Protein AF-A0A2I0J6H2-F1 (afdb_monomer_lite)

Radius of gyration: 24.06 Å; chains: 1; bounding box: 54×57×70 Å

Sequence (396 aa):
MAGAPSCPASSWFDCRRRPVRTWRRAAFRRCRVEAGVAKGDSCVALEEGAFADGEDYIKAGGSELYFVQMQQNKTMEKQSRISDKLLPIPVGSDVLDLVVIGCGPAGLALAAESAKLGLKVGLIGPDLPFTNNYGVWEDEFKDLGLAKCIEHVWQDTIVYLDDSEPIMIGRAYGRVSRHLLHEELLQRLATVASGAASGRLLQYEVGGPRVSVQTAYGVEVEEWSYIPVGGSLPNTEQKNLAFGAAASMVHPATGYSVVRSLSEAPKYASAIANIMRQDQTKPMLINGKISKNISMQAWNTLWPPERKRQRAFFLFGLALILQFDIEGIRTFFHTFFRLPRWMWWGFLGSTLSSADLVLFAFYMFVIAPKDLRMCLIRHLLSDPTGSTMIRTYLTI

Organism: Punica granatum (NCBI:txid22663)

Foldseek 3Di:
DDDDDDDDDDDPDDDDDDDDDDDDDDDDDDDQDDFDDDDDDDFDDDDPPLAPDPLRCLQCQNVHVVLVRVLQPDDDPQADWLPVQAAADDNDPDDFLEEQEDPDLLSLLLLLLLVVLVTAYEYEDDRGARRDKDKDFLVLCVVLVNNVQFPDKDQWDWDDLDDDDIDTLRTIMTIGHSRSSNVVSSVSNPRYHYGYDPPPPDDDDDDDDDDDDDDDDDDDPDGRDRARADRDAPDLLDLDDDAWVRRRQQQRQARDTNSSSNVLSNQLSVQSSVLSVVVVPDPDPDDPDDPPNSSNSSSCSSDPLFNQLLSLLSSLVNVLCVPDDSVLVSLQVVLLSPDDSCLNVCSVVVNDTSVSSVVSVVSSLVRGDPVNVVSSVCSLPPPPSNVSSVVSVPPD

InterPro domains:
  IPR010108 Lycopene cyclase, beta/epsilon [PTHR39757] (222-394)
  IPR036188 FAD/NAD(P)-binding domain superfamily [G3DSA:3.50.50.60] (92-303)
  IPR036188 FAD/NAD(P)-binding domain superfamily [SSF51905] (95-370)

Secondary structure (DSSP, 8-state):
--PPPPPPP------PPPPPPP------PPP----------------TT-SSSHHHHHHHTGGGHHHHHHHHT---TTPPPHHHHSPBPPSSS---SEEEE--SHHHHHHHHHHHHTT--EEEES--------EEEEHHHHHHTT-GGGEEEEESS-EE-SSSS--EE--S-EEEE-HHHHHHHHHHT-TT-EEE---SSS--------------SS------------SPPPP-TTSSS---GGGGT-S-TTT---HHHHHHHHHHHHHHHHHHHHHHHH-----TT-----HHHHHHHHHS-HHHHHHHHHHHHHHHHHTT--HHHHHHHHHHHHTS-HHHHHHHHTT---HHHHHHHHHHHHHHS-HHHHHHHHHHHHHSHHHHHHHHHHH--

Structure (mmCIF, N/CA/C/O backbone):
data_AF-A0A2I0J6H2-F1
#
_entry.id   AF-A0A2I0J6H2-F1
#
loop_
_atom_site.group_PDB
_atom_site.id
_atom_site.type_symbol
_atom_site.label_atom_id
_atom_site.label_alt_id
_atom_site.label_comp_id
_atom_site.label_asym_id
_atom_site.label_entity_id
_atom_site.label_seq_id
_atom_site.pdbx_PDB_ins_code
_atom_site.Cartn_x
_atom_site.Cartn_y
_atom_site.Cartn_z
_atom_site.occupancy
_atom_site.B_iso_or_equiv
_atom_site.auth_seq_id
_atom_site.auth_comp_id
_atom_site.auth_asym_id
_atom_site.auth_atom_id
_atom_site.pdbx_PDB_model_num
ATOM 1 N N . MET A 1 1 ? 26.352 42.010 -16.430 1.00 38.62 1 MET A N 1
ATOM 2 C CA . MET A 1 1 ? 27.055 41.815 -15.145 1.00 38.62 1 MET A CA 1
ATOM 3 C C . MET A 1 1 ? 26.098 42.136 -14.007 1.00 38.62 1 MET A C 1
ATOM 5 O O . MET A 1 1 ? 25.793 43.301 -13.813 1.00 38.62 1 MET A O 1
ATOM 9 N N . ALA A 1 2 ? 25.619 41.115 -13.303 1.00 29.02 2 ALA A N 1
ATOM 10 C CA . ALA A 1 2 ? 25.038 41.180 -11.959 1.00 29.02 2 ALA A CA 1
ATOM 11 C C . ALA A 1 2 ? 25.068 39.732 -11.440 1.00 29.02 2 ALA A C 1
ATOM 13 O O . ALA A 1 2 ? 24.616 38.836 -12.151 1.00 29.02 2 ALA A O 1
ATOM 14 N N . GLY A 1 3 ? 25.727 39.478 -10.309 1.00 27.05 3 GLY A N 1
ATOM 15 C CA . GLY A 1 3 ? 26.036 38.117 -9.856 1.00 27.05 3 GLY A CA 1
ATOM 16 C C . GLY A 1 3 ? 24.913 37.484 -9.035 1.00 27.05 3 GLY A C 1
ATOM 17 O O . GLY A 1 3 ? 24.269 38.168 -8.243 1.00 27.05 3 GLY A O 1
ATOM 18 N N . ALA A 1 4 ? 24.718 36.174 -9.190 1.00 27.89 4 ALA A N 1
ATOM 19 C CA . ALA A 1 4 ? 23.894 35.383 -8.280 1.00 27.89 4 ALA A CA 1
ATOM 20 C C . ALA A 1 4 ? 24.632 35.151 -6.942 1.00 27.89 4 ALA A C 1
ATOM 22 O O . ALA A 1 4 ? 25.853 34.967 -6.957 1.00 27.89 4 ALA A O 1
ATOM 23 N N . PRO A 1 5 ? 23.933 35.135 -5.791 1.00 30.06 5 PRO A N 1
ATOM 24 C CA . PRO A 1 5 ? 24.546 34.813 -4.507 1.00 30.06 5 PRO A CA 1
ATOM 25 C C . PRO A 1 5 ? 24.864 33.313 -4.414 1.00 30.06 5 PRO A C 1
ATOM 27 O O . PRO A 1 5 ? 24.014 32.460 -4.666 1.00 30.06 5 PRO A O 1
ATOM 30 N N . SER A 1 6 ? 26.098 32.991 -4.037 1.00 26.38 6 SER A N 1
ATOM 31 C CA . SER A 1 6 ? 26.582 31.625 -3.848 1.00 26.38 6 SER A CA 1
ATOM 32 C C . SER A 1 6 ? 26.181 31.054 -2.482 1.00 26.38 6 SER A C 1
ATOM 34 O O . SER A 1 6 ? 26.428 31.666 -1.443 1.00 26.38 6 SER A O 1
ATOM 36 N N . CYS A 1 7 ? 25.631 29.837 -2.460 1.00 26.19 7 CYS A N 1
ATOM 37 C CA . CYS A 1 7 ? 25.474 29.077 -1.219 1.00 26.19 7 CYS A CA 1
ATOM 38 C C . CYS A 1 7 ? 26.845 28.565 -0.728 1.00 26.19 7 CYS A C 1
ATOM 40 O O . CYS A 1 7 ? 27.548 27.908 -1.501 1.00 26.19 7 CYS A O 1
ATOM 42 N N . PRO A 1 8 ? 27.239 28.803 0.537 1.00 27.38 8 PRO A N 1
ATOM 43 C CA . PRO A 1 8 ? 28.454 28.225 1.095 1.00 27.38 8 PRO A CA 1
ATOM 44 C C . PRO A 1 8 ? 28.232 26.759 1.490 1.00 27.38 8 PRO A C 1
ATOM 46 O O . PRO A 1 8 ? 27.302 26.427 2.223 1.00 27.38 8 PRO A O 1
ATOM 49 N N . ALA A 1 9 ? 29.128 25.879 1.049 1.00 28.09 9 ALA A N 1
ATOM 50 C CA . ALA A 1 9 ? 29.199 24.506 1.533 1.00 28.09 9 ALA A CA 1
ATOM 51 C C . ALA A 1 9 ? 30.101 24.431 2.776 1.00 28.09 9 ALA A C 1
ATOM 53 O O . ALA A 1 9 ? 31.302 24.677 2.673 1.00 28.09 9 ALA A O 1
ATOM 54 N N . SER A 1 10 ? 29.564 24.035 3.937 1.00 25.92 10 SER A N 1
ATOM 55 C CA . SER A 1 10 ? 30.400 23.675 5.094 1.00 25.92 10 SER A CA 1
ATOM 56 C C . SER A 1 10 ? 29.738 22.719 6.098 1.00 25.92 10 SER A C 1
ATOM 58 O O . SER A 1 10 ? 28.722 23.034 6.710 1.00 25.92 10 SER A O 1
ATOM 60 N N . SER A 1 11 ? 30.414 21.584 6.311 1.00 23.75 11 SER A N 1
ATOM 61 C CA . SER A 1 11 ? 30.541 20.834 7.577 1.00 23.75 11 SER A CA 1
ATOM 62 C C . SER A 1 11 ? 29.283 20.446 8.381 1.00 23.75 11 SER A C 1
ATOM 64 O O . SER A 1 11 ? 29.012 21.012 9.439 1.00 23.75 11 SER A O 1
ATOM 66 N N . TRP A 1 12 ? 28.644 19.331 8.011 1.00 24.53 12 TRP A N 1
ATOM 67 C CA . TRP A 1 12 ? 27.773 18.554 8.914 1.00 24.53 12 TRP A CA 1
ATOM 68 C C . TRP A 1 12 ? 28.576 17.564 9.790 1.00 24.53 12 TRP A C 1
ATOM 70 O O . TRP A 1 12 ? 28.373 16.356 9.717 1.00 24.53 12 TRP A O 1
ATOM 80 N N . PHE A 1 13 ? 29.513 18.062 10.610 1.00 25.56 13 PHE A N 1
ATOM 81 C CA . PHE A 1 13 ? 30.286 17.245 11.568 1.00 25.56 13 PHE A CA 1
ATOM 82 C C . PHE A 1 13 ? 30.767 18.042 12.805 1.00 25.56 13 PHE A C 1
ATOM 84 O O . PHE A 1 13 ? 31.960 18.265 12.975 1.00 25.56 13 PHE A O 1
ATOM 91 N N . ASP A 1 14 ? 29.860 18.421 13.714 1.00 24.69 14 ASP A N 1
ATOM 92 C CA . ASP A 1 14 ? 30.136 18.426 15.169 1.00 24.69 14 ASP A CA 1
ATOM 93 C C . ASP A 1 14 ? 28.810 18.444 15.957 1.00 24.69 14 ASP A C 1
ATOM 95 O O . ASP A 1 14 ? 28.128 19.464 16.030 1.00 24.69 14 ASP A O 1
ATOM 99 N N . CYS A 1 15 ? 28.429 17.319 16.571 1.00 25.66 15 CYS A N 1
ATOM 100 C CA . CYS A 1 15 ? 27.379 17.303 17.593 1.00 25.66 15 CYS A CA 1
ATOM 101 C C . CYS A 1 15 ? 27.904 16.604 18.849 1.00 25.66 15 CYS A C 1
ATOM 103 O O . CYS A 1 15 ? 27.866 15.379 18.998 1.00 25.66 15 CYS A O 1
ATOM 105 N N . ARG A 1 16 ? 28.464 17.413 19.752 1.00 24.38 16 ARG A N 1
ATOM 106 C CA . ARG A 1 16 ? 29.126 16.945 20.972 1.00 24.38 16 ARG A CA 1
ATOM 107 C C . ARG A 1 16 ? 28.145 16.269 21.923 1.00 24.38 16 ARG A C 1
ATOM 109 O O . ARG A 1 16 ? 27.090 16.810 22.255 1.00 24.38 16 ARG A O 1
ATOM 116 N N . ARG A 1 17 ? 28.568 15.118 22.450 1.00 26.41 17 ARG A N 1
ATOM 117 C CA . ARG A 1 17 ? 27.890 14.374 23.522 1.00 26.41 17 ARG A CA 1
ATOM 118 C C . ARG A 1 17 ? 27.547 15.302 24.698 1.00 26.41 17 ARG A C 1
ATOM 120 O O . ARG A 1 17 ? 28.445 15.917 25.271 1.00 26.41 17 ARG A O 1
ATOM 127 N N . ARG A 1 18 ? 26.279 15.326 25.125 1.00 26.45 18 ARG A N 1
ATOM 128 C CA . ARG A 1 18 ? 25.872 15.827 26.454 1.00 26.45 18 ARG A CA 1
ATOM 129 C C . ARG A 1 18 ? 25.551 14.650 27.394 1.00 26.45 18 ARG A C 1
ATOM 131 O O . ARG A 1 18 ? 25.150 13.597 26.900 1.00 26.45 18 ARG A O 1
ATOM 138 N N . PRO A 1 19 ? 25.759 14.772 28.722 1.00 24.84 19 PRO A N 1
ATOM 139 C CA . PRO A 1 19 ? 25.781 13.607 29.608 1.00 24.84 19 PRO A CA 1
ATOM 140 C C . PRO A 1 19 ? 24.393 13.058 29.951 1.00 24.84 19 PRO A C 1
ATOM 142 O O . PRO A 1 19 ? 23.421 13.802 30.090 1.00 24.84 19 PRO A O 1
ATOM 145 N N . VAL A 1 20 ? 24.335 11.744 30.177 1.00 24.52 20 VAL A N 1
ATOM 146 C CA . VAL A 1 20 ? 23.142 11.017 30.630 1.00 24.52 20 VAL A CA 1
ATOM 147 C C . VAL A 1 20 ? 22.702 11.517 32.011 1.00 24.52 20 VAL A C 1
ATOM 149 O O . VAL A 1 20 ? 23.432 11.365 32.991 1.00 24.52 20 VAL A O 1
ATOM 152 N N . ARG A 1 21 ? 21.482 12.059 32.118 1.00 25.11 21 ARG A N 1
ATOM 153 C CA . ARG A 1 21 ? 20.808 12.253 33.413 1.00 25.11 21 ARG A CA 1
ATOM 154 C C . ARG A 1 21 ? 20.087 10.970 33.830 1.00 25.11 21 ARG A C 1
ATOM 156 O O . ARG A 1 21 ? 19.460 10.295 33.019 1.00 25.11 21 ARG A O 1
ATOM 163 N N . THR A 1 22 ? 20.197 10.638 35.111 1.00 23.39 22 THR A N 1
ATOM 164 C CA . THR A 1 22 ? 19.697 9.395 35.701 1.00 23.39 22 THR A CA 1
ATOM 165 C C . THR A 1 22 ? 18.172 9.387 35.828 1.00 23.39 22 THR A C 1
ATOM 167 O O . THR A 1 22 ? 17.576 10.219 36.512 1.00 23.39 22 THR A O 1
ATOM 170 N N . TRP A 1 23 ? 17.525 8.403 35.202 1.00 26.05 23 TRP A N 1
ATOM 171 C CA . TRP A 1 23 ? 16.079 8.204 35.303 1.00 26.05 23 TRP A CA 1
ATOM 172 C C . TRP A 1 23 ? 15.701 7.602 36.662 1.00 26.05 23 TRP A C 1
ATOM 174 O O . TRP A 1 23 ? 15.903 6.413 36.913 1.00 26.05 23 TRP A O 1
ATOM 184 N N . ARG A 1 24 ? 15.108 8.413 37.548 1.00 23.59 24 ARG A N 1
ATOM 185 C CA . ARG A 1 24 ? 14.359 7.894 38.704 1.00 23.59 24 ARG A CA 1
ATOM 186 C C . ARG A 1 24 ? 13.013 7.326 38.235 1.00 23.59 24 ARG A C 1
ATOM 188 O O . ARG A 1 24 ? 12.414 7.834 37.293 1.00 23.59 24 ARG A O 1
ATOM 195 N N . ARG A 1 25 ? 12.555 6.262 38.905 1.00 27.45 25 ARG A N 1
ATOM 196 C CA . ARG A 1 25 ? 11.344 5.487 38.568 1.00 27.45 25 ARG A CA 1
ATOM 197 C C . ARG A 1 25 ? 10.116 6.390 38.369 1.00 27.45 25 ARG A C 1
ATOM 199 O O . ARG A 1 25 ? 9.627 6.972 39.333 1.00 27.45 25 ARG A O 1
ATOM 206 N N . ALA A 1 26 ? 9.579 6.432 37.151 1.00 26.33 26 ALA A N 1
ATOM 207 C CA . ALA A 1 26 ? 8.263 7.001 36.872 1.00 26.33 26 ALA A CA 1
ATOM 208 C C . ALA A 1 26 ? 7.191 5.905 37.004 1.00 26.33 26 ALA A C 1
ATOM 210 O O . ALA A 1 26 ? 7.266 4.874 36.336 1.00 26.33 26 ALA A O 1
ATOM 211 N N . ALA A 1 27 ? 6.212 6.115 37.885 1.00 25.14 27 ALA A N 1
ATOM 212 C CA . ALA A 1 27 ? 5.076 5.209 38.045 1.00 25.14 27 ALA A CA 1
ATOM 213 C C . ALA A 1 27 ? 4.133 5.267 36.828 1.00 25.14 27 ALA A C 1
ATOM 215 O O . ALA A 1 27 ? 4.040 6.298 36.158 1.00 25.14 27 ALA A O 1
ATOM 216 N N . PHE A 1 28 ? 3.405 4.173 36.576 1.00 23.45 28 PHE A N 1
ATOM 217 C CA . PHE A 1 28 ? 2.372 4.093 35.538 1.00 23.45 28 PHE A CA 1
ATOM 218 C C . PHE A 1 28 ? 1.369 5.251 35.676 1.00 23.45 28 PHE A C 1
ATOM 220 O O . PHE A 1 28 ? 0.596 5.298 36.633 1.00 23.45 28 PHE A O 1
ATOM 227 N N . ARG A 1 29 ? 1.349 6.169 34.702 1.00 23.70 29 ARG A N 1
ATOM 228 C CA . ARG A 1 29 ? 0.275 7.158 34.563 1.00 23.70 29 ARG A CA 1
ATOM 229 C C . ARG A 1 29 ? -0.765 6.643 33.575 1.00 23.70 29 ARG A C 1
ATOM 231 O O . ARG A 1 29 ? -0.456 6.348 32.426 1.00 23.70 29 ARG A O 1
ATOM 238 N N . ARG A 1 30 ? -1.998 6.545 34.064 1.00 23.25 30 ARG A N 1
ATOM 239 C CA . ARG A 1 30 ? -3.212 6.211 33.313 1.00 23.25 30 ARG A CA 1
ATOM 240 C C . ARG A 1 30 ? -3.467 7.333 32.297 1.00 23.25 30 ARG A C 1
ATOM 242 O O . ARG A 1 30 ? -3.573 8.488 32.708 1.00 23.25 30 ARG A O 1
ATOM 249 N N . CYS A 1 31 ? -3.553 7.026 31.003 1.00 25.39 31 CYS A N 1
ATOM 250 C CA . CYS A 1 31 ? -4.005 8.011 30.019 1.00 25.39 31 CYS A CA 1
ATOM 251 C C . CYS A 1 31 ? -5.479 8.330 30.285 1.00 25.39 31 CYS A C 1
ATOM 253 O O . CYS A 1 31 ? -6.310 7.426 30.342 1.00 25.39 31 CYS A O 1
ATOM 255 N N . ARG A 1 32 ? -5.789 9.614 30.475 1.00 24.52 32 ARG A N 1
ATOM 256 C CA . ARG A 1 32 ? -7.154 10.126 30.596 1.00 24.52 32 ARG A CA 1
ATOM 257 C C . ARG A 1 32 ? -7.466 10.867 29.303 1.00 24.52 32 ARG A C 1
ATOM 259 O O . ARG A 1 32 ? -6.762 11.817 28.976 1.00 24.52 32 ARG A O 1
ATOM 266 N N . VAL A 1 33 ? -8.469 10.403 28.567 1.00 29.47 33 VAL A N 1
ATOM 267 C CA . VAL A 1 33 ? -8.959 11.088 27.367 1.00 29.47 33 VAL A CA 1
ATOM 268 C C . VAL A 1 33 ? -10.042 12.062 27.817 1.00 29.47 33 VAL A C 1
ATOM 270 O O . VAL A 1 33 ? -11.037 11.644 28.403 1.00 29.47 33 VAL A O 1
ATOM 273 N N . GLU A 1 34 ? -9.835 13.354 27.582 1.00 24.28 34 GLU A N 1
ATOM 274 C CA . GLU A 1 34 ? -10.846 14.392 27.798 1.00 24.28 34 GLU A CA 1
ATOM 275 C C . GLU A 1 34 ? -11.356 14.836 26.421 1.00 24.28 34 GLU A C 1
ATOM 277 O O . GLU A 1 34 ? -10.605 15.396 25.623 1.00 24.28 34 GLU A O 1
ATOM 282 N N . ALA A 1 35 ? -12.617 14.518 26.115 1.00 28.97 35 ALA A N 1
ATOM 283 C CA . ALA A 1 35 ? -13.248 14.865 24.846 1.00 28.97 35 ALA A CA 1
ATOM 284 C C . ALA A 1 35 ? -13.823 16.288 24.909 1.00 28.97 35 ALA A C 1
ATOM 286 O O . ALA A 1 35 ? -14.605 16.609 25.804 1.00 28.97 35 ALA A O 1
ATOM 287 N N . GLY A 1 36 ? -13.450 17.133 23.947 1.00 29.45 36 GLY A N 1
ATOM 288 C CA . GLY A 1 36 ? -14.011 18.471 23.773 1.00 29.45 36 GLY A CA 1
ATOM 289 C C . GLY A 1 36 ? -14.847 18.526 22.501 1.00 29.45 36 GLY A C 1
ATOM 290 O O . GLY A 1 36 ? -14.329 18.251 21.423 1.00 29.45 36 GLY A O 1
ATOM 291 N N . VAL A 1 37 ? -16.123 18.899 22.614 1.00 26.20 37 VAL A N 1
ATOM 292 C CA . VAL A 1 37 ? -17.011 19.061 21.453 1.00 26.20 37 VAL A CA 1
ATOM 293 C C . VAL A 1 37 ? -16.642 20.350 20.718 1.00 26.20 37 VAL A C 1
ATOM 295 O O . VAL A 1 37 ? -16.919 21.443 21.207 1.00 26.20 37 VAL A O 1
ATOM 298 N N . ALA A 1 38 ? -16.008 20.224 19.553 1.00 31.91 38 ALA A N 1
ATOM 299 C CA . ALA A 1 38 ? -15.647 21.350 18.697 1.00 31.91 38 ALA A CA 1
ATOM 300 C C . ALA A 1 38 ? -16.668 21.534 17.560 1.00 31.91 38 ALA A C 1
ATOM 302 O O . ALA A 1 38 ? -17.022 20.578 16.874 1.00 31.91 38 ALA A O 1
ATOM 303 N N . LYS A 1 39 ? -17.113 22.778 17.349 1.00 29.22 39 LYS A N 1
ATOM 304 C CA . LYS A 1 39 ? -17.746 23.245 16.107 1.00 29.22 39 LYS A CA 1
ATOM 305 C C . LYS A 1 39 ? -16.737 24.145 15.389 1.00 29.22 39 LYS A C 1
ATOM 307 O O . LYS A 1 39 ? -16.305 25.117 16.001 1.00 29.22 39 LYS A O 1
ATOM 312 N N . GLY A 1 40 ? -16.402 23.842 14.137 1.00 31.95 40 GLY A N 1
ATOM 313 C CA . GLY A 1 40 ? -15.530 24.665 13.287 1.00 31.95 40 GLY A CA 1
ATOM 314 C C . GLY A 1 40 ? -14.987 23.862 12.104 1.00 31.95 40 GLY A C 1
ATOM 315 O O . GLY A 1 40 ? -14.495 22.751 12.303 1.00 31.95 40 GLY A O 1
ATOM 316 N N . ASP A 1 41 ? -15.102 24.409 10.894 1.00 36.38 41 ASP A N 1
ATOM 317 C CA . ASP A 1 41 ? -14.594 23.814 9.652 1.00 36.38 41 ASP A CA 1
ATOM 318 C C . ASP A 1 41 ? -13.252 24.498 9.317 1.00 36.38 41 ASP A C 1
ATOM 320 O O . ASP A 1 41 ? -13.210 25.486 8.583 1.00 36.38 41 ASP A O 1
ATOM 324 N N . SER A 1 42 ? -12.140 24.000 9.877 1.00 32.59 42 SER A N 1
ATOM 325 C CA . SER A 1 42 ? -10.815 24.634 9.735 1.00 32.59 42 SER A CA 1
ATOM 326 C C . SER A 1 42 ? -9.740 23.675 9.218 1.00 32.59 42 SER A C 1
ATOM 328 O O . SER A 1 42 ? -9.674 22.514 9.624 1.00 32.59 42 SER A O 1
ATOM 330 N N . CYS A 1 43 ? -8.911 24.172 8.299 1.00 31.94 43 CYS A N 1
ATOM 331 C CA . CYS A 1 43 ? -7.953 23.395 7.511 1.00 31.94 43 CYS A CA 1
ATOM 332 C C . CYS A 1 43 ? -6.510 23.756 7.900 1.00 31.94 43 CYS A C 1
ATOM 334 O O . CYS A 1 43 ? -6.238 24.896 8.271 1.00 31.94 43 CYS A O 1
ATOM 336 N N . VAL A 1 44 ? -5.579 22.800 7.838 1.00 39.19 44 VAL A N 1
ATOM 337 C CA . VAL A 1 44 ? -4.330 22.879 8.618 1.00 39.19 44 VAL A CA 1
ATOM 338 C C . VAL A 1 44 ? -3.120 23.346 7.798 1.00 39.19 44 VAL A C 1
ATOM 340 O O . VAL A 1 44 ? -2.595 22.594 6.979 1.00 39.19 44 VAL A O 1
ATOM 343 N N . ALA A 1 45 ? -2.607 24.543 8.100 1.00 37.19 45 ALA A N 1
ATOM 344 C CA . ALA A 1 45 ? -1.268 24.991 7.700 1.00 37.19 45 ALA A CA 1
ATOM 345 C C . ALA A 1 45 ? -0.264 24.890 8.866 1.00 37.19 45 ALA A C 1
ATOM 347 O O . ALA A 1 45 ? -0.660 24.950 10.030 1.00 37.19 45 ALA A O 1
ATOM 348 N N . LEU A 1 46 ? 1.023 24.680 8.558 1.00 43.81 46 LEU A N 1
ATOM 349 C CA . LEU A 1 46 ? 2.049 24.262 9.526 1.00 43.81 46 LEU A CA 1
ATOM 350 C C . LEU A 1 46 ? 3.299 25.153 9.419 1.00 43.81 46 LEU A C 1
ATOM 352 O O . LEU A 1 46 ? 3.793 25.380 8.317 1.00 43.81 46 LEU A O 1
ATOM 356 N N . GLU A 1 47 ? 3.820 25.604 10.563 1.00 38.53 47 GLU A N 1
ATOM 357 C CA . GLU A 1 47 ? 5.101 26.320 10.707 1.00 38.53 47 GLU A CA 1
ATOM 358 C C . GLU A 1 47 ? 6.097 25.530 11.588 1.00 38.53 47 GLU A C 1
ATOM 360 O O . GLU A 1 47 ? 5.803 24.429 12.068 1.00 38.53 47 GLU A O 1
ATOM 365 N N . GLU A 1 48 ? 7.315 26.060 11.753 1.00 34.22 48 GLU A N 1
ATOM 366 C CA . GLU A 1 48 ? 8.456 25.369 12.364 1.00 34.22 48 GLU A CA 1
ATOM 367 C C . GLU A 1 48 ? 8.165 24.796 13.765 1.00 34.22 48 GLU A C 1
ATOM 369 O O . GLU A 1 48 ? 7.702 25.480 14.677 1.00 34.22 48 GLU A O 1
ATOM 374 N N . GLY A 1 49 ? 8.487 23.510 13.946 1.00 47.03 49 GLY A N 1
ATOM 375 C CA . GLY A 1 49 ? 8.231 22.757 15.180 1.00 47.03 49 GLY A CA 1
ATOM 376 C C . GLY A 1 49 ? 6.960 21.899 15.166 1.00 47.03 49 GLY A C 1
ATOM 377 O O . GLY A 1 49 ? 6.736 21.153 16.116 1.00 47.03 49 GLY A O 1
ATOM 378 N N . ALA A 1 50 ? 6.159 21.939 14.094 1.00 56.34 50 ALA A N 1
ATOM 379 C CA . ALA A 1 50 ? 4.956 21.112 13.949 1.00 56.34 50 ALA A CA 1
ATOM 380 C C . ALA A 1 50 ? 5.208 19.600 13.733 1.00 56.34 50 ALA A C 1
ATOM 382 O O . ALA A 1 50 ? 4.260 18.819 13.786 1.00 56.34 50 ALA A O 1
ATOM 383 N N . PHE A 1 51 ? 6.458 19.187 13.501 1.00 61.31 51 PHE A N 1
ATOM 384 C CA . PHE A 1 51 ? 6.840 17.811 13.158 1.00 61.31 51 PHE A CA 1
ATOM 385 C C . PHE A 1 51 ? 7.817 17.232 14.175 1.00 61.31 51 PHE A C 1
ATOM 387 O O . PHE A 1 51 ? 8.707 17.933 14.661 1.00 61.31 51 PHE A O 1
ATOM 394 N N . ALA A 1 52 ? 7.680 15.940 14.471 1.00 61.53 52 ALA A N 1
ATOM 395 C CA . ALA A 1 52 ? 8.563 15.244 15.405 1.00 61.53 52 ALA A CA 1
ATOM 396 C C . ALA A 1 52 ? 10.002 15.111 14.871 1.00 61.53 52 ALA A C 1
ATOM 398 O O . ALA A 1 52 ? 10.959 15.181 15.644 1.00 61.53 52 ALA A O 1
ATOM 399 N N . ASP A 1 53 ? 10.146 14.921 13.558 1.00 68.81 53 ASP A N 1
ATOM 400 C CA . ASP A 1 53 ? 11.416 14.818 12.842 1.00 68.81 53 ASP A CA 1
ATOM 401 C C . ASP A 1 53 ? 11.243 15.117 11.335 1.00 68.81 53 ASP A C 1
ATOM 403 O O . ASP A 1 53 ? 10.160 15.469 10.861 1.00 68.81 53 ASP A O 1
ATOM 407 N N . GLY A 1 54 ? 12.330 14.996 10.566 1.00 68.00 54 GLY A N 1
ATOM 408 C CA . GLY A 1 54 ? 12.322 15.242 9.121 1.00 68.00 54 GLY A CA 1
ATOM 409 C C . GLY A 1 54 ? 11.545 14.209 8.292 1.00 68.00 54 GLY A C 1
ATOM 410 O O . GLY A 1 54 ? 11.104 14.540 7.194 1.00 68.00 54 GLY A O 1
ATOM 411 N N . GLU A 1 55 ? 11.335 12.981 8.782 1.00 68.25 55 GLU A N 1
ATOM 412 C CA . GLU A 1 55 ? 10.447 12.037 8.095 1.00 68.25 55 GLU A CA 1
ATOM 413 C C . GLU A 1 55 ? 8.981 12.370 8.335 1.00 68.25 55 GLU A C 1
ATOM 415 O O . GLU A 1 55 ? 8.167 12.194 7.432 1.00 68.25 55 GLU A O 1
ATOM 420 N N . ASP A 1 56 ? 8.642 12.820 9.541 1.00 65.50 56 ASP A N 1
ATOM 421 C CA . ASP A 1 56 ? 7.305 13.290 9.899 1.00 65.50 56 ASP A CA 1
ATOM 422 C C . ASP A 1 56 ? 6.915 14.522 9.058 1.00 65.50 56 ASP A C 1
ATOM 424 O O . ASP A 1 56 ? 5.837 14.552 8.464 1.00 65.50 56 ASP A O 1
ATOM 428 N N . TYR A 1 57 ? 7.856 15.457 8.860 1.00 72.19 57 TYR A N 1
ATOM 429 C CA . TYR A 1 57 ? 7.716 16.571 7.911 1.00 72.19 57 TYR A CA 1
ATOM 430 C C . TYR A 1 57 ? 7.402 16.100 6.483 1.00 72.19 57 TYR A C 1
ATOM 432 O O . TYR A 1 57 ? 6.431 16.559 5.881 1.00 72.19 57 TYR A O 1
ATOM 440 N N . ILE A 1 58 ? 8.178 15.149 5.946 1.00 72.31 58 ILE A N 1
ATOM 441 C CA . ILE A 1 58 ? 7.937 14.587 4.605 1.00 72.31 58 ILE A CA 1
ATOM 442 C C . ILE A 1 58 ? 6.576 13.876 4.552 1.00 72.31 58 ILE A C 1
ATOM 444 O O . ILE A 1 58 ? 5.798 14.104 3.632 1.00 72.31 58 ILE A O 1
ATOM 448 N N . LYS A 1 59 ? 6.234 13.057 5.553 1.00 70.94 59 LYS A N 1
ATOM 449 C CA . LYS A 1 59 ? 4.947 12.337 5.617 1.00 70.94 59 LYS A CA 1
ATOM 450 C C . LYS A 1 59 ? 3.740 13.282 5.615 1.00 70.94 59 LYS A C 1
ATOM 452 O O . LYS A 1 59 ? 2.689 12.897 5.107 1.00 70.94 59 LYS A O 1
ATOM 457 N N . ALA A 1 60 ? 3.890 14.494 6.144 1.00 67.50 60 ALA A N 1
ATOM 458 C CA . ALA A 1 60 ? 2.844 15.510 6.182 1.00 67.50 60 ALA A CA 1
ATOM 459 C C . ALA A 1 60 ? 2.759 16.407 4.930 1.00 67.50 60 ALA A C 1
ATOM 461 O O . ALA A 1 60 ? 1.792 17.155 4.804 1.00 67.50 60 ALA A O 1
ATOM 462 N N . GLY A 1 61 ? 3.733 16.349 4.015 1.00 69.88 61 GLY A N 1
ATOM 463 C CA . GLY A 1 61 ? 3.755 17.157 2.788 1.00 69.88 61 GLY A CA 1
ATOM 464 C C . GLY A 1 61 ? 5.138 17.651 2.373 1.00 69.88 61 GLY A C 1
ATOM 465 O O . GLY A 1 61 ? 5.372 17.892 1.191 1.00 69.88 61 GLY A O 1
ATOM 466 N N . GLY A 1 62 ? 6.075 17.796 3.312 1.00 80.75 62 GLY A N 1
ATOM 467 C CA . GLY A 1 62 ? 7.369 18.417 3.039 1.00 80.75 62 GLY A CA 1
ATOM 468 C C . GLY A 1 62 ? 7.213 19.825 2.447 1.00 80.75 62 GLY A C 1
ATOM 469 O O . GLY A 1 62 ? 6.394 20.618 2.912 1.00 80.75 62 GLY A O 1
ATOM 470 N N . SER A 1 63 ? 7.958 20.111 1.374 1.00 78.31 63 SER A N 1
ATOM 471 C CA . SER A 1 63 ? 7.814 21.336 0.570 1.00 78.31 63 SER A CA 1
ATOM 472 C C . SER A 1 63 ? 6.437 21.480 -0.089 1.00 78.31 63 SER A C 1
ATOM 474 O O . SER A 1 63 ? 5.985 22.595 -0.336 1.00 78.31 63 SER A O 1
ATOM 476 N N . GLU A 1 64 ? 5.736 20.368 -0.315 1.00 78.69 64 GLU A N 1
ATOM 477 C CA . GLU A 1 64 ? 4.468 20.297 -1.051 1.00 78.69 64 GLU A CA 1
ATOM 478 C C . GLU A 1 64 ? 3.239 20.448 -0.142 1.00 78.69 64 GLU A C 1
ATOM 480 O O . GLU A 1 64 ? 2.111 20.133 -0.534 1.00 78.69 64 GLU A O 1
ATOM 485 N N . LEU A 1 65 ? 3.430 20.935 1.090 1.00 77.31 65 LEU A N 1
ATOM 486 C CA . LEU A 1 65 ? 2.369 21.074 2.089 1.00 77.31 65 LEU A CA 1
ATOM 487 C C . LEU A 1 65 ? 1.173 21.906 1.586 1.00 77.31 65 LE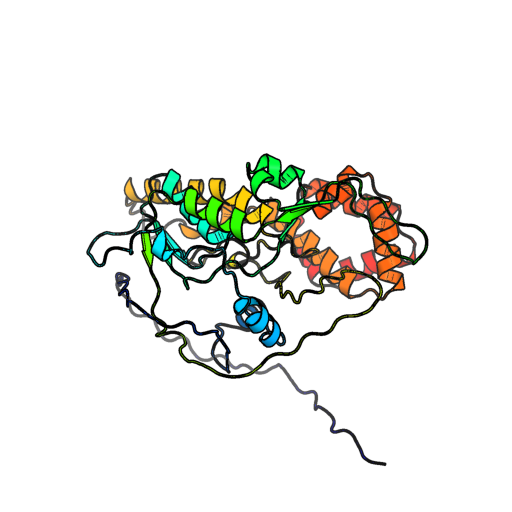U A C 1
ATOM 489 O O . LEU A 1 65 ? 0.027 21.618 1.934 1.00 77.31 65 LEU A O 1
ATOM 493 N N . TYR A 1 66 ? 1.418 22.891 0.718 1.00 78.12 66 TYR A N 1
ATOM 494 C CA . TYR A 1 66 ? 0.368 23.647 0.032 1.00 78.12 66 TYR A CA 1
ATOM 495 C C . TYR A 1 66 ? -0.594 22.734 -0.752 1.00 78.12 66 TYR A C 1
ATOM 497 O O . TYR A 1 66 ? -1.814 22.842 -0.614 1.00 78.12 66 TYR A O 1
ATOM 505 N N . PHE A 1 67 ? -0.070 21.766 -1.508 1.00 74.81 67 PHE A N 1
ATOM 506 C CA . PHE A 1 67 ? -0.897 20.810 -2.243 1.00 74.81 67 PHE A CA 1
ATOM 507 C C . PHE A 1 67 ? -1.632 19.846 -1.308 1.00 74.81 67 PHE A C 1
ATOM 509 O O . PHE A 1 67 ? -2.761 19.458 -1.615 1.00 74.81 67 PHE A O 1
ATOM 516 N N . VAL A 1 68 ? -1.044 19.480 -0.163 1.00 73.69 68 VAL A N 1
ATOM 517 C CA . VAL A 1 68 ? -1.724 18.684 0.877 1.00 73.69 68 VAL A CA 1
ATOM 518 C C . VAL A 1 68 ? -2.928 19.444 1.445 1.00 73.69 68 VAL A C 1
ATOM 520 O O . VAL A 1 68 ? -4.010 18.871 1.558 1.00 73.69 68 VAL A O 1
ATOM 523 N N . GLN A 1 69 ? -2.789 20.743 1.720 1.00 74.62 69 GLN A N 1
ATOM 524 C CA . GLN A 1 69 ? -3.904 21.601 2.143 1.00 74.62 69 GLN A CA 1
ATOM 525 C C . GLN A 1 69 ? -4.984 21.692 1.057 1.00 74.62 69 GLN A C 1
ATOM 527 O O . GLN A 1 69 ? -6.158 21.457 1.330 1.00 74.62 69 GLN A O 1
ATOM 532 N N . MET A 1 70 ? -4.608 21.927 -0.206 1.00 75.12 70 MET A N 1
ATOM 533 C CA . MET A 1 70 ? -5.567 21.912 -1.321 1.00 75.12 70 MET A CA 1
ATOM 534 C C . MET A 1 70 ? -6.330 20.582 -1.431 1.00 75.12 70 MET A C 1
ATOM 536 O O . MET A 1 70 ? -7.503 20.573 -1.801 1.00 75.12 70 MET A O 1
ATOM 540 N N . GLN A 1 71 ? -5.689 19.454 -1.106 1.00 74.19 71 GLN A N 1
ATOM 541 C CA . GLN A 1 71 ? -6.334 18.140 -1.067 1.00 74.19 71 GLN A CA 1
ATOM 542 C C . GLN A 1 71 ? -7.297 17.989 0.113 1.00 74.19 71 GLN A C 1
ATOM 544 O O . GLN A 1 71 ? -8.367 17.413 -0.070 1.00 74.19 71 GLN A O 1
ATOM 549 N N . GLN A 1 72 ? -6.963 18.506 1.296 1.00 70.50 72 GLN A N 1
ATOM 550 C CA . GLN A 1 72 ? -7.841 18.466 2.474 1.00 70.50 72 GLN A CA 1
ATOM 551 C C . GLN A 1 72 ? -9.120 19.297 2.280 1.00 70.50 72 GLN A C 1
ATOM 553 O O . GLN A 1 72 ? -10.182 18.902 2.751 1.00 70.50 72 GLN A O 1
ATOM 558 N N . ASN A 1 73 ? -9.046 20.392 1.520 1.00 72.56 73 ASN A N 1
ATOM 559 C CA . ASN A 1 73 ? -10.127 21.381 1.417 1.00 72.56 73 ASN A CA 1
ATOM 560 C C . ASN A 1 73 ? -11.160 21.069 0.310 1.00 72.56 73 ASN A C 1
ATOM 562 O O . ASN A 1 73 ? -12.003 21.910 -0.008 1.00 72.56 73 ASN A O 1
ATOM 566 N N . LYS A 1 74 ? -11.097 19.889 -0.325 1.00 77.06 74 LYS A N 1
ATOM 567 C CA . LYS A 1 74 ? -12.017 19.502 -1.411 1.00 77.06 74 LYS A CA 1
ATOM 568 C C . LYS A 1 74 ? -13.429 19.264 -0.857 1.00 77.06 74 LYS A C 1
ATOM 570 O O . LYS A 1 74 ? -13.625 18.406 0.000 1.00 77.06 74 LYS A O 1
ATOM 575 N N . THR A 1 75 ? -14.429 19.970 -1.385 1.00 74.62 75 THR A N 1
ATOM 576 C CA . THR A 1 75 ? -15.833 19.821 -0.965 1.00 74.62 75 THR A CA 1
ATOM 577 C C . THR A 1 75 ? -16.401 18.450 -1.351 1.00 74.62 75 THR A C 1
ATOM 579 O O . THR A 1 75 ? -16.229 17.982 -2.476 1.00 74.62 75 THR A O 1
ATOM 582 N N . MET A 1 76 ? -17.094 17.792 -0.415 1.00 80.94 76 MET A N 1
ATOM 583 C CA . MET A 1 76 ? -17.635 16.433 -0.580 1.00 80.94 76 MET A CA 1
ATOM 584 C C . MET A 1 76 ? -19.101 16.354 -0.134 1.00 80.94 76 MET A C 1
ATOM 586 O O . MET A 1 76 ? -19.442 15.636 0.800 1.00 80.94 76 MET A O 1
ATOM 590 N N . GLU A 1 77 ? -19.980 17.070 -0.837 1.00 75.50 77 GLU A N 1
ATOM 591 C CA . GLU A 1 77 ? -21.405 17.270 -0.497 1.00 75.50 77 GLU A CA 1
ATOM 592 C C . GLU A 1 77 ? -22.222 15.986 -0.243 1.00 75.50 77 GLU A C 1
ATOM 594 O O . GLU A 1 77 ? -23.271 16.039 0.390 1.00 75.50 77 GLU A O 1
ATOM 599 N N . LYS A 1 78 ? -21.766 14.828 -0.742 1.00 84.06 78 LYS A N 1
ATOM 600 C CA . LYS A 1 78 ? -22.459 13.535 -0.599 1.00 84.06 78 LYS A CA 1
ATOM 601 C C . LYS A 1 78 ? -22.016 12.703 0.609 1.00 84.06 78 LYS A C 1
ATOM 603 O O . LYS A 1 78 ? -22.667 11.708 0.907 1.00 84.06 78 LYS A O 1
ATOM 608 N N . GLN A 1 79 ? -20.895 13.021 1.257 1.00 86.62 79 GLN A N 1
ATOM 609 C CA . GLN A 1 79 ? -20.385 12.216 2.375 1.00 86.62 79 GLN A CA 1
ATOM 610 C C . GLN A 1 79 ? -21.058 12.639 3.683 1.00 86.62 79 GLN A C 1
ATOM 612 O O . GLN A 1 79 ? -21.072 13.823 4.012 1.00 86.62 79 GLN A O 1
ATOM 617 N N . SER A 1 80 ? -21.623 11.674 4.417 1.00 86.94 80 SER A N 1
ATOM 618 C CA . SER A 1 80 ? -22.118 11.927 5.776 1.00 86.94 80 SER A CA 1
ATOM 619 C C . SER A 1 80 ? -20.963 12.208 6.741 1.00 86.94 80 SER A C 1
ATOM 621 O O . SER A 1 80 ? -19.826 11.825 6.463 1.00 86.94 80 SER A O 1
ATOM 623 N N . ARG A 1 81 ? -21.229 12.869 7.874 1.00 85.31 81 ARG A N 1
ATOM 624 C CA . ARG A 1 81 ? -20.213 13.025 8.922 1.00 85.31 81 ARG A CA 1
ATOM 625 C C . ARG A 1 81 ? -20.105 11.740 9.736 1.00 85.31 81 ARG A C 1
ATOM 627 O O . ARG A 1 81 ? -21.091 11.037 9.960 1.00 85.31 81 ARG A O 1
ATOM 634 N N . ILE A 1 82 ? -18.911 11.441 10.229 1.00 83.88 82 ILE A N 1
ATOM 635 C CA . ILE A 1 82 ? -18.648 10.288 11.096 1.00 83.88 82 ILE A CA 1
ATOM 636 C C . ILE A 1 82 ? -19.463 10.421 12.392 1.00 83.88 82 ILE A C 1
ATOM 638 O O . ILE A 1 82 ? -20.047 9.441 12.859 1.00 83.88 82 ILE A O 1
ATOM 642 N N . SER A 1 83 ? -19.577 11.643 12.922 1.00 83.19 83 SER A N 1
ATOM 643 C CA . SER A 1 83 ? -20.411 11.970 14.086 1.00 83.19 83 SER A CA 1
ATOM 644 C C . SER A 1 83 ? -21.924 11.827 13.856 1.00 83.19 83 SER A C 1
ATOM 646 O O . SER A 1 83 ? -22.651 11.649 14.832 1.00 83.19 83 SER A O 1
ATOM 648 N N . ASP A 1 84 ? -22.408 11.811 12.605 1.00 85.00 84 ASP A N 1
ATOM 649 C CA . ASP A 1 84 ? -23.819 11.513 12.294 1.00 85.00 84 ASP A CA 1
ATOM 650 C C . ASP A 1 84 ? -24.131 10.005 12.394 1.00 85.00 84 ASP A C 1
ATOM 652 O O . ASP A 1 84 ? -25.296 9.607 12.466 1.00 85.00 84 ASP A O 1
ATOM 656 N N . LYS A 1 85 ? -23.099 9.149 12.337 1.00 84.44 85 LYS A N 1
ATOM 657 C CA . LYS A 1 85 ? -23.227 7.683 12.236 1.00 84.44 85 LYS A CA 1
ATOM 658 C C . LYS A 1 85 ? -22.746 6.937 13.478 1.00 84.44 85 LYS A C 1
ATOM 660 O O . LYS A 1 85 ? -23.284 5.875 13.782 1.00 84.44 85 LYS A O 1
ATOM 665 N N . LEU A 1 86 ? -21.729 7.454 14.168 1.00 84.25 86 LEU A N 1
ATOM 666 C CA . LEU A 1 86 ? -21.068 6.787 15.291 1.00 84.25 86 LEU A CA 1
ATOM 667 C C . LEU A 1 86 ? -21.293 7.542 16.600 1.00 84.25 86 LEU A C 1
ATOM 669 O O . LEU A 1 86 ? -21.076 8.749 16.680 1.00 84.25 86 LEU A O 1
ATOM 673 N N . LEU A 1 87 ? -21.651 6.804 17.653 1.00 83.12 87 LEU A N 1
ATOM 674 C CA . LEU A 1 87 ? -21.852 7.362 18.991 1.00 83.12 87 LEU A CA 1
ATOM 675 C C . LEU A 1 87 ? -20.573 8.043 19.516 1.00 83.12 87 LEU A C 1
ATOM 677 O O . LEU A 1 87 ? -19.483 7.516 19.287 1.00 83.12 87 LEU A O 1
ATOM 681 N N . PRO A 1 88 ? -20.674 9.151 20.274 1.00 80.25 88 PRO A N 1
ATOM 682 C CA . PRO A 1 88 ? -19.526 9.743 20.955 1.00 80.25 88 PRO A CA 1
ATOM 683 C C . PRO A 1 88 ? -18.812 8.749 21.885 1.00 80.25 88 PRO A C 1
ATOM 685 O O . PRO A 1 88 ? -19.470 7.991 22.600 1.00 80.25 88 PRO A O 1
ATOM 688 N N . ILE A 1 89 ? -17.475 8.785 21.938 1.00 75.38 89 ILE A N 1
ATOM 689 C CA . ILE A 1 89 ? -16.692 8.043 22.941 1.00 75.38 89 ILE A CA 1
ATOM 690 C C . ILE A 1 89 ? -17.161 8.471 24.345 1.00 75.38 89 ILE A C 1
ATOM 692 O O . ILE A 1 89 ? -17.070 9.659 24.674 1.00 75.38 89 ILE A O 1
ATOM 696 N N . PRO A 1 90 ? -17.667 7.543 25.183 1.00 66.81 90 PRO A N 1
ATOM 697 C CA . PRO A 1 90 ? -18.260 7.900 26.465 1.00 66.81 90 PRO A CA 1
ATOM 698 C C . PRO A 1 90 ? -17.215 8.479 27.424 1.00 66.81 90 PRO A C 1
ATOM 700 O O . PRO A 1 90 ? -16.175 7.876 27.695 1.00 66.81 90 PRO A O 1
ATOM 703 N N . VAL A 1 91 ? -17.518 9.650 27.984 1.00 60.69 91 VAL A N 1
ATOM 704 C CA . VAL A 1 91 ? -16.671 10.325 28.977 1.00 60.69 91 VAL A CA 1
ATOM 705 C C . VAL A 1 91 ? -16.922 9.693 30.349 1.00 60.69 91 VAL A C 1
ATOM 707 O O . VAL A 1 91 ? -17.769 10.143 31.117 1.00 60.69 91 VAL A O 1
ATOM 710 N N . GLY A 1 92 ? -16.203 8.610 30.645 1.00 59.19 92 GLY A N 1
ATOM 711 C CA . GLY A 1 92 ? -16.399 7.815 31.857 1.00 59.19 92 GLY A CA 1
ATOM 712 C C . GLY A 1 92 ? -15.209 6.921 32.208 1.00 59.19 92 GLY A C 1
ATOM 713 O O . GLY A 1 92 ? -14.099 7.098 31.713 1.00 59.19 92 GLY A O 1
ATOM 714 N N . SER A 1 93 ? -15.437 5.954 33.098 1.00 54.06 93 SER A N 1
ATOM 715 C CA . SER A 1 93 ? -14.433 4.961 33.511 1.00 54.06 93 SER A CA 1
ATOM 716 C C . SER A 1 93 ? -14.329 3.746 32.581 1.00 54.06 93 SER A C 1
ATOM 718 O O . SER A 1 93 ? -13.577 2.820 32.891 1.00 54.06 93 SER A O 1
ATOM 720 N N . ASP A 1 94 ? -15.081 3.725 31.479 1.00 63.31 94 ASP A N 1
ATOM 721 C CA . ASP A 1 94 ? -15.023 2.659 30.483 1.00 63.31 94 ASP A CA 1
ATOM 722 C C . ASP A 1 94 ? -13.658 2.636 29.795 1.00 63.31 94 ASP A C 1
ATOM 724 O O . ASP A 1 94 ? -13.263 3.557 29.082 1.00 63.31 94 ASP A O 1
ATOM 728 N N . VAL A 1 95 ? -12.923 1.553 30.029 1.00 70.62 95 VAL A N 1
ATOM 729 C CA . VAL A 1 95 ? -11.648 1.300 29.364 1.00 70.62 95 VAL A CA 1
ATOM 730 C C . VAL A 1 95 ? -11.940 0.775 27.959 1.00 70.62 95 VAL A C 1
ATOM 732 O O . VAL A 1 95 ? -12.644 -0.223 27.804 1.00 70.62 95 VAL A O 1
ATOM 735 N N . LEU A 1 96 ? -11.404 1.464 26.951 1.00 78.31 96 LEU A N 1
ATOM 736 C CA . LEU A 1 96 ? -11.344 0.983 25.572 1.00 78.31 96 LEU A CA 1
ATOM 737 C C . LEU A 1 96 ? -10.205 -0.033 25.430 1.00 78.31 96 LEU A C 1
ATOM 739 O O . LEU A 1 96 ? -9.126 0.170 25.989 1.00 78.31 96 LEU A O 1
ATOM 743 N N . ASP A 1 97 ? -10.426 -1.080 24.638 1.00 79.56 97 ASP A N 1
ATOM 744 C CA . ASP A 1 97 ? -9.403 -2.083 24.322 1.00 79.56 97 ASP A CA 1
ATOM 745 C C . ASP A 1 97 ? -8.455 -1.592 23.216 1.00 79.56 97 ASP A C 1
ATOM 747 O O . ASP A 1 97 ? -7.281 -1.959 23.180 1.00 79.56 97 ASP A O 1
ATOM 751 N N . LEU A 1 98 ? -8.956 -0.747 22.306 1.00 81.00 98 LEU A N 1
ATOM 752 C CA . LEU A 1 98 ? -8.189 -0.168 21.205 1.00 81.00 98 LEU A CA 1
ATOM 753 C C . LEU A 1 98 ? -8.627 1.275 20.931 1.00 81.00 98 LEU A C 1
ATOM 755 O O . LEU A 1 98 ? -9.816 1.584 20.911 1.00 81.00 98 LEU A O 1
ATOM 759 N N . VAL A 1 99 ? -7.659 2.146 20.646 1.00 80.94 99 VAL A N 1
ATOM 760 C CA . VAL A 1 99 ? -7.903 3.477 20.078 1.00 80.94 99 VAL A CA 1
ATOM 761 C C . VAL A 1 99 ? -7.224 3.546 18.716 1.00 80.94 99 VAL A C 1
ATOM 763 O O . VAL A 1 99 ? -6.011 3.359 18.621 1.00 80.94 99 VAL A O 1
ATOM 766 N N . VAL A 1 100 ? -8.001 3.809 17.667 1.00 80.50 100 VAL A N 1
ATOM 767 C CA . VAL A 1 100 ? -7.502 4.046 16.309 1.00 80.50 100 VAL A CA 1
ATOM 768 C C . VAL A 1 100 ? -7.469 5.551 16.072 1.00 80.50 100 VAL A C 1
ATOM 770 O O . VAL A 1 100 ? -8.497 6.217 16.177 1.00 80.50 100 VAL A O 1
ATOM 773 N N . ILE A 1 101 ? -6.285 6.083 15.768 1.00 78.62 101 ILE A N 1
ATOM 774 C CA . ILE A 1 101 ? -6.086 7.503 15.463 1.00 78.62 101 ILE A CA 1
ATOM 775 C C . ILE A 1 101 ? -5.949 7.658 13.946 1.00 78.62 101 ILE A C 1
ATOM 777 O O . ILE A 1 101 ? -5.051 7.073 13.341 1.00 78.62 101 ILE A O 1
ATOM 781 N N . GLY A 1 102 ? -6.841 8.447 13.348 1.00 78.06 102 GLY A N 1
ATOM 782 C CA . GLY A 1 102 ? -6.940 8.683 11.909 1.00 78.06 102 GLY A CA 1
ATOM 783 C C . GLY A 1 102 ? -8.190 8.046 11.299 1.00 78.06 102 GLY A C 1
ATOM 784 O O . GLY A 1 102 ? -8.324 6.826 11.258 1.00 78.06 102 GLY A O 1
ATOM 785 N N . CYS A 1 103 ? -9.083 8.880 10.765 1.00 82.69 103 CYS A N 1
ATOM 786 C CA . CYS A 1 103 ? -10.379 8.463 10.221 1.00 82.69 103 CYS A CA 1
ATOM 787 C C . CYS A 1 103 ? -10.363 8.076 8.729 1.00 82.69 103 CYS A C 1
ATOM 789 O O . CYS A 1 103 ? -11.420 7.846 8.160 1.00 82.69 103 CYS A O 1
ATOM 791 N N . GLY A 1 104 ? -9.195 8.001 8.078 1.00 86.44 104 GLY A N 1
ATOM 792 C CA . GLY A 1 104 ? -9.080 7.599 6.665 1.00 86.44 104 GLY A CA 1
ATOM 793 C C . GLY A 1 104 ? -9.411 6.114 6.411 1.00 86.44 104 GLY A C 1
ATOM 794 O O . GLY A 1 104 ? -9.560 5.350 7.368 1.00 86.44 104 GLY A O 1
ATOM 795 N N . PRO A 1 105 ? -9.439 5.646 5.142 1.00 90.62 105 PRO A N 1
ATOM 796 C CA . PRO A 1 105 ? -9.890 4.291 4.790 1.00 90.62 105 PRO A CA 1
ATOM 797 C C . PRO A 1 105 ? -9.213 3.159 5.578 1.00 90.62 105 PRO A C 1
ATOM 799 O O . PRO A 1 105 ? -9.874 2.228 6.031 1.00 90.62 105 PRO A O 1
ATOM 802 N N . ALA A 1 106 ? -7.897 3.259 5.792 1.00 90.44 106 ALA A N 1
ATOM 803 C CA . ALA A 1 106 ? -7.133 2.283 6.569 1.00 90.44 106 ALA A CA 1
ATOM 804 C C . ALA A 1 106 ? -7.521 2.269 8.061 1.00 90.44 106 ALA A C 1
ATOM 806 O O . ALA A 1 106 ? -7.555 1.205 8.677 1.00 90.44 106 ALA A O 1
ATOM 807 N N . GLY A 1 107 ? -7.823 3.437 8.636 1.00 88.12 107 GLY A N 1
ATOM 808 C CA . GLY A 1 107 ? -8.235 3.580 10.031 1.00 88.12 107 GLY A CA 1
ATOM 809 C C . GLY A 1 107 ? -9.646 3.051 10.269 1.00 88.12 107 GLY A C 1
ATOM 810 O O . GLY A 1 107 ? -9.834 2.230 11.166 1.00 88.12 107 GLY A O 1
ATOM 811 N N . LEU A 1 108 ? -10.612 3.421 9.416 1.00 90.81 108 LEU A N 1
ATOM 812 C CA . LEU A 1 108 ? -11.974 2.872 9.485 1.00 90.81 108 LEU A CA 1
ATOM 813 C C . LEU A 1 108 ? -11.969 1.346 9.336 1.00 90.81 108 LEU A C 1
ATOM 815 O O . LEU A 1 108 ? -12.620 0.655 10.114 1.00 90.81 108 LEU A O 1
ATOM 819 N N . ALA A 1 109 ? -11.194 0.807 8.389 1.00 92.75 109 ALA A N 1
ATOM 820 C CA . ALA A 1 109 ? -11.083 -0.637 8.201 1.00 92.75 109 ALA A CA 1
ATOM 821 C C . ALA A 1 109 ? -10.481 -1.342 9.426 1.00 92.75 109 ALA A C 1
ATOM 823 O O . ALA A 1 109 ? -11.056 -2.316 9.907 1.00 92.75 109 ALA A O 1
ATOM 824 N N . LEU A 1 110 ? -9.372 -0.841 9.985 1.00 90.44 110 LEU A N 1
ATOM 825 C CA . LEU A 1 110 ? -8.790 -1.430 11.195 1.00 90.44 110 LEU A CA 1
ATOM 826 C C . LEU A 1 110 ? -9.751 -1.356 12.389 1.00 90.44 110 LEU A C 1
ATOM 828 O O . LEU A 1 110 ? -9.856 -2.325 13.142 1.00 90.44 110 LEU A O 1
ATOM 832 N N . ALA A 1 111 ? -10.463 -0.238 12.555 1.00 88.44 111 ALA A N 1
ATOM 833 C CA . ALA A 1 111 ? -11.457 -0.081 13.609 1.00 88.44 111 ALA A CA 1
ATOM 834 C C . ALA A 1 111 ? -12.621 -1.074 13.443 1.00 88.44 111 ALA A C 1
ATOM 836 O O . ALA A 1 111 ? -12.969 -1.756 14.404 1.00 88.44 111 ALA A O 1
ATOM 837 N N . ALA A 1 112 ? -13.157 -1.226 12.228 1.00 90.81 112 ALA A N 1
ATOM 838 C CA . ALA A 1 112 ? -14.246 -2.151 11.921 1.00 90.81 112 ALA A CA 1
ATOM 839 C C . ALA A 1 112 ? -13.850 -3.616 12.145 1.00 90.81 112 ALA A C 1
ATOM 841 O O . ALA A 1 112 ? -14.560 -4.350 12.831 1.00 90.81 112 ALA A O 1
ATOM 842 N N . GLU A 1 113 ? -12.697 -4.050 11.628 1.00 93.88 113 GLU A N 1
ATOM 843 C CA . GLU A 1 113 ? -12.233 -5.429 11.817 1.00 93.88 113 GLU A CA 1
ATOM 844 C C . GLU A 1 113 ? -11.891 -5.731 13.286 1.00 93.88 113 GLU A C 1
ATOM 846 O O . GLU A 1 113 ? -12.152 -6.830 13.772 1.00 93.88 113 GLU A O 1
ATOM 851 N N . SER A 1 114 ? -11.386 -4.745 14.034 1.00 90.06 114 SER A N 1
ATOM 852 C CA . SER A 1 114 ? -11.145 -4.876 15.479 1.00 90.06 114 SER A CA 1
ATOM 853 C C . SER A 1 114 ? -12.450 -4.980 16.276 1.00 90.06 114 SER A C 1
ATOM 855 O O . SER A 1 114 ? -12.558 -5.795 17.192 1.00 90.06 114 SER A O 1
ATOM 857 N N . ALA A 1 115 ? -13.465 -4.204 15.894 1.00 89.94 115 ALA A N 1
ATOM 858 C CA . ALA A 1 115 ? -14.779 -4.200 16.528 1.00 89.94 115 ALA A CA 1
ATOM 859 C C . ALA A 1 115 ? -15.557 -5.507 16.280 1.00 89.94 115 ALA A C 1
ATOM 861 O O . ALA A 1 115 ? -16.152 -6.055 17.209 1.00 89.94 115 ALA A O 1
ATOM 862 N N . LYS A 1 116 ? -15.465 -6.082 15.069 1.00 92.44 116 LYS A N 1
ATOM 863 C CA . LYS A 1 116 ? -16.000 -7.422 14.740 1.00 92.44 116 LYS A CA 1
ATOM 864 C C . LYS A 1 116 ? -15.435 -8.538 15.626 1.00 92.44 116 LYS A C 1
ATOM 866 O O . LYS A 1 116 ? -16.102 -9.545 15.843 1.00 92.44 116 LYS A O 1
ATOM 871 N N . LEU A 1 117 ? -14.219 -8.368 16.149 1.00 92.44 117 LEU A N 1
ATOM 872 C CA . LEU A 1 117 ? -13.561 -9.319 17.053 1.00 92.44 117 LEU A CA 1
ATOM 873 C C . LEU A 1 117 ? -13.945 -9.124 18.533 1.00 92.44 117 LEU A C 1
ATOM 875 O O . LEU A 1 117 ? -13.389 -9.806 19.402 1.00 92.44 117 LEU A O 1
ATOM 879 N N . GLY A 1 118 ? -14.889 -8.222 18.820 1.00 89.56 118 GLY A N 1
ATOM 880 C CA . GLY A 1 118 ? -15.425 -7.958 20.155 1.00 89.56 118 GLY A CA 1
ATOM 881 C C . GLY A 1 118 ? -14.614 -6.968 20.993 1.00 89.56 118 GLY A C 1
ATOM 882 O O . GLY A 1 118 ? -14.847 -6.885 22.195 1.00 89.56 118 GLY A O 1
ATOM 883 N N . LEU A 1 119 ? -13.664 -6.238 20.396 1.00 85.88 119 LEU A N 1
ATOM 884 C CA . LEU A 1 119 ? -12.914 -5.190 21.096 1.00 85.88 119 LEU A CA 1
ATOM 885 C C . LEU A 1 119 ? -13.760 -3.916 21.242 1.00 85.88 119 LEU A C 1
ATOM 887 O O . LEU A 1 119 ? -14.422 -3.491 20.294 1.00 85.88 119 LEU A O 1
ATOM 891 N N . LYS A 1 120 ? -13.676 -3.249 22.398 1.00 84.38 120 LYS A N 1
ATOM 892 C CA . LYS A 1 120 ? -14.169 -1.879 22.592 1.00 84.38 120 LYS A CA 1
ATOM 893 C C . LYS A 1 120 ? -13.234 -0.902 21.876 1.00 84.38 120 LYS A C 1
ATOM 895 O O . LYS A 1 120 ? -12.185 -0.541 22.413 1.00 84.38 120 LYS A O 1
ATOM 900 N N . VAL A 1 121 ? -13.600 -0.487 20.663 1.00 83.69 121 VAL A N 1
ATOM 901 C CA . VAL A 1 121 ? -12.785 0.416 19.835 1.00 83.69 121 VAL A CA 1
ATOM 902 C C . VAL A 1 121 ? -13.280 1.860 19.935 1.00 83.69 121 VAL A C 1
ATOM 904 O O . VAL A 1 121 ? -14.462 2.134 19.727 1.00 83.69 121 VAL A O 1
ATOM 907 N N . GLY A 1 122 ? -12.357 2.787 20.195 1.00 81.25 122 GLY A N 1
ATOM 908 C CA . GLY A 1 122 ? -12.550 4.218 19.958 1.00 81.25 122 GLY A CA 1
ATOM 909 C C . GLY A 1 122 ? -11.869 4.661 18.664 1.00 81.25 122 GLY A C 1
ATOM 910 O O . GLY A 1 122 ? -10.704 4.334 18.438 1.00 81.25 122 GLY A O 1
ATOM 911 N N . LEU A 1 123 ? -12.573 5.424 17.833 1.00 79.81 123 LEU A N 1
ATOM 912 C CA . LEU A 1 123 ? -12.033 6.078 16.643 1.00 79.81 123 LEU A CA 1
ATOM 913 C C . LEU A 1 123 ? -11.835 7.573 16.926 1.00 79.81 123 LEU A C 1
ATOM 915 O O . LEU A 1 123 ? -12.781 8.264 17.299 1.00 79.81 123 LEU A O 1
ATOM 919 N N . ILE A 1 124 ? -10.614 8.076 16.747 1.00 77.56 124 ILE A N 1
ATOM 920 C CA . ILE A 1 124 ? -10.264 9.479 16.993 1.00 77.56 124 ILE A CA 1
ATOM 921 C C . ILE A 1 124 ? -9.657 10.092 15.735 1.00 77.56 124 ILE A C 1
ATOM 923 O O . ILE A 1 124 ? -8.697 9.572 15.168 1.00 77.56 124 ILE A O 1
ATOM 927 N N . GLY A 1 125 ? -10.171 11.247 15.335 1.00 70.94 125 GLY A N 1
ATOM 928 C CA . GLY A 1 125 ? -9.638 12.034 14.232 1.00 70.94 125 GLY A CA 1
ATOM 929 C C . GLY A 1 125 ? -10.538 13.225 13.916 1.00 70.94 125 GLY A C 1
ATOM 930 O O . GLY A 1 125 ? -11.575 13.396 14.564 1.00 70.94 125 GLY A O 1
ATOM 931 N N . PRO A 1 126 ? -10.144 14.065 12.949 1.00 69.62 126 PRO A N 1
ATOM 932 C CA . PRO A 1 126 ? -11.013 15.113 12.445 1.00 69.62 126 PRO A CA 1
ATOM 933 C C . PRO A 1 126 ? -12.164 14.482 11.645 1.00 69.62 126 PRO A C 1
ATOM 935 O O . PRO A 1 126 ? -11.966 13.495 10.931 1.00 69.62 126 PRO A O 1
ATOM 938 N N . ASP A 1 127 ? -13.364 15.047 11.772 1.00 75.75 127 ASP A N 1
ATOM 939 C CA . ASP A 1 127 ? -14.565 14.597 11.055 1.00 75.75 127 ASP A CA 1
ATOM 940 C C . ASP A 1 127 ? -14.589 15.206 9.643 1.00 75.75 127 ASP A C 1
ATOM 942 O O . ASP A 1 127 ? -15.363 16.110 9.329 1.00 75.75 127 ASP A O 1
ATOM 946 N N . LEU A 1 128 ? -13.619 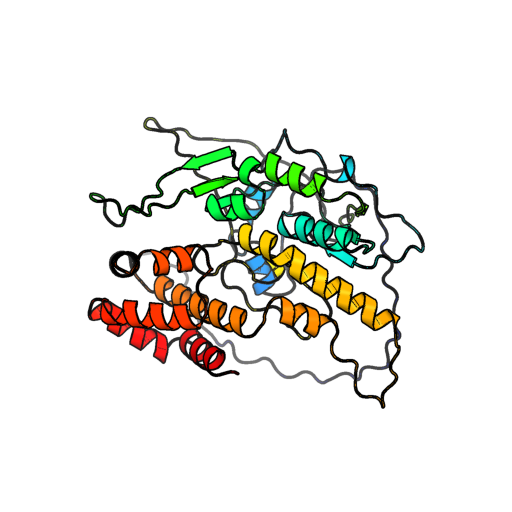14.775 8.832 1.00 76.19 128 LEU A N 1
ATOM 947 C CA . LEU A 1 128 ? -13.371 15.258 7.477 1.00 76.19 128 LEU A CA 1
ATOM 948 C C . LEU A 1 128 ? -13.692 14.165 6.451 1.00 76.19 128 LEU A C 1
ATOM 950 O O . LEU A 1 128 ? -13.380 12.993 6.685 1.00 76.19 128 LEU A O 1
ATOM 954 N N . PRO A 1 129 ? -14.256 14.534 5.290 1.00 80.00 129 PRO A N 1
ATOM 955 C CA . PRO A 1 129 ? -14.600 13.579 4.250 1.00 80.00 129 PRO A CA 1
ATOM 956 C C . PRO A 1 129 ? -13.351 12.999 3.573 1.00 80.00 129 PRO A C 1
ATOM 958 O O . PRO A 1 129 ? -12.268 13.586 3.576 1.00 80.00 129 PRO A O 1
ATOM 961 N N . PHE A 1 130 ? -13.509 11.865 2.895 1.00 85.50 130 PHE A N 1
ATOM 962 C CA . PHE A 1 130 ? -12.478 11.333 2.009 1.00 85.50 130 PHE A CA 1
ATOM 963 C C . PHE A 1 130 ? -12.333 12.230 0.784 1.00 85.50 130 PHE A C 1
ATOM 965 O O . PHE A 1 130 ? -13.217 12.264 -0.073 1.00 85.50 130 PHE A O 1
ATOM 972 N N . THR A 1 131 ? -11.203 12.926 0.684 1.00 81.75 131 THR A N 1
ATOM 973 C CA . THR A 1 131 ? -10.893 13.815 -0.442 1.00 81.75 131 THR A CA 1
ATOM 974 C C . THR A 1 131 ? -9.941 13.196 -1.465 1.00 81.75 131 THR A C 1
ATOM 976 O O . THR A 1 131 ? -10.015 13.536 -2.648 1.00 81.75 131 THR A O 1
ATOM 979 N N . ASN A 1 132 ? -9.097 12.247 -1.052 1.00 82.19 132 ASN A N 1
ATOM 980 C CA . ASN A 1 132 ? -8.155 11.546 -1.927 1.00 82.19 132 ASN A CA 1
ATOM 981 C C . ASN A 1 132 ? -8.882 10.627 -2.915 1.00 82.19 132 ASN A C 1
ATOM 983 O O . ASN A 1 132 ? -9.732 9.831 -2.514 1.00 82.19 132 ASN A O 1
ATOM 987 N N . ASN A 1 133 ? -8.523 10.709 -4.195 1.00 83.25 133 ASN A N 1
ATOM 988 C CA . ASN A 1 133 ? -8.951 9.739 -5.196 1.00 83.25 133 ASN A CA 1
ATOM 989 C C . ASN A 1 133 ? -8.066 8.489 -5.155 1.00 83.25 133 ASN A C 1
ATOM 991 O O . ASN A 1 133 ? -6.873 8.558 -4.864 1.00 83.25 133 ASN A O 1
ATOM 995 N N . TYR A 1 134 ? -8.665 7.341 -5.472 1.00 88.25 134 TYR A N 1
ATOM 996 C CA . TYR A 1 134 ? -7.972 6.060 -5.525 1.00 88.25 134 TYR A CA 1
ATOM 997 C C . TYR A 1 134 ? -8.269 5.364 -6.855 1.00 88.25 134 TYR A C 1
ATOM 999 O O . TYR A 1 134 ? -9.433 5.173 -7.213 1.00 88.25 134 TYR A O 1
ATOM 1007 N N . GLY A 1 135 ? -7.211 4.976 -7.565 1.00 90.56 135 GLY A N 1
ATOM 1008 C CA . GLY A 1 135 ? -7.271 3.969 -8.620 1.00 90.56 135 GLY A CA 1
ATOM 1009 C C . GLY A 1 135 ? -6.950 2.593 -8.034 1.00 90.56 135 GLY A C 1
ATOM 1010 O O . GLY A 1 135 ? -6.101 2.499 -7.144 1.00 90.56 135 GLY A O 1
ATOM 1011 N N . VAL A 1 136 ? -7.654 1.552 -8.479 1.00 93.44 136 VAL A N 1
ATOM 1012 C CA . VAL A 1 136 ? -7.526 0.174 -7.972 1.00 93.44 136 VAL A CA 1
ATOM 1013 C C . VAL A 1 136 ? -7.690 -0.847 -9.086 1.00 93.44 136 VAL A C 1
ATOM 1015 O O . VAL A 1 136 ? -8.466 -0.630 -10.012 1.00 93.44 136 VAL A O 1
ATOM 1018 N N . TRP A 1 137 ? -7.002 -1.981 -8.995 1.00 93.38 137 TRP A N 1
ATOM 1019 C CA . TRP A 1 137 ? -7.287 -3.111 -9.876 1.00 93.38 137 TRP A CA 1
ATOM 1020 C C . TRP A 1 137 ? -8.682 -3.668 -9.562 1.00 93.38 137 TRP A C 1
ATOM 1022 O O . TRP A 1 137 ? -9.043 -3.849 -8.395 1.00 93.38 137 TRP A O 1
ATOM 1032 N N . GLU A 1 138 ? -9.500 -3.871 -10.595 1.00 94.69 138 GLU A N 1
ATOM 1033 C CA . GLU A 1 138 ? -10.927 -4.174 -10.423 1.00 94.69 138 GLU A CA 1
ATOM 1034 C C . GLU A 1 138 ? -11.145 -5.530 -9.725 1.00 94.69 138 GLU A C 1
ATOM 1036 O O . GLU A 1 138 ? -12.026 -5.664 -8.873 1.00 94.69 138 GLU A O 1
ATOM 1041 N N . ASP A 1 139 ? -10.302 -6.515 -10.042 1.00 94.00 139 ASP A N 1
ATOM 1042 C CA . ASP A 1 139 ? -10.268 -7.838 -9.421 1.00 94.00 139 ASP A CA 1
ATOM 1043 C C . ASP A 1 139 ? -9.942 -7.766 -7.919 1.00 94.00 139 ASP A C 1
ATOM 1045 O O . ASP A 1 139 ? -10.665 -8.330 -7.101 1.00 94.00 139 ASP A O 1
ATOM 1049 N N . GLU A 1 140 ? -8.951 -6.962 -7.527 1.00 94.19 140 GLU A N 1
ATOM 1050 C CA . GLU A 1 140 ? -8.575 -6.789 -6.115 1.00 94.19 140 GLU A CA 1
ATOM 1051 C C . GLU A 1 140 ? -9.697 -6.149 -5.277 1.00 94.19 140 GLU A C 1
ATOM 1053 O O . GLU A 1 140 ? -9.874 -6.482 -4.104 1.00 94.19 140 GLU A O 1
ATOM 1058 N N . PHE A 1 141 ? -10.490 -5.241 -5.859 1.00 94.44 141 PHE A N 1
ATOM 1059 C CA . PHE A 1 141 ? -11.661 -4.673 -5.177 1.00 94.44 141 PHE A CA 1
ATOM 1060 C C . PHE A 1 141 ? -12.867 -5.620 -5.163 1.00 94.44 141 PHE A C 1
ATOM 1062 O O . PHE A 1 141 ? -13.644 -5.590 -4.204 1.00 94.44 141 PHE A O 1
ATOM 1069 N N . LYS A 1 142 ? -13.022 -6.484 -6.175 1.00 95.19 142 LYS A N 1
ATOM 1070 C CA . LYS A 1 142 ? -14.019 -7.568 -6.172 1.00 95.19 142 LYS A CA 1
ATOM 1071 C C . LYS A 1 142 ? -13.744 -8.562 -5.044 1.00 95.19 142 LYS A C 1
ATOM 1073 O O . LYS A 1 142 ? -14.658 -8.827 -4.263 1.00 95.19 142 LYS A O 1
ATOM 1078 N N . ASP A 1 143 ? -12.496 -8.998 -4.881 1.00 95.00 143 ASP A N 1
ATOM 1079 C CA . ASP A 1 143 ? -12.079 -9.935 -3.826 1.00 95.00 143 ASP A CA 1
ATOM 1080 C C . ASP A 1 143 ? -12.288 -9.378 -2.404 1.00 95.00 143 ASP A C 1
ATOM 1082 O O . ASP A 1 143 ? -12.598 -10.121 -1.473 1.00 95.00 143 ASP A O 1
ATOM 1086 N N . LEU A 1 144 ? -12.196 -8.054 -2.226 1.00 93.94 144 LEU A N 1
ATOM 1087 C CA . LEU A 1 144 ? -12.503 -7.369 -0.960 1.00 93.94 144 LEU A CA 1
ATOM 1088 C C . LEU A 1 144 ? -14.012 -7.161 -0.699 1.00 93.94 144 LEU A C 1
ATOM 1090 O O . LEU A 1 144 ? -14.391 -6.589 0.331 1.00 93.94 144 LEU A O 1
ATOM 1094 N N . GLY A 1 145 ? -14.886 -7.572 -1.625 1.00 95.12 145 GLY A N 1
ATOM 1095 C CA . GLY A 1 145 ? -16.325 -7.295 -1.574 1.00 95.12 145 GLY A CA 1
ATOM 1096 C C . GLY A 1 145 ? -16.672 -5.813 -1.780 1.00 95.12 145 GLY A C 1
ATOM 1097 O O . GLY A 1 145 ? -17.733 -5.360 -1.355 1.00 95.12 145 GLY A O 1
ATOM 1098 N N . LEU A 1 146 ? -15.774 -5.045 -2.404 1.00 96.06 146 LEU A N 1
ATOM 1099 C CA . LEU A 1 146 ? -15.861 -3.591 -2.593 1.00 96.06 146 LEU A CA 1
ATOM 1100 C C . LEU A 1 146 ? -16.136 -3.182 -4.048 1.00 96.06 146 LEU A C 1
ATOM 1102 O O . LEU A 1 146 ? -16.073 -1.999 -4.368 1.00 96.06 146 LEU A O 1
ATOM 1106 N N . ALA A 1 147 ? -16.500 -4.123 -4.926 1.00 95.62 147 ALA A N 1
ATOM 1107 C CA . ALA A 1 147 ? -16.835 -3.844 -6.328 1.00 95.62 147 ALA A CA 1
ATOM 1108 C C . ALA A 1 147 ? -17.867 -2.707 -6.489 1.00 95.62 147 ALA A C 1
ATOM 1110 O O . ALA A 1 147 ? -17.702 -1.836 -7.337 1.00 95.62 147 ALA A O 1
ATOM 1111 N N . LYS A 1 148 ? -18.884 -2.656 -5.612 1.00 96.06 148 LYS A N 1
ATOM 1112 C CA . LYS A 1 148 ? -19.906 -1.591 -5.590 1.00 96.06 148 LYS A CA 1
ATOM 1113 C C . LYS A 1 148 ? -19.365 -0.191 -5.262 1.00 96.06 148 LYS A C 1
ATOM 1115 O O . LYS A 1 148 ? -20.088 0.783 -5.421 1.00 96.06 148 LYS A O 1
ATOM 1120 N N . CYS A 1 149 ? -18.133 -0.083 -4.763 1.00 96.12 149 CYS A N 1
ATOM 1121 C CA . CYS A 1 149 ? -17.476 1.187 -4.464 1.00 96.12 149 CYS A CA 1
ATOM 1122 C C . CYS A 1 149 ? -16.692 1.740 -5.664 1.00 96.12 149 CYS A C 1
ATOM 1124 O O . CYS A 1 149 ? -16.159 2.842 -5.562 1.00 96.12 149 CYS A O 1
ATOM 1126 N N . ILE A 1 150 ? -16.600 1.015 -6.783 1.00 95.88 150 ILE A N 1
ATOM 1127 C CA . ILE A 1 150 ? -15.978 1.501 -8.019 1.00 95.88 150 ILE A CA 1
ATOM 1128 C C . ILE A 1 150 ? -17.028 2.289 -8.819 1.00 95.88 150 ILE A C 1
ATOM 1130 O O . ILE A 1 150 ? -18.088 1.757 -9.133 1.00 95.88 150 ILE A O 1
ATOM 1134 N N . GLU A 1 151 ? -16.752 3.554 -9.150 1.00 94.12 151 GLU A N 1
ATOM 1135 C CA . GLU A 1 151 ? -17.671 4.398 -9.946 1.00 94.12 151 GLU A CA 1
ATOM 1136 C C . GLU A 1 151 ? -17.400 4.352 -11.452 1.00 94.12 151 GLU A C 1
ATOM 1138 O O . GLU A 1 151 ? -18.280 4.680 -12.246 1.00 94.12 151 GLU A O 1
ATOM 1143 N N . HIS A 1 152 ? -16.196 3.953 -11.859 1.00 93.62 152 HIS A N 1
ATOM 1144 C CA . HIS A 1 152 ? -15.838 3.795 -13.264 1.00 93.62 152 HIS A CA 1
ATOM 1145 C C . HIS A 1 152 ? -14.776 2.707 -13.424 1.00 93.62 152 HIS A C 1
ATOM 1147 O O . HIS A 1 152 ? -13.850 2.656 -12.618 1.00 93.62 152 HIS A O 1
ATOM 1153 N N . VAL A 1 153 ? -14.893 1.873 -14.462 1.00 94.00 153 VAL A N 1
ATOM 1154 C CA . VAL A 1 153 ? -13.940 0.802 -14.797 1.00 94.00 153 VAL A CA 1
ATOM 1155 C C . VAL A 1 153 ? -13.472 0.974 -16.237 1.00 94.00 153 VAL A C 1
ATOM 1157 O O . VAL A 1 153 ? -14.275 0.881 -17.165 1.00 94.00 153 VAL A O 1
ATOM 1160 N N . TRP A 1 154 ? -12.166 1.142 -16.420 1.00 93.00 154 TRP A N 1
ATOM 1161 C CA . TRP A 1 154 ? -11.498 0.977 -17.708 1.00 93.00 154 TRP A CA 1
ATOM 1162 C C . TRP A 1 154 ? -11.125 -0.498 -17.864 1.00 93.00 154 TRP A C 1
ATOM 1164 O O . TRP A 1 154 ? -10.397 -1.033 -17.030 1.00 93.00 154 TRP A O 1
ATOM 1174 N N . GLN A 1 155 ? -11.644 -1.164 -18.900 1.00 90.19 155 GLN A N 1
ATOM 1175 C CA . GLN A 1 155 ? -11.400 -2.598 -19.131 1.00 90.19 155 GLN A CA 1
ATOM 1176 C C . GLN A 1 155 ? -9.932 -2.882 -19.472 1.00 90.19 155 GLN A C 1
ATOM 1178 O O . GLN A 1 155 ? -9.338 -3.815 -18.938 1.00 90.19 155 GLN A O 1
ATOM 1183 N N . ASP A 1 156 ? -9.336 -2.019 -20.295 1.00 84.06 156 ASP A N 1
ATOM 1184 C CA . ASP A 1 156 ? -7.929 -2.070 -20.665 1.00 84.06 156 ASP A CA 1
ATOM 1185 C C . ASP A 1 156 ? -7.207 -0.818 -20.172 1.00 84.06 156 ASP A C 1
ATOM 1187 O O . ASP A 1 156 ? -7.526 0.305 -20.563 1.00 84.06 156 ASP A O 1
ATOM 1191 N N . THR A 1 157 ? -6.195 -1.022 -19.332 1.00 83.62 157 THR A N 1
ATOM 1192 C CA . THR A 1 157 ? -5.188 0.009 -19.056 1.00 83.62 157 THR A CA 1
ATOM 1193 C C . THR A 1 157 ? -4.142 -0.015 -20.175 1.00 83.62 157 THR A C 1
ATOM 1195 O O . THR A 1 157 ? -3.767 -1.090 -20.652 1.00 83.62 157 THR A O 1
ATOM 1198 N N . ILE A 1 158 ? -3.650 1.151 -20.587 1.00 86.56 158 ILE A N 1
ATOM 1199 C CA . ILE A 1 158 ? -2.641 1.292 -21.646 1.00 86.56 158 ILE A CA 1
ATOM 1200 C C . ILE A 1 158 ? -1.485 2.168 -21.168 1.00 86.56 158 ILE A C 1
ATOM 1202 O O . ILE A 1 158 ? -1.690 3.082 -20.370 1.00 86.56 158 ILE A O 1
ATOM 1206 N N . VAL A 1 159 ? -0.272 1.886 -21.644 1.00 86.94 159 VAL A N 1
ATOM 1207 C CA . VAL A 1 159 ? 0.931 2.671 -21.336 1.00 86.94 159 VAL A CA 1
ATOM 1208 C C . VAL A 1 159 ? 1.585 3.124 -22.634 1.00 86.94 159 VAL A C 1
ATOM 1210 O O . VAL A 1 159 ? 1.996 2.294 -23.442 1.00 86.94 159 VAL A O 1
ATOM 1213 N N . TYR A 1 160 ? 1.717 4.437 -22.804 1.00 87.00 160 TYR A N 1
ATOM 1214 C CA . TYR A 1 160 ? 2.567 5.038 -23.827 1.00 87.00 160 TYR A CA 1
ATOM 1215 C C . TYR A 1 160 ? 3.937 5.329 -23.210 1.00 87.00 160 TYR A C 1
ATOM 1217 O O . TYR A 1 160 ? 4.024 5.977 -22.168 1.00 87.00 160 TYR A O 1
ATOM 1225 N N . LEU A 1 161 ? 4.996 4.816 -23.835 1.00 85.12 161 LEU A N 1
ATOM 1226 C CA . LEU A 1 161 ? 6.389 5.180 -23.529 1.00 85.12 161 LEU A CA 1
ATOM 1227 C C . LEU A 1 161 ? 6.940 6.144 -24.593 1.00 85.12 161 LEU A C 1
ATOM 1229 O O . LEU A 1 161 ? 7.686 7.070 -24.267 1.00 85.12 161 LEU A O 1
ATOM 1233 N N . ASP A 1 162 ? 6.479 5.951 -25.830 1.00 79.62 162 ASP A N 1
ATOM 1234 C CA . ASP A 1 162 ? 6.657 6.798 -27.008 1.00 79.62 162 ASP A CA 1
ATOM 1235 C C . ASP A 1 162 ? 5.283 7.062 -27.659 1.00 79.62 162 ASP A C 1
ATOM 1237 O O . ASP A 1 162 ? 4.302 6.371 -27.372 1.00 79.62 162 ASP A O 1
ATOM 1241 N N . ASP A 1 163 ? 5.214 8.033 -28.570 1.00 71.31 163 ASP A N 1
ATOM 1242 C CA . ASP A 1 163 ? 3.953 8.644 -29.026 1.00 71.31 163 ASP A CA 1
ATOM 1243 C C . ASP A 1 163 ? 3.129 7.817 -30.043 1.00 71.31 163 ASP A C 1
ATOM 1245 O O . ASP A 1 163 ? 2.136 8.318 -30.569 1.00 71.31 163 ASP A O 1
ATOM 1249 N N . SER A 1 164 ? 3.532 6.581 -30.380 1.00 73.31 164 SER A N 1
ATOM 1250 C CA . SER A 1 164 ? 2.991 5.854 -31.553 1.00 73.31 164 SER A CA 1
ATOM 1251 C C . SER A 1 164 ? 2.436 4.442 -31.320 1.00 73.31 164 SER A C 1
ATOM 1253 O O . SER A 1 164 ? 1.491 4.072 -32.015 1.00 73.31 164 SER A O 1
ATOM 1255 N N . GLU A 1 165 ? 2.935 3.662 -30.352 1.00 82.94 165 GLU A N 1
ATOM 1256 C CA . GLU A 1 165 ? 2.423 2.308 -30.069 1.00 82.94 165 GLU A CA 1
ATOM 1257 C C . GLU A 1 165 ? 2.164 2.094 -28.560 1.00 82.94 165 GLU A C 1
ATOM 1259 O O . GLU A 1 165 ? 3.110 2.106 -27.767 1.00 82.94 165 GLU A O 1
ATOM 1264 N N . PRO A 1 166 ? 0.901 1.886 -28.127 1.00 89.31 166 PRO A N 1
ATOM 1265 C CA . PRO A 1 166 ? 0.579 1.637 -26.725 1.00 89.31 166 PRO A CA 1
ATOM 1266 C C . PRO A 1 166 ? 0.883 0.199 -26.293 1.00 89.31 166 PRO A C 1
ATOM 1268 O O . PRO A 1 166 ? 0.549 -0.776 -26.968 1.00 89.31 166 PRO A O 1
ATOM 1271 N N . ILE A 1 167 ? 1.405 0.056 -25.077 1.00 88.00 167 ILE A N 1
ATOM 1272 C CA . ILE A 1 167 ? 1.514 -1.227 -24.385 1.00 88.00 167 ILE A CA 1
ATOM 1273 C C . ILE A 1 167 ? 0.179 -1.527 -23.693 1.00 88.00 167 ILE A C 1
ATOM 1275 O O . ILE A 1 167 ? -0.209 -0.847 -22.741 1.00 88.00 167 ILE A O 1
ATOM 1279 N N . MET A 1 168 ? -0.512 -2.573 -24.149 1.00 88.88 168 MET A N 1
ATOM 1280 C CA . MET A 1 168 ? -1.771 -3.039 -23.560 1.00 88.88 168 MET A CA 1
ATOM 1281 C C . MET A 1 168 ? -1.512 -3.832 -22.267 1.00 88.88 168 MET A C 1
ATOM 1283 O O . MET A 1 168 ? -0.941 -4.925 -22.299 1.00 88.88 168 MET A O 1
ATOM 1287 N N . ILE A 1 169 ? -1.973 -3.318 -21.123 1.00 88.81 169 ILE A N 1
ATOM 1288 C CA . ILE A 1 169 ? -1.848 -3.983 -19.812 1.00 88.81 169 ILE A CA 1
ATOM 1289 C C . ILE A 1 169 ? -2.814 -5.170 -19.696 1.00 88.81 169 ILE A C 1
ATOM 1291 O O . ILE A 1 169 ? -2.490 -6.160 -19.036 1.00 88.81 169 ILE A O 1
ATOM 1295 N N . GLY A 1 170 ? -3.990 -5.093 -20.331 1.00 88.44 170 GLY A N 1
ATOM 1296 C CA . GLY A 1 170 ? -4.989 -6.171 -20.342 1.00 88.44 170 GLY A CA 1
ATOM 1297 C C . GLY A 1 170 ? -5.626 -6.480 -18.982 1.00 88.44 170 GLY A C 1
ATOM 1298 O O . GLY A 1 170 ? -6.143 -7.581 -18.795 1.00 88.44 170 GLY A O 1
ATOM 1299 N N . ARG A 1 171 ? -5.521 -5.560 -18.012 1.00 90.31 171 ARG A N 1
ATOM 1300 C CA . ARG A 1 171 ? -6.108 -5.667 -16.668 1.00 90.31 171 ARG A CA 1
ATOM 1301 C C . ARG A 1 171 ? -6.994 -4.454 -16.411 1.00 90.31 171 ARG A C 1
ATOM 1303 O O . ARG A 1 171 ? -6.554 -3.316 -16.619 1.00 90.31 171 ARG A O 1
ATOM 1310 N N . ALA A 1 172 ? -8.207 -4.720 -15.937 1.00 92.62 172 ALA A N 1
ATOM 1311 C CA . ALA A 1 172 ? -9.194 -3.693 -15.658 1.00 92.62 172 ALA A CA 1
ATOM 1312 C C . ALA A 1 172 ? -8.799 -2.859 -14.433 1.00 92.62 172 ALA A C 1
ATOM 1314 O O . ALA A 1 172 ? -8.440 -3.395 -13.379 1.00 92.62 172 ALA A O 1
ATOM 1315 N N . TYR A 1 173 ? -8.886 -1.540 -14.572 1.00 92.81 173 TYR A N 1
ATOM 1316 C CA . TYR A 1 173 ? -8.564 -0.578 -13.522 1.00 92.81 173 TYR A CA 1
ATOM 1317 C C . TYR A 1 173 ? -9.788 0.285 -13.232 1.00 92.81 173 TYR A C 1
ATOM 1319 O O . TYR A 1 173 ? -10.506 0.701 -14.141 1.00 92.81 173 TYR A O 1
ATOM 1327 N N . GLY A 1 174 ? -10.058 0.523 -11.955 1.00 93.19 174 GLY A N 1
ATOM 1328 C CA . GLY A 1 174 ? -11.251 1.202 -11.475 1.00 93.19 174 GLY A CA 1
ATOM 1329 C C . GLY A 1 174 ? -10.928 2.484 -10.720 1.00 93.19 174 GLY A C 1
ATOM 1330 O O . GLY A 1 174 ? -10.015 2.508 -9.894 1.00 93.19 174 GLY A O 1
ATOM 1331 N N . ARG A 1 175 ? -11.714 3.543 -10.945 1.00 92.75 175 ARG A N 1
ATOM 1332 C CA . ARG A 1 175 ? -11.741 4.712 -10.056 1.00 92.75 175 ARG A CA 1
ATOM 1333 C C . ARG A 1 175 ? -12.706 4.440 -8.910 1.00 92.75 175 ARG A C 1
ATOM 1335 O O . ARG A 1 175 ? -13.889 4.175 -9.135 1.00 92.75 175 ARG A O 1
ATOM 1342 N N . VAL A 1 176 ? -12.210 4.508 -7.681 1.00 94.06 176 VAL A N 1
ATOM 1343 C CA . VAL A 1 176 ? -13.024 4.308 -6.479 1.00 94.06 176 VAL A CA 1
ATOM 1344 C C . VAL A 1 176 ? -13.833 5.563 -6.185 1.00 94.06 176 VAL A C 1
ATOM 1346 O O . VAL A 1 176 ? -13.292 6.666 -6.113 1.00 94.06 176 VAL A O 1
ATOM 1349 N N . SER A 1 177 ? -15.128 5.389 -5.941 1.00 93.31 177 SER A N 1
ATOM 1350 C CA . SER A 1 177 ? -15.983 6.463 -5.466 1.00 93.31 177 SER A CA 1
ATOM 1351 C C . SER A 1 177 ? -15.703 6.738 -3.999 1.00 93.31 177 SER A C 1
ATOM 1353 O O . SER A 1 177 ? -16.008 5.919 -3.128 1.00 93.31 177 SER A O 1
ATOM 1355 N N . ARG A 1 178 ? -15.156 7.923 -3.714 1.00 89.94 178 ARG A N 1
ATOM 1356 C CA . ARG A 1 178 ? -14.865 8.390 -2.348 1.00 89.94 178 ARG A CA 1
ATOM 1357 C C . ARG A 1 178 ? -16.089 8.277 -1.436 1.00 89.94 178 ARG A C 1
ATOM 1359 O O . ARG A 1 178 ? -15.973 7.777 -0.325 1.00 89.94 178 ARG A O 1
ATOM 1366 N N . HIS A 1 179 ? -17.265 8.651 -1.947 1.00 91.25 179 HIS A N 1
ATOM 1367 C CA . HIS A 1 179 ? -18.536 8.554 -1.228 1.00 91.25 179 HIS A CA 1
ATOM 1368 C C . HIS A 1 179 ? -18.949 7.106 -0.928 1.00 91.25 179 HIS A C 1
ATOM 1370 O O . HIS A 1 179 ? -19.223 6.785 0.225 1.00 91.25 179 HIS A O 1
ATOM 1376 N N . LEU A 1 180 ? -18.959 6.221 -1.932 1.00 93.69 180 LEU A N 1
ATOM 1377 C CA . LEU A 1 180 ? -19.398 4.835 -1.729 1.00 93.69 180 LEU A CA 1
ATOM 1378 C C . LEU A 1 180 ? -18.414 4.047 -0.856 1.00 93.69 180 LEU A C 1
ATOM 1380 O O . LEU A 1 180 ? -18.850 3.212 -0.070 1.00 93.69 180 LEU A O 1
ATOM 1384 N N . LEU A 1 181 ? -17.107 4.318 -0.955 1.00 93.12 181 LEU A N 1
ATOM 1385 C CA . LEU A 1 181 ? -16.106 3.746 -0.050 1.00 93.1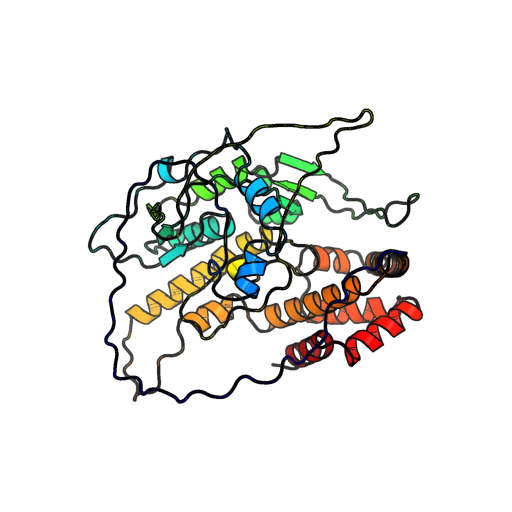2 181 LEU A CA 1
ATOM 1386 C C . LEU A 1 181 ? -16.288 4.259 1.386 1.00 93.12 181 LEU A C 1
ATOM 1388 O O . LEU A 1 181 ? -16.201 3.469 2.322 1.00 93.12 181 LEU A O 1
ATOM 1392 N N . HIS A 1 182 ? -16.543 5.558 1.566 1.00 91.44 182 HIS A N 1
ATOM 1393 C CA . HIS A 1 182 ? -16.778 6.156 2.880 1.00 91.44 182 HIS A CA 1
ATOM 1394 C C . HIS A 1 182 ? -18.006 5.544 3.568 1.00 91.44 182 HIS A C 1
ATOM 1396 O O . HIS A 1 182 ? -17.887 5.005 4.667 1.00 91.44 182 HIS A O 1
ATOM 1402 N N . GLU A 1 183 ? -19.164 5.537 2.898 1.00 91.06 183 GLU A N 1
ATOM 1403 C CA . GLU A 1 183 ? -20.392 4.951 3.452 1.00 91.06 183 GLU A CA 1
ATOM 1404 C C . GLU A 1 183 ? -20.252 3.441 3.704 1.00 91.06 183 GLU A C 1
ATOM 1406 O O . GLU A 1 183 ? -20.709 2.958 4.736 1.00 91.06 183 GLU A O 1
ATOM 1411 N N . GLU A 1 184 ? -19.586 2.687 2.822 1.00 92.19 184 GLU A N 1
ATOM 1412 C CA . GLU A 1 184 ? -19.350 1.249 3.018 1.00 92.19 184 GLU A CA 1
ATOM 1413 C C . GLU A 1 184 ? -18.445 0.957 4.224 1.00 92.19 184 GLU A C 1
ATOM 1415 O O . GLU A 1 184 ? -18.696 0.014 4.975 1.00 92.19 184 GLU A O 1
ATOM 1420 N N . LEU A 1 185 ? -17.398 1.759 4.443 1.00 90.50 185 LEU A N 1
ATOM 1421 C CA . LEU A 1 185 ? -16.532 1.599 5.611 1.00 90.50 185 LEU A CA 1
ATOM 1422 C C . LEU A 1 185 ? -17.225 2.048 6.906 1.00 90.50 185 LEU A C 1
ATOM 1424 O O . LEU A 1 185 ? -17.046 1.386 7.927 1.00 90.50 185 LEU A O 1
ATOM 1428 N N . LEU A 1 186 ? -18.066 3.089 6.870 1.00 88.31 186 LEU A N 1
ATOM 1429 C CA . LEU A 1 186 ? -18.893 3.477 8.020 1.00 88.31 186 LEU A CA 1
ATOM 1430 C C . LEU A 1 186 ? -19.968 2.433 8.354 1.00 88.31 186 LEU A C 1
ATOM 1432 O O . LEU A 1 186 ? -20.161 2.120 9.526 1.00 88.31 186 LEU A O 1
ATOM 1436 N N . GLN A 1 187 ? -20.613 1.815 7.359 1.00 86.81 187 GLN A N 1
ATOM 1437 C CA . GLN A 1 187 ? -21.589 0.734 7.578 1.00 86.81 187 GLN A CA 1
ATOM 1438 C C . GLN A 1 187 ? -20.984 -0.490 8.286 1.00 86.81 187 GLN A C 1
ATOM 1440 O O . GLN A 1 187 ? -21.697 -1.229 8.965 1.00 86.81 187 GLN A O 1
ATOM 1445 N N . ARG A 1 188 ? -19.665 -0.699 8.180 1.00 84.94 188 ARG A N 1
ATOM 1446 C CA . ARG A 1 188 ? -18.942 -1.783 8.867 1.00 84.94 188 ARG A CA 1
ATOM 1447 C C . ARG A 1 188 ? -18.627 -1.474 10.344 1.00 84.94 188 ARG A C 1
ATOM 1449 O O . ARG A 1 188 ? -18.186 -2.375 11.055 1.00 84.94 188 ARG A O 1
ATOM 1456 N N . LEU A 1 189 ? -18.870 -0.251 10.828 1.00 77.50 189 LEU A N 1
ATOM 1457 C CA . LEU A 1 189 ? -18.565 0.219 12.190 1.00 77.50 189 LEU A CA 1
ATOM 1458 C C . LEU A 1 189 ? -19.789 0.155 13.129 1.00 77.50 189 LEU A C 1
ATOM 1460 O O . LEU A 1 189 ? -20.195 1.151 13.716 1.00 77.50 189 LEU A O 1
ATOM 1464 N N . ALA A 1 190 ? -20.371 -1.033 13.313 1.00 61.16 190 ALA A N 1
ATOM 1465 C CA . ALA A 1 190 ? -21.599 -1.200 14.106 1.00 61.16 190 ALA A CA 1
ATOM 1466 C C . ALA A 1 190 ? -21.440 -0.990 15.633 1.00 61.16 190 ALA A C 1
ATOM 1468 O O . ALA A 1 190 ? -22.431 -0.770 16.325 1.00 61.16 190 ALA A O 1
ATOM 1469 N N . THR A 1 191 ? -20.222 -1.093 16.176 1.00 59.31 191 THR A N 1
ATOM 1470 C CA . THR A 1 191 ? -19.946 -1.072 17.632 1.00 59.31 191 THR A CA 1
ATOM 1471 C C . THR A 1 191 ? -18.793 -0.141 18.030 1.00 59.31 191 THR A C 1
ATOM 1473 O O . THR A 1 191 ? -18.237 -0.265 19.121 1.00 59.31 191 THR A O 1
ATOM 1476 N N . VAL A 1 192 ? -18.420 0.799 17.155 1.00 60.44 192 VAL A N 1
ATOM 1477 C CA . VAL A 1 192 ? -17.310 1.740 17.381 1.00 60.44 192 VAL A CA 1
ATOM 1478 C C . VAL A 1 192 ? -17.845 3.091 17.834 1.00 60.44 192 VAL A C 1
ATOM 1480 O O . VAL A 1 192 ? -18.762 3.636 17.225 1.00 60.44 192 VAL A O 1
ATOM 1483 N N . ALA A 1 193 ? -17.238 3.651 18.879 1.00 64.00 193 ALA A N 1
ATOM 1484 C CA . ALA A 1 193 ? -17.513 5.018 19.300 1.00 64.00 193 ALA A CA 1
ATOM 1485 C C . ALA A 1 193 ? -16.495 5.984 18.669 1.00 64.00 193 ALA A C 1
ATOM 1487 O O . ALA A 1 193 ? -15.302 5.675 18.611 1.00 64.00 193 ALA A O 1
ATOM 1488 N N . SER A 1 194 ? -16.943 7.149 18.204 1.00 65.06 194 SER A N 1
ATOM 1489 C CA . SER A 1 194 ? -16.099 8.178 17.586 1.00 65.06 194 SER A CA 1
ATOM 1490 C C . SER A 1 194 ? -15.890 9.380 18.509 1.00 65.06 194 SER A C 1
ATOM 1492 O O . SER A 1 194 ? -16.711 9.669 19.377 1.00 65.06 194 SER A O 1
ATOM 1494 N N . GLY A 1 195 ? -14.774 10.089 18.369 1.00 52.53 195 GLY A N 1
ATOM 1495 C CA . GLY A 1 195 ? -14.512 11.287 19.160 1.00 52.53 195 GLY A CA 1
ATOM 1496 C C . GLY A 1 195 ? -13.685 12.308 18.399 1.00 52.53 195 GLY A C 1
ATOM 1497 O O . GLY A 1 195 ? -12.554 12.026 18.003 1.00 52.53 195 GLY A O 1
ATOM 1498 N N . ALA A 1 196 ? -14.223 13.520 18.268 1.00 49.56 196 ALA A N 1
ATOM 1499 C CA . ALA A 1 196 ? -13.442 14.673 17.851 1.00 49.56 196 ALA A CA 1
ATOM 1500 C C . ALA A 1 196 ? -12.407 15.000 18.940 1.00 49.56 196 ALA A C 1
ATOM 1502 O O . ALA A 1 196 ? -12.754 15.335 20.077 1.00 49.56 196 ALA A O 1
ATOM 1503 N N . ALA A 1 197 ? -11.123 14.911 18.598 1.00 46.72 197 ALA A N 1
ATOM 1504 C CA . ALA A 1 197 ? -10.067 15.470 19.431 1.00 46.72 197 ALA A CA 1
ATOM 1505 C C . ALA A 1 197 ? -10.032 16.986 19.208 1.00 46.72 197 ALA A C 1
ATOM 1507 O O . ALA A 1 197 ? -9.606 17.449 18.152 1.00 46.72 197 ALA A O 1
ATOM 1508 N N . SER A 1 198 ? -10.491 17.761 20.194 1.00 32.81 198 SER A N 1
ATOM 1509 C CA . SER A 1 198 ? -10.408 19.223 20.139 1.00 32.81 198 SER A CA 1
ATOM 1510 C C . SER A 1 198 ? -8.952 19.675 19.997 1.00 32.81 198 SER A C 1
ATOM 1512 O O . SER A 1 198 ? -8.079 19.220 20.744 1.00 32.81 198 SER A O 1
ATOM 1514 N N . GLY A 1 199 ? -8.707 20.577 19.042 1.00 34.97 199 GLY A N 1
ATOM 1515 C CA . GLY A 1 199 ? -7.400 21.088 18.631 1.00 34.97 199 GLY A CA 1
ATOM 1516 C C . GLY A 1 199 ? -6.673 21.936 19.678 1.00 34.97 199 GLY A C 1
ATOM 1517 O O . GLY A 1 199 ? -6.319 23.081 19.430 1.00 34.97 199 GLY A O 1
ATOM 1518 N N . ARG A 1 200 ? -6.330 21.350 20.833 1.00 35.72 200 ARG A N 1
ATOM 1519 C CA . ARG A 1 200 ? -5.180 21.808 21.643 1.00 35.72 200 ARG A CA 1
ATOM 1520 C C . ARG A 1 200 ? -3.832 21.465 20.984 1.00 35.72 200 ARG A C 1
ATOM 1522 O O . ARG A 1 200 ? -2.781 21.749 21.550 1.00 35.72 200 ARG A O 1
ATOM 1529 N N . LEU A 1 201 ? -3.895 20.861 19.798 1.00 34.62 201 LEU A N 1
ATOM 1530 C CA . LEU A 1 201 ? -2.817 20.553 18.874 1.00 34.62 201 LEU A CA 1
ATOM 1531 C C . LEU A 1 201 ? -3.239 21.042 17.467 1.00 34.62 201 LEU A C 1
ATOM 1533 O O . LEU A 1 201 ? -3.545 20.220 16.611 1.00 34.62 201 LEU A O 1
ATOM 1537 N N . LEU A 1 202 ? -3.250 22.376 17.281 1.00 28.80 202 LEU A N 1
ATOM 1538 C CA . LEU A 1 202 ? -3.580 23.175 16.070 1.00 28.80 202 LEU A CA 1
ATOM 1539 C C . LEU A 1 202 ? -5.016 23.750 15.998 1.00 28.80 202 LEU A C 1
ATOM 1541 O O . LEU A 1 202 ? -5.998 23.060 16.260 1.00 28.80 202 LEU A O 1
ATOM 1545 N N . GLN A 1 203 ? -5.109 25.043 15.645 1.00 24.25 203 GLN A N 1
ATOM 1546 C CA . GLN A 1 203 ? -6.326 25.873 15.644 1.00 24.25 203 GLN A CA 1
ATOM 1547 C C . GLN A 1 203 ? -6.125 27.115 14.737 1.00 24.25 203 GLN A C 1
ATOM 1549 O O . GLN A 1 203 ? -5.188 27.852 15.028 1.00 24.25 203 GLN A O 1
ATOM 1554 N N . TYR A 1 204 ? -6.962 27.353 13.700 1.00 33.28 204 TYR A N 1
ATOM 1555 C CA . TYR A 1 204 ? -7.584 28.653 13.288 1.00 33.28 204 TYR A CA 1
ATOM 1556 C C . TYR A 1 204 ? -8.197 28.690 11.857 1.00 33.28 204 TYR A C 1
ATOM 1558 O O . TYR A 1 204 ? -7.902 27.854 11.010 1.00 33.28 204 TYR A O 1
ATOM 1566 N N . GLU A 1 205 ? -9.038 29.708 11.608 1.00 25.95 205 GLU A N 1
ATOM 1567 C CA . GLU A 1 205 ? -9.845 30.019 10.400 1.00 25.95 205 GLU A CA 1
ATOM 1568 C C . GLU A 1 205 ? -9.607 31.498 9.959 1.00 25.95 205 GLU A C 1
ATOM 1570 O O . GLU A 1 205 ? -9.221 32.294 10.814 1.00 25.95 205 GLU A O 1
ATOM 1575 N N . VAL A 1 206 ? -9.838 32.027 8.736 1.00 29.14 206 VAL A N 1
ATOM 1576 C CA . VAL A 1 206 ? -10.175 31.537 7.366 1.00 29.14 206 VAL A CA 1
ATOM 1577 C C . VAL A 1 206 ? -9.992 32.718 6.363 1.00 29.14 206 VAL A C 1
ATOM 1579 O O . VAL A 1 206 ? -10.220 33.862 6.754 1.00 29.14 206 VAL A O 1
ATOM 1582 N N . GLY A 1 207 ? -9.700 32.487 5.063 1.00 23.80 207 GLY A N 1
ATOM 1583 C CA . GLY A 1 207 ? -10.079 33.445 3.987 1.00 23.80 207 GLY A CA 1
ATOM 1584 C C . GLY A 1 207 ? -9.255 33.480 2.673 1.00 23.80 207 GLY A C 1
ATOM 1585 O O . GLY A 1 207 ? -8.063 33.761 2.707 1.00 23.80 207 GLY A O 1
ATOM 1586 N N . GLY A 1 208 ? -9.898 33.304 1.498 1.00 23.53 208 GLY A N 1
ATOM 1587 C CA . GLY A 1 208 ? -9.307 33.567 0.157 1.00 23.53 208 GLY A CA 1
ATOM 1588 C C . GLY A 1 208 ? -10.032 32.889 -1.047 1.00 23.53 208 GLY A C 1
ATOM 1589 O O . GLY A 1 208 ? -10.612 31.828 -0.834 1.00 23.53 208 GLY A O 1
ATOM 1590 N N . PRO A 1 209 ? -10.069 33.462 -2.284 1.00 28.69 209 PRO A N 1
ATOM 1591 C CA . PRO A 1 209 ? -11.026 33.067 -3.350 1.00 28.69 209 PRO A CA 1
ATOM 1592 C C . PRO A 1 209 ? -10.513 32.183 -4.535 1.00 28.69 209 PRO A C 1
ATOM 1594 O O . PRO A 1 209 ? -9.387 31.699 -4.549 1.00 28.69 209 PRO A O 1
ATOM 1597 N N . ARG A 1 210 ? -11.409 31.960 -5.524 1.00 33.06 210 ARG A N 1
ATOM 1598 C CA . ARG A 1 210 ? -11.463 30.911 -6.587 1.00 33.06 210 ARG A CA 1
ATOM 1599 C C . ARG A 1 210 ? -10.828 31.306 -7.942 1.00 33.06 210 ARG A C 1
ATOM 1601 O O . ARG A 1 210 ? -11.067 32.433 -8.361 1.00 33.06 210 ARG A O 1
ATOM 1608 N N . VAL A 1 211 ? -10.259 30.348 -8.706 1.00 23.48 211 VAL A N 1
ATOM 1609 C CA . VAL A 1 211 ? -10.194 30.319 -10.204 1.00 23.48 211 VAL A CA 1
ATOM 1610 C C . VAL A 1 211 ? -10.136 28.858 -10.726 1.00 23.48 211 VAL A C 1
ATOM 1612 O O . VAL A 1 211 ? -9.647 27.981 -10.020 1.00 23.48 211 VAL A O 1
ATOM 1615 N N . SER A 1 212 ? -10.613 28.598 -11.953 1.00 24.45 212 SER A N 1
ATOM 1616 C CA . SER A 1 212 ? -10.472 27.341 -12.727 1.00 24.45 212 SER A CA 1
ATOM 1617 C C . SER A 1 212 ? -10.160 27.625 -14.212 1.00 24.45 212 SER A C 1
ATOM 1619 O O . SER A 1 212 ? -10.487 28.711 -14.689 1.00 24.45 212 SER A O 1
ATOM 1621 N N . VAL A 1 213 ? -9.599 26.664 -14.962 1.00 21.81 213 VAL A N 1
ATOM 1622 C CA . VAL A 1 213 ? -9.265 26.785 -16.406 1.00 21.81 213 VAL A CA 1
ATOM 1623 C C . VAL A 1 213 ? -9.841 25.599 -17.200 1.00 21.81 213 VAL A C 1
ATOM 1625 O O . VAL A 1 213 ? -9.964 24.505 -16.659 1.00 21.81 213 VAL A O 1
ATOM 1628 N N . GLN A 1 214 ? -10.200 25.817 -18.471 1.00 21.75 214 GLN A N 1
ATOM 1629 C CA . GLN A 1 214 ? -10.698 24.800 -19.409 1.00 21.75 214 GLN A CA 1
ATOM 1630 C C . GLN A 1 214 ? -10.051 24.990 -20.795 1.00 21.75 214 GLN A C 1
ATOM 1632 O O . GLN A 1 214 ? -9.856 26.125 -21.230 1.00 21.75 214 GLN A O 1
ATOM 1637 N N . THR A 1 215 ? -9.760 23.893 -21.501 1.00 27.38 215 THR A N 1
ATOM 1638 C CA . THR A 1 215 ? -9.246 23.879 -22.886 1.00 27.38 215 THR A CA 1
ATOM 1639 C C . THR A 1 215 ? -10.167 23.071 -23.821 1.00 27.38 215 THR A C 1
ATOM 1641 O O . THR A 1 215 ? -11.181 22.519 -23.394 1.00 27.38 215 THR A O 1
ATOM 1644 N N . ALA A 1 216 ? -9.879 23.075 -25.128 1.00 26.98 216 ALA A N 1
ATOM 1645 C CA . ALA A 1 216 ? -10.873 22.806 -26.176 1.00 26.98 216 ALA A CA 1
ATOM 1646 C C . ALA A 1 216 ? -10.972 21.355 -26.705 1.00 26.98 216 ALA A C 1
ATOM 1648 O O . ALA A 1 216 ? -11.756 21.128 -27.624 1.00 26.98 216 ALA A O 1
ATOM 1649 N N . TYR A 1 217 ? -10.202 20.387 -26.183 1.00 27.91 217 TYR A N 1
ATOM 1650 C CA . TYR A 1 217 ? -10.007 19.085 -26.860 1.00 27.91 217 TYR A CA 1
ATOM 1651 C C . TYR A 1 217 ? -10.382 17.816 -26.073 1.00 27.91 217 TYR A C 1
ATOM 1653 O O . TYR A 1 217 ? -10.352 16.730 -26.647 1.00 27.91 217 TYR A O 1
ATOM 1661 N N . GLY A 1 218 ? -10.794 17.911 -24.808 1.00 31.09 218 GLY A N 1
ATOM 1662 C CA . GLY A 1 218 ? -11.227 16.736 -24.044 1.00 31.09 218 GLY A CA 1
ATOM 1663 C C . GLY A 1 218 ? -11.437 17.016 -22.560 1.00 31.09 218 GLY A C 1
ATOM 1664 O O . GLY A 1 218 ? -11.102 18.090 -22.067 1.00 31.09 218 GLY A O 1
ATOM 1665 N N . VAL A 1 219 ? -12.003 16.042 -21.842 1.00 31.61 219 VAL A N 1
ATOM 1666 C CA . VAL A 1 219 ? -12.125 16.095 -20.377 1.00 31.61 219 VAL A CA 1
ATOM 1667 C C . VAL A 1 219 ? -10.873 15.483 -19.754 1.00 31.61 219 VAL A C 1
ATOM 1669 O O . VAL A 1 219 ? -10.860 14.317 -19.360 1.00 31.61 219 VAL A O 1
ATOM 1672 N N . GLU A 1 220 ? -9.817 16.283 -19.662 1.00 41.06 220 GLU A N 1
ATOM 1673 C CA . GLU A 1 220 ? -8.687 15.993 -18.782 1.00 41.06 220 GLU A CA 1
ATOM 1674 C C . GLU A 1 220 ? -9.074 16.397 -17.354 1.00 41.06 220 GLU A C 1
ATOM 1676 O O . GLU A 1 220 ? -9.296 17.571 -17.060 1.00 41.06 220 GLU A O 1
ATOM 1681 N N . VAL A 1 221 ? -9.201 15.415 -16.456 1.00 48.12 221 VAL A N 1
ATOM 1682 C CA . VAL A 1 221 ? -9.332 15.678 -15.016 1.00 48.12 221 VAL A CA 1
ATOM 1683 C C . VAL A 1 221 ? -7.937 15.626 -14.410 1.00 48.12 221 VAL A C 1
ATOM 1685 O O . VAL A 1 221 ? -7.504 14.586 -13.918 1.00 48.12 221 VAL A O 1
ATOM 1688 N N . GLU A 1 222 ? -7.228 16.750 -14.473 1.00 56.12 222 GLU A N 1
ATOM 1689 C CA . GLU A 1 222 ? -5.983 16.931 -13.731 1.00 56.12 222 GLU A CA 1
ATOM 1690 C C . GLU A 1 222 ? -6.288 17.039 -12.227 1.00 56.12 222 GLU A C 1
ATOM 1692 O O . GLU A 1 222 ? -7.206 17.750 -11.806 1.00 56.12 222 GLU A O 1
ATOM 1697 N N . GLU A 1 223 ? -5.531 16.323 -11.394 1.00 61.22 223 GLU A N 1
ATOM 1698 C CA . GLU A 1 223 ? -5.697 16.370 -9.945 1.00 61.22 223 GLU A CA 1
ATOM 1699 C C . GLU A 1 223 ? -4.356 16.300 -9.213 1.00 61.22 223 GLU A C 1
ATOM 1701 O O . GLU A 1 223 ? -3.589 15.349 -9.344 1.00 61.22 223 GLU A O 1
ATOM 1706 N N . TRP A 1 224 ? -4.130 17.286 -8.349 1.00 65.12 224 TRP A N 1
ATOM 1707 C CA . TRP A 1 224 ? -2.987 17.331 -7.447 1.00 65.12 224 TRP A CA 1
ATOM 1708 C C . TRP A 1 224 ? -3.172 16.323 -6.304 1.00 65.12 224 TRP A C 1
ATOM 1710 O O . TRP A 1 224 ? -4.170 16.370 -5.568 1.00 65.12 224 TRP A O 1
ATOM 1720 N N . SER A 1 225 ? -2.201 15.418 -6.157 1.00 66.56 225 SER A N 1
ATOM 1721 C CA . SER A 1 225 ? -2.124 14.419 -5.088 1.00 66.56 225 SER A CA 1
ATOM 1722 C C . SER A 1 225 ? -0.706 14.348 -4.520 1.00 66.56 225 SER A C 1
ATOM 1724 O O . SER A 1 225 ? 0.260 14.305 -5.275 1.00 66.56 225 SER A O 1
ATOM 1726 N N . TYR A 1 226 ? -0.579 14.316 -3.191 1.00 72.31 226 TYR A N 1
ATOM 1727 C CA . TYR A 1 226 ? 0.692 14.107 -2.503 1.00 72.31 226 TYR A CA 1
ATOM 1728 C C . TYR A 1 226 ? 0.655 12.771 -1.764 1.00 72.31 226 TYR A C 1
ATOM 1730 O O . TYR A 1 226 ? -0.175 12.562 -0.876 1.00 72.31 226 TYR A O 1
ATOM 1738 N N . ILE A 1 227 ? 1.556 11.860 -2.129 1.00 73.00 227 ILE A N 1
ATOM 1739 C CA . ILE A 1 227 ? 1.647 10.525 -1.535 1.00 73.00 227 ILE A CA 1
ATOM 1740 C C . ILE A 1 227 ? 3.102 10.293 -1.108 1.00 73.00 227 ILE A C 1
ATOM 1742 O O . ILE A 1 227 ? 3.949 10.056 -1.970 1.00 73.00 227 ILE A O 1
ATOM 1746 N N . PRO A 1 228 ? 3.422 10.321 0.200 1.00 70.44 228 PRO A N 1
ATOM 1747 C CA . PRO A 1 228 ? 4.773 10.037 0.667 1.00 70.44 228 PRO A CA 1
ATOM 1748 C C . PRO A 1 228 ? 5.100 8.553 0.444 1.00 70.44 228 PRO A C 1
ATOM 1750 O O . PRO A 1 228 ? 4.584 7.662 1.126 1.00 70.44 228 PRO A O 1
ATOM 1753 N N . VAL A 1 229 ? 5.974 8.282 -0.525 1.00 79.25 229 VAL A N 1
ATOM 1754 C CA . VAL A 1 229 ? 6.494 6.943 -0.831 1.00 79.25 229 VAL A CA 1
ATOM 1755 C C . VAL A 1 229 ? 7.863 6.716 -0.182 1.00 79.25 229 VAL A C 1
ATOM 1757 O O . VAL A 1 229 ? 8.632 7.641 0.047 1.00 79.25 229 VAL A O 1
ATOM 1760 N N . GLY A 1 230 ? 8.188 5.461 0.134 1.00 70.62 230 GLY A N 1
ATOM 1761 C CA . GLY A 1 230 ? 9.551 5.054 0.506 1.00 70.62 230 GLY A CA 1
ATOM 1762 C C . GLY A 1 230 ? 10.053 5.388 1.926 1.00 70.62 230 GLY A C 1
ATOM 1763 O O . GLY A 1 230 ? 11.073 4.819 2.320 1.00 70.62 230 GLY A O 1
ATOM 1764 N N . GLY A 1 231 ? 9.339 6.192 2.726 1.00 73.06 231 GLY A N 1
ATOM 1765 C CA . GLY A 1 231 ? 9.712 6.529 4.119 1.00 73.06 231 GLY A CA 1
ATOM 1766 C C . GLY A 1 231 ? 9.937 5.310 5.034 1.00 73.06 231 GLY A C 1
ATOM 1767 O O . GLY A 1 231 ? 9.372 4.241 4.774 1.00 73.06 231 GLY A O 1
ATOM 1768 N N . SER A 1 232 ? 10.786 5.436 6.067 1.00 76.56 232 SER A N 1
ATOM 1769 C CA . SER A 1 232 ? 11.373 4.297 6.803 1.00 76.56 232 SER A CA 1
ATOM 1770 C C . SER A 1 232 ? 10.367 3.296 7.385 1.00 76.56 232 SER A C 1
ATOM 1772 O O . SER A 1 232 ? 9.175 3.568 7.546 1.00 76.56 232 SER A O 1
ATOM 1774 N N . LEU A 1 233 ? 10.846 2.088 7.708 1.00 79.44 233 LEU A N 1
ATOM 1775 C CA . LEU A 1 233 ? 10.043 1.144 8.483 1.00 79.44 233 LEU A CA 1
ATOM 1776 C C . LEU A 1 233 ? 9.823 1.691 9.904 1.00 79.44 233 LEU A C 1
ATOM 1778 O O . LEU A 1 233 ? 10.789 2.130 10.529 1.00 79.44 233 LEU A O 1
ATOM 1782 N N . PRO A 1 234 ? 8.597 1.604 10.449 1.00 70.31 234 PRO A N 1
ATOM 1783 C CA . PRO A 1 234 ? 8.328 2.034 11.815 1.00 70.31 234 PRO A CA 1
ATOM 1784 C C . PRO A 1 234 ? 9.183 1.243 12.811 1.00 70.31 234 PRO A C 1
ATOM 1786 O O . PRO A 1 234 ? 9.377 0.034 12.657 1.00 70.31 234 PRO A O 1
ATOM 1789 N N . ASN A 1 235 ? 9.663 1.916 13.860 1.00 68.25 235 ASN A N 1
ATOM 1790 C CA . ASN A 1 235 ? 10.441 1.274 14.914 1.00 68.25 235 ASN A CA 1
ATOM 1791 C C . ASN A 1 235 ? 9.593 0.191 15.606 1.00 68.25 235 ASN A C 1
ATOM 1793 O O . ASN A 1 235 ? 8.665 0.498 16.353 1.00 68.25 235 ASN A O 1
ATOM 1797 N N . THR A 1 236 ? 9.927 -1.082 15.384 1.00 69.88 236 THR A N 1
ATOM 1798 C CA . THR A 1 236 ? 9.149 -2.219 15.897 1.00 69.88 236 THR A CA 1
ATOM 1799 C C . THR A 1 236 ? 9.298 -2.449 17.403 1.00 69.88 236 THR A C 1
ATOM 1801 O O . THR A 1 236 ? 8.595 -3.288 17.964 1.00 69.88 236 THR A O 1
ATOM 1804 N N . GLU A 1 237 ? 10.205 -1.729 18.068 1.00 63.53 237 GLU A N 1
ATOM 1805 C CA . GLU A 1 237 ? 10.369 -1.753 19.525 1.00 63.53 237 GLU A CA 1
ATOM 1806 C C . GLU A 1 237 ? 9.471 -0.729 20.236 1.00 63.53 237 GLU A C 1
ATOM 1808 O O . GLU A 1 237 ? 9.235 -0.841 21.443 1.00 63.53 237 GLU A O 1
ATOM 1813 N N . GLN A 1 238 ? 8.937 0.258 19.510 1.00 63.91 238 GLN A N 1
ATOM 1814 C CA . GLN A 1 238 ? 8.080 1.287 20.091 1.00 63.91 238 GLN A CA 1
ATOM 1815 C C . GLN A 1 238 ? 6.737 0.698 20.552 1.00 63.91 238 GLN A C 1
ATOM 1817 O O . GLN A 1 238 ? 6.216 -0.249 19.960 1.00 63.91 238 GLN A O 1
ATOM 1822 N N . LYS A 1 239 ? 6.151 1.271 21.610 1.00 62.69 239 LYS A N 1
ATOM 1823 C CA . LYS A 1 239 ? 4.875 0.796 22.179 1.00 62.69 239 LYS A CA 1
ATOM 1824 C C . LYS A 1 239 ? 3.667 1.128 21.306 1.00 62.69 239 LYS A C 1
ATOM 1826 O O . LYS A 1 239 ? 2.713 0.358 21.276 1.00 62.69 239 LYS A O 1
ATOM 1831 N N . ASN A 1 240 ? 3.714 2.266 20.619 1.00 68.19 240 ASN A N 1
ATOM 1832 C CA . ASN A 1 240 ? 2.636 2.716 19.750 1.00 68.19 240 ASN A CA 1
ATOM 1833 C C . ASN A 1 240 ? 2.632 1.878 18.467 1.00 68.19 240 ASN A C 1
ATOM 1835 O O . ASN A 1 240 ? 3.683 1.602 17.888 1.00 68.19 240 ASN A O 1
ATOM 1839 N N . LEU A 1 241 ? 1.446 1.474 18.030 1.00 76.56 241 LEU A N 1
ATOM 1840 C CA . LEU A 1 241 ? 1.245 0.821 16.742 1.00 76.56 241 LEU A CA 1
ATOM 1841 C C . LEU A 1 241 ? 0.880 1.870 15.689 1.00 76.56 241 LEU A C 1
ATOM 1843 O O . LEU A 1 241 ? 0.360 2.932 16.024 1.00 76.56 241 LEU A O 1
ATOM 1847 N N . ALA A 1 242 ? 1.117 1.556 14.419 1.00 81.69 242 ALA A N 1
ATOM 1848 C CA . ALA A 1 242 ? 0.581 2.317 13.297 1.00 81.69 242 ALA A CA 1
ATOM 1849 C C . ALA A 1 242 ? 0.030 1.359 12.239 1.00 81.69 242 ALA A C 1
ATOM 1851 O O . ALA A 1 242 ? 0.354 0.169 12.230 1.00 81.69 242 ALA A O 1
ATOM 1852 N N . PHE A 1 243 ? -0.780 1.890 11.328 1.00 84.81 243 PHE A N 1
ATOM 1853 C CA . PHE A 1 243 ? -1.396 1.128 10.249 1.00 84.81 243 PHE A CA 1
ATOM 1854 C C . PHE A 1 243 ? -1.532 1.979 8.977 1.00 84.81 243 PHE A C 1
ATOM 1856 O O . PHE A 1 243 ? -1.451 3.207 9.027 1.00 84.81 243 PHE A O 1
ATOM 1863 N N . GLY A 1 244 ? -1.699 1.335 7.820 1.00 86.69 244 GLY A N 1
ATOM 1864 C CA . GLY A 1 244 ? -1.755 2.006 6.519 1.00 86.69 244 GLY A CA 1
ATOM 1865 C C . GLY A 1 244 ? -0.487 2.813 6.207 1.00 86.69 244 GLY A C 1
ATOM 1866 O O . GLY A 1 244 ? 0.638 2.355 6.427 1.00 86.69 244 GLY A O 1
ATOM 1867 N N . ALA A 1 245 ? -0.662 4.035 5.697 1.00 80.50 245 ALA A N 1
ATOM 1868 C CA . ALA A 1 245 ? 0.449 4.917 5.331 1.00 80.50 245 ALA A CA 1
ATOM 1869 C C . ALA A 1 245 ? 1.377 5.249 6.516 1.00 80.50 245 ALA A C 1
ATOM 1871 O O . ALA A 1 245 ? 2.594 5.232 6.350 1.00 80.50 245 ALA A O 1
ATOM 1872 N N . ALA A 1 246 ? 0.832 5.426 7.726 1.00 77.19 246 ALA A N 1
ATOM 1873 C CA . ALA A 1 246 ? 1.614 5.680 8.941 1.00 77.19 246 ALA A CA 1
ATOM 1874 C C . ALA A 1 246 ? 2.508 4.490 9.356 1.00 77.19 246 ALA A C 1
ATOM 1876 O O . ALA A 1 246 ? 3.487 4.665 10.077 1.00 77.19 246 ALA A O 1
ATOM 1877 N N . ALA A 1 247 ? 2.205 3.277 8.879 1.00 79.81 247 ALA A N 1
ATOM 1878 C CA . ALA A 1 247 ? 3.057 2.095 9.025 1.00 79.81 247 ALA A CA 1
ATOM 1879 C C . ALA A 1 247 ? 3.996 1.860 7.828 1.00 79.81 247 ALA A C 1
ATOM 1881 O O . ALA A 1 247 ? 4.595 0.787 7.741 1.00 79.81 247 ALA A O 1
ATOM 1882 N N . SER A 1 248 ? 4.105 2.815 6.900 1.00 83.25 248 SER A N 1
ATOM 1883 C CA . SER A 1 248 ? 4.878 2.723 5.652 1.00 83.25 248 SER A CA 1
ATOM 1884 C C . SER A 1 248 ? 4.408 1.605 4.709 1.00 83.25 248 SER A C 1
ATOM 1886 O O . SER A 1 248 ? 5.206 0.992 3.995 1.00 83.25 248 SER A O 1
ATOM 1888 N N . MET A 1 249 ? 3.097 1.316 4.705 1.00 86.69 249 MET A N 1
ATOM 1889 C CA . MET A 1 249 ? 2.480 0.300 3.834 1.00 86.69 249 MET A CA 1
ATOM 1890 C C . MET A 1 249 ? 2.267 0.763 2.384 1.00 86.69 249 MET A C 1
ATOM 1892 O O . MET A 1 249 ? 1.896 -0.056 1.544 1.00 86.69 249 MET A O 1
ATOM 1896 N N . VAL A 1 250 ? 2.507 2.039 2.074 1.00 85.56 250 VAL A N 1
ATOM 1897 C CA . VAL A 1 250 ? 2.464 2.560 0.699 1.00 85.56 250 VAL A CA 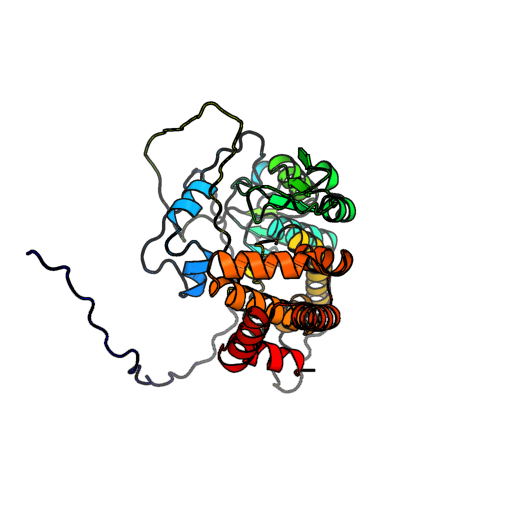1
ATOM 1898 C C . VAL A 1 250 ? 3.482 1.815 -0.168 1.00 85.56 250 VAL A C 1
ATOM 1900 O O . VAL A 1 250 ? 4.636 1.654 0.235 1.00 85.56 250 VAL A O 1
ATOM 1903 N N . HIS A 1 251 ? 3.069 1.337 -1.343 1.00 85.69 251 HIS A N 1
ATOM 1904 C CA . HIS A 1 251 ? 3.973 0.682 -2.282 1.00 85.69 251 HIS A CA 1
ATOM 1905 C C . HIS A 1 251 ? 5.014 1.693 -2.799 1.00 85.69 251 HIS A C 1
ATOM 1907 O O . HIS A 1 251 ? 4.620 2.673 -3.438 1.00 85.69 251 HIS A O 1
ATOM 1913 N N . PRO A 1 252 ? 6.328 1.493 -2.552 1.00 81.81 252 PRO A N 1
ATOM 1914 C CA . PRO A 1 252 ? 7.322 2.535 -2.803 1.00 81.81 252 PRO A CA 1
ATOM 1915 C C . PRO A 1 252 ? 7.394 3.014 -4.255 1.00 81.81 252 PRO A C 1
ATOM 1917 O O . PRO A 1 252 ? 7.622 4.192 -4.481 1.00 81.81 252 PRO A O 1
ATOM 1920 N N . ALA A 1 253 ? 7.175 2.125 -5.227 1.00 75.81 253 ALA A N 1
ATOM 1921 C CA . ALA A 1 253 ? 7.330 2.456 -6.644 1.00 75.81 253 ALA A CA 1
ATOM 1922 C C . ALA A 1 253 ? 6.043 2.951 -7.336 1.00 75.81 253 ALA A C 1
ATOM 1924 O O . ALA A 1 253 ? 6.113 3.347 -8.492 1.00 75.81 253 ALA A O 1
ATOM 1925 N N . THR A 1 254 ? 4.869 2.896 -6.686 1.00 78.88 254 THR A N 1
ATOM 1926 C CA . THR A 1 254 ? 3.581 3.234 -7.346 1.00 78.88 254 THR A CA 1
ATOM 1927 C C . THR A 1 254 ? 2.590 4.025 -6.487 1.00 78.88 254 THR A C 1
ATOM 1929 O O . THR A 1 254 ? 1.511 4.354 -6.967 1.00 78.88 254 THR A O 1
ATOM 1932 N N . GLY A 1 255 ? 2.868 4.277 -5.202 1.00 80.38 255 GLY A N 1
ATOM 1933 C CA . GLY A 1 255 ? 1.901 4.908 -4.287 1.00 80.38 255 GLY A CA 1
ATOM 1934 C C . GLY A 1 255 ? 0.714 4.012 -3.882 1.00 80.38 255 GLY A C 1
ATOM 1935 O O . GLY A 1 255 ? -0.080 4.375 -3.009 1.00 80.38 255 GLY A O 1
ATOM 1936 N N . TYR A 1 256 ? 0.598 2.815 -4.467 1.00 83.44 256 TYR A N 1
ATOM 1937 C CA . TYR A 1 256 ? -0.520 1.900 -4.247 1.00 83.44 256 TYR A CA 1
ATOM 1938 C C . TYR A 1 256 ? -0.599 1.453 -2.782 1.00 83.44 256 TYR A C 1
ATOM 1940 O O . TYR A 1 256 ? 0.382 0.986 -2.201 1.00 83.44 256 TYR A O 1
ATOM 1948 N N . SER A 1 257 ? -1.752 1.653 -2.143 1.00 86.50 257 SER A N 1
ATOM 1949 C CA . SER A 1 257 ? -1.850 1.552 -0.677 1.00 86.50 257 SER A CA 1
ATOM 1950 C C . SER A 1 257 ? -3.229 1.172 -0.140 1.00 86.50 257 SER A C 1
ATOM 1952 O O . SER A 1 257 ? -3.299 0.496 0.891 1.00 86.50 257 SER A O 1
ATOM 1954 N N . VAL A 1 258 ? -4.319 1.567 -0.811 1.00 90.06 258 VAL A N 1
ATOM 1955 C CA . VAL A 1 258 ? -5.682 1.363 -0.292 1.00 90.06 258 VAL A CA 1
ATOM 1956 C C . VAL A 1 258 ? -6.046 -0.122 -0.220 1.00 90.06 258 VAL A C 1
ATOM 1958 O O . VAL A 1 258 ? -6.311 -0.601 0.878 1.00 90.06 258 VAL A O 1
ATOM 1961 N N . VAL A 1 259 ? -5.925 -0.882 -1.319 1.00 92.06 259 VAL A N 1
ATOM 1962 C CA . VAL A 1 259 ? -6.173 -2.340 -1.343 1.00 92.06 259 VAL A CA 1
ATOM 1963 C C . VAL A 1 259 ? -5.374 -3.048 -0.258 1.00 92.06 259 VAL A C 1
ATOM 1965 O O . VAL A 1 259 ? -5.947 -3.767 0.554 1.00 92.06 259 VAL A O 1
ATOM 1968 N N . ARG A 1 260 ? -4.063 -2.788 -0.187 1.00 89.44 260 ARG A N 1
ATOM 1969 C CA . ARG A 1 260 ? -3.166 -3.401 0.802 1.00 89.44 260 ARG A CA 1
ATOM 1970 C C . ARG A 1 260 ? -3.569 -3.090 2.247 1.00 89.44 260 ARG A C 1
ATOM 1972 O O . ARG A 1 260 ? -3.420 -3.936 3.122 1.00 89.44 260 ARG A O 1
ATOM 1979 N N . SER A 1 261 ? -4.051 -1.878 2.514 1.00 91.69 261 SER A N 1
ATOM 1980 C CA . SER A 1 261 ? -4.513 -1.499 3.853 1.00 91.69 261 SER A CA 1
ATOM 1981 C C . SER A 1 261 ? -5.825 -2.197 4.206 1.00 91.69 261 SER A C 1
ATOM 1983 O O . SER A 1 261 ? -5.983 -2.667 5.326 1.00 91.69 261 SER A O 1
ATOM 1985 N N . LEU A 1 262 ? -6.749 -2.311 3.251 1.00 94.12 262 LEU A N 1
ATOM 1986 C CA . LEU A 1 262 ? -8.032 -2.984 3.453 1.00 94.12 262 LEU A CA 1
ATOM 1987 C C . LEU A 1 262 ? -7.868 -4.512 3.581 1.00 94.12 262 LEU A C 1
ATOM 1989 O O . LEU A 1 262 ? -8.539 -5.120 4.411 1.00 94.12 262 LEU A O 1
ATOM 1993 N N . SER A 1 263 ? -6.941 -5.127 2.836 1.00 93.56 263 SER A N 1
ATOM 1994 C CA . SER A 1 263 ? -6.690 -6.576 2.867 1.00 93.56 263 SER A CA 1
ATOM 1995 C C . SER A 1 263 ? -5.905 -7.057 4.094 1.00 93.56 263 SER A C 1
ATOM 1997 O O . SER A 1 263 ? -6.157 -8.154 4.589 1.00 93.56 263 SER A O 1
ATOM 1999 N N . GLU A 1 264 ? -4.978 -6.256 4.632 1.00 93.00 264 GLU A N 1
ATOM 2000 C CA . GLU A 1 264 ? -4.213 -6.622 5.839 1.00 93.00 264 GLU A CA 1
ATOM 2001 C C . GLU A 1 264 ? -4.979 -6.311 7.147 1.00 93.00 264 GLU A C 1
ATOM 2003 O O . GLU A 1 264 ? -4.636 -6.858 8.200 1.00 93.00 264 GLU A O 1
ATOM 2008 N N . ALA A 1 265 ? -6.031 -5.476 7.111 1.00 94.25 265 ALA A N 1
ATOM 2009 C CA . ALA A 1 265 ? -6.782 -5.062 8.304 1.00 94.25 265 ALA A CA 1
ATOM 2010 C C . ALA A 1 265 ? -7.381 -6.233 9.118 1.00 94.25 265 ALA A C 1
ATOM 2012 O O . ALA A 1 265 ? -7.156 -6.251 10.331 1.00 94.25 265 ALA A O 1
ATOM 2013 N N . PRO A 1 266 ? -8.046 -7.252 8.524 1.00 95.00 266 PRO A N 1
ATOM 2014 C CA . PRO A 1 266 ? -8.619 -8.368 9.287 1.00 95.00 266 PRO A CA 1
ATOM 2015 C C . PRO A 1 266 ? -7.559 -9.183 10.035 1.00 95.00 266 PRO A C 1
ATOM 2017 O O . PRO A 1 266 ? -7.740 -9.564 11.195 1.00 95.00 266 PRO A O 1
ATOM 2020 N N . LYS A 1 267 ? -6.410 -9.416 9.390 1.00 94.75 267 LYS A N 1
ATOM 2021 C CA . LYS A 1 267 ? -5.275 -10.147 9.966 1.00 94.75 267 LYS A CA 1
ATOM 2022 C C . LYS A 1 267 ? -4.613 -9.354 11.094 1.00 94.75 267 LYS A C 1
ATOM 2024 O O . LYS A 1 267 ? -4.292 -9.926 12.136 1.00 94.75 267 LYS A O 1
ATOM 2029 N N . TYR A 1 268 ? -4.425 -8.048 10.904 1.00 93.62 268 TYR A N 1
ATOM 2030 C CA . TYR A 1 268 ? -3.809 -7.180 11.905 1.00 93.62 268 TYR A CA 1
ATOM 2031 C C . TYR A 1 268 ? -4.708 -7.002 13.138 1.00 93.62 268 TYR A C 1
ATOM 2033 O O . TYR A 1 268 ? -4.245 -7.190 14.264 1.00 93.62 268 TYR A O 1
ATOM 2041 N N . ALA A 1 269 ? -6.008 -6.773 12.930 1.00 92.69 269 ALA A N 1
ATOM 2042 C CA . ALA A 1 269 ? -7.018 -6.756 13.985 1.00 92.69 269 ALA A CA 1
ATOM 2043 C C . ALA A 1 269 ? -7.058 -8.082 14.769 1.00 92.69 269 ALA A C 1
ATOM 2045 O O . ALA A 1 269 ? -7.053 -8.077 16.001 1.00 92.69 269 ALA A O 1
ATOM 2046 N N . SER A 1 270 ? -7.004 -9.223 14.070 1.00 94.44 270 SER A N 1
ATOM 2047 C CA . SER A 1 270 ? -6.961 -10.558 14.692 1.00 94.44 270 SER A CA 1
ATOM 2048 C C . SER A 1 270 ? -5.735 -10.755 15.582 1.00 94.44 270 SER A C 1
ATOM 2050 O O . SER A 1 270 ? -5.852 -11.301 16.681 1.00 94.44 270 SER A O 1
ATOM 2052 N N . ALA A 1 271 ? -4.561 -10.284 15.150 1.00 91.56 271 ALA A N 1
ATOM 2053 C CA . ALA A 1 271 ? -3.356 -10.323 15.972 1.00 91.56 271 ALA A CA 1
ATOM 2054 C C . ALA A 1 271 ? -3.496 -9.445 17.224 1.00 91.56 271 ALA A C 1
ATOM 2056 O O . ALA A 1 271 ? -3.233 -9.931 18.323 1.00 91.56 271 ALA A O 1
ATOM 2057 N N . ILE A 1 272 ? -3.975 -8.202 17.086 1.00 88.00 272 ILE A N 1
ATOM 2058 C CA . ILE A 1 272 ? -4.214 -7.292 18.220 1.00 88.00 272 ILE A CA 1
ATOM 2059 C C . ILE A 1 272 ? -5.195 -7.919 19.223 1.00 88.00 272 ILE A C 1
ATOM 2061 O O . ILE A 1 272 ? -4.880 -8.002 20.410 1.00 88.00 272 ILE A O 1
ATOM 2065 N N . ALA A 1 273 ? -6.338 -8.436 18.764 1.00 89.62 273 ALA A N 1
ATOM 2066 C CA . ALA A 1 273 ? -7.336 -9.057 19.634 1.00 89.62 273 ALA A CA 1
ATOM 2067 C C . ALA A 1 273 ? -6.786 -10.282 20.384 1.00 89.62 273 ALA A C 1
ATOM 2069 O O . ALA A 1 273 ? -7.026 -10.440 21.581 1.00 89.62 273 ALA A O 1
ATOM 2070 N N . ASN A 1 274 ? -6.010 -11.137 19.713 1.00 89.69 274 ASN A N 1
ATOM 2071 C CA . ASN A 1 274 ? -5.391 -12.300 20.351 1.00 89.69 274 ASN A CA 1
ATOM 2072 C C . ASN A 1 274 ? -4.324 -11.904 21.379 1.00 89.69 274 ASN A C 1
ATOM 2074 O O . ASN A 1 274 ? -4.255 -12.515 22.443 1.00 89.69 274 ASN A O 1
ATOM 2078 N N . ILE A 1 275 ? -3.537 -10.865 21.093 1.00 84.56 275 ILE A N 1
ATOM 2079 C CA . ILE A 1 275 ? -2.550 -10.307 22.022 1.00 84.56 275 ILE A CA 1
ATOM 2080 C C . ILE A 1 275 ? -3.240 -9.764 23.288 1.00 84.56 275 ILE A C 1
ATOM 2082 O O . ILE A 1 275 ? -2.828 -10.113 24.394 1.00 84.56 275 ILE A O 1
ATOM 2086 N N . MET A 1 276 ? -4.327 -8.993 23.145 1.00 80.69 276 MET A N 1
ATOM 2087 C CA . MET A 1 276 ? -5.085 -8.454 24.287 1.00 80.69 276 MET A CA 1
ATOM 2088 C C . MET A 1 276 ? -5.710 -9.561 25.152 1.00 80.69 276 MET A C 1
ATOM 2090 O O . MET A 1 276 ? -5.608 -9.524 26.378 1.00 80.69 276 MET A O 1
ATOM 2094 N N . ARG A 1 277 ? -6.300 -10.594 24.530 1.00 82.25 277 ARG A N 1
ATOM 2095 C CA . ARG A 1 277 ? -6.857 -11.753 25.254 1.00 82.25 277 ARG A CA 1
ATOM 2096 C C . ARG A 1 277 ? -5.784 -12.530 26.024 1.00 82.25 277 ARG A C 1
ATOM 2098 O O . ARG A 1 277 ? -6.061 -13.027 27.111 1.00 82.25 277 ARG A O 1
ATOM 2105 N N . GLN A 1 278 ? -4.566 -12.644 25.490 1.00 72.31 278 GLN A N 1
ATOM 2106 C CA . GLN A 1 278 ? -3.470 -13.339 26.175 1.00 72.31 278 GLN A CA 1
ATOM 2107 C C . GLN A 1 278 ? -3.016 -12.592 27.437 1.00 72.31 278 GLN A C 1
ATOM 2109 O O . GLN A 1 278 ? -2.884 -13.231 28.483 1.00 72.31 278 GLN A O 1
ATOM 2114 N N . ASP A 1 279 ? -2.852 -11.266 27.368 1.00 63.25 279 ASP A N 1
ATOM 2115 C CA . ASP A 1 279 ? -2.427 -10.429 28.505 1.00 63.25 279 ASP A CA 1
ATOM 2116 C C . ASP A 1 279 ? -3.397 -10.540 29.699 1.00 63.25 279 ASP A C 1
ATOM 2118 O O . ASP A 1 279 ? -2.977 -10.698 30.846 1.00 63.25 279 ASP A O 1
ATOM 2122 N N . GLN A 1 280 ? -4.707 -10.606 29.425 1.00 57.03 280 GLN A N 1
ATOM 2123 C CA . GLN A 1 280 ? -5.745 -10.791 30.449 1.00 57.03 280 GLN A CA 1
ATOM 2124 C C . GLN A 1 280 ? -5.691 -12.150 31.174 1.00 57.03 280 GLN A C 1
ATOM 2126 O O . GLN A 1 280 ? -6.214 -12.265 32.282 1.00 57.03 280 GLN A O 1
ATOM 2131 N N . THR A 1 281 ? -5.077 -13.190 30.592 1.00 52.34 281 THR A N 1
ATOM 2132 C CA . THR A 1 281 ? -5.145 -14.555 31.158 1.00 52.34 281 THR A CA 1
ATOM 2133 C C . THR A 1 281 ? -4.021 -14.914 32.129 1.00 52.34 281 THR A C 1
ATOM 2135 O O . THR A 1 281 ? -4.218 -15.820 32.941 1.00 52.34 281 THR A O 1
ATOM 2138 N N . LYS A 1 282 ? -2.859 -14.235 32.099 1.00 47.69 282 LYS A N 1
ATOM 2139 C CA . LYS A 1 282 ? -1.770 -14.436 33.082 1.00 47.69 282 LYS A CA 1
ATOM 2140 C C . LYS A 1 282 ? -0.867 -13.199 33.245 1.00 47.69 282 LYS A C 1
ATOM 2142 O O . LYS A 1 282 ? -0.027 -12.968 32.374 1.00 47.69 282 LYS A O 1
ATOM 2147 N N . PRO A 1 283 ? -0.850 -12.526 34.412 1.00 41.47 283 PRO A N 1
ATOM 2148 C CA . PRO A 1 283 ? 0.258 -11.649 34.781 1.00 41.47 283 PRO A CA 1
ATOM 2149 C C . PRO A 1 283 ? 1.480 -12.505 35.167 1.00 41.47 283 PRO A C 1
ATOM 2151 O O . PRO A 1 283 ? 1.749 -12.749 36.344 1.00 41.47 283 PRO A O 1
ATOM 2154 N N . MET A 1 284 ? 2.222 -13.013 34.176 1.00 44.16 284 MET A N 1
ATOM 2155 C CA . MET A 1 284 ? 3.425 -13.816 34.424 1.00 44.16 284 MET A CA 1
ATOM 2156 C C . MET A 1 284 ? 4.585 -12.947 34.932 1.00 44.16 284 MET A C 1
ATOM 2158 O O . MET A 1 284 ? 5.436 -12.488 34.171 1.00 44.16 284 MET A O 1
ATOM 2162 N N . LEU A 1 285 ? 4.659 -12.789 36.255 1.00 45.78 285 LEU A N 1
ATOM 2163 C CA . LEU A 1 285 ? 5.875 -12.396 36.966 1.00 45.78 285 LEU A CA 1
ATOM 2164 C C . LEU A 1 285 ? 6.955 -13.480 36.789 1.00 45.78 285 LEU A C 1
ATOM 2166 O O . LEU A 1 285 ? 7.070 -14.395 37.599 1.00 45.78 285 LEU A O 1
ATOM 2170 N N . ILE A 1 286 ? 7.766 -13.368 35.732 1.00 41.94 286 ILE A N 1
ATOM 2171 C CA . ILE A 1 286 ? 8.972 -14.187 35.535 1.00 41.94 286 ILE A CA 1
ATOM 2172 C C . ILE A 1 286 ? 10.217 -13.310 35.721 1.00 41.94 286 ILE A C 1
ATOM 2174 O O . ILE A 1 286 ? 10.634 -12.587 34.818 1.00 41.94 286 ILE A O 1
ATOM 2178 N N . ASN A 1 287 ? 10.826 -13.405 36.907 1.00 35.97 287 ASN A N 1
ATOM 2179 C CA . ASN A 1 287 ? 12.229 -13.079 37.210 1.00 35.97 287 ASN A CA 1
ATOM 2180 C C . ASN A 1 287 ? 12.841 -11.839 36.524 1.00 35.97 287 ASN A C 1
ATOM 2182 O O . ASN A 1 287 ? 13.948 -11.904 35.989 1.00 35.97 287 ASN A O 1
ATOM 2186 N N . GLY A 1 288 ? 12.149 -10.696 36.546 1.00 41.38 288 GLY A N 1
ATOM 2187 C CA . GLY A 1 288 ? 12.721 -9.392 36.176 1.00 41.38 288 GLY A CA 1
ATOM 2188 C C . GLY A 1 288 ? 13.178 -9.234 34.718 1.00 41.38 288 GLY A C 1
ATOM 2189 O O . GLY A 1 288 ? 13.710 -8.181 34.369 1.00 41.38 288 GLY A O 1
ATOM 2190 N N . LYS A 1 289 ? 12.960 -10.232 33.851 1.00 39.81 289 LYS A N 1
ATOM 2191 C CA . LYS A 1 289 ? 13.175 -10.105 32.407 1.00 39.81 289 LYS A CA 1
ATOM 2192 C C . LYS A 1 289 ? 11.907 -9.536 31.786 1.00 39.81 289 LYS A C 1
ATOM 2194 O O . LYS A 1 289 ? 10.845 -10.147 31.841 1.00 39.81 289 LYS A O 1
ATOM 2199 N N . ILE A 1 290 ? 12.051 -8.325 31.256 1.00 44.09 290 ILE A N 1
ATOM 2200 C CA . ILE A 1 290 ? 10.984 -7.491 30.698 1.00 44.09 290 ILE A CA 1
ATOM 2201 C C . ILE A 1 290 ? 10.104 -8.307 29.741 1.00 44.09 290 ILE A C 1
ATOM 2203 O O . ILE A 1 290 ? 10.616 -9.046 28.901 1.00 44.09 290 ILE A O 1
ATOM 2207 N N . SER A 1 291 ? 8.786 -8.137 29.894 1.00 46.25 291 SER A N 1
ATOM 2208 C CA . SER A 1 291 ? 7.734 -8.703 29.043 1.00 46.25 291 SER A CA 1
ATOM 2209 C C . SER A 1 291 ? 8.133 -8.742 27.562 1.00 46.25 291 SER A C 1
ATOM 2211 O O . SER A 1 291 ? 8.633 -7.744 27.034 1.00 46.25 291 SER A O 1
ATOM 2213 N N . LYS A 1 292 ? 7.878 -9.877 26.885 1.00 52.69 292 LYS A N 1
ATOM 2214 C CA . LYS A 1 292 ? 7.956 -9.980 25.416 1.00 52.69 292 LYS A CA 1
ATOM 2215 C C . LYS A 1 292 ? 7.210 -8.787 24.829 1.00 52.69 292 LYS A C 1
ATOM 2217 O O . LYS A 1 292 ? 6.011 -8.664 25.059 1.00 52.69 292 LYS A O 1
ATOM 2222 N N . ASN A 1 293 ? 7.914 -7.924 24.098 1.00 64.81 293 ASN A N 1
ATOM 2223 C CA . ASN A 1 293 ? 7.372 -6.627 23.717 1.00 64.81 293 ASN A CA 1
ATOM 2224 C C . ASN A 1 293 ? 6.059 -6.799 22.931 1.00 64.81 293 ASN A C 1
ATOM 2226 O O . ASN A 1 293 ? 6.046 -7.313 21.812 1.00 64.81 293 ASN A O 1
ATOM 2230 N N . ILE A 1 294 ? 4.950 -6.422 23.568 1.00 69.44 294 ILE A N 1
ATOM 2231 C CA . ILE A 1 294 ? 3.582 -6.712 23.124 1.00 69.44 294 ILE A CA 1
ATOM 2232 C C . ILE A 1 294 ? 3.326 -6.067 21.757 1.00 69.44 294 ILE A C 1
ATOM 2234 O O . ILE A 1 294 ? 2.806 -6.717 20.849 1.00 69.44 294 ILE A O 1
ATOM 2238 N N . SER A 1 295 ? 3.803 -4.834 21.565 1.00 71.75 295 SER A N 1
ATOM 2239 C CA . SER A 1 295 ? 3.730 -4.144 20.277 1.00 71.75 295 SER A CA 1
ATOM 2240 C C . SER A 1 295 ? 4.566 -4.829 19.195 1.00 71.75 295 SER A C 1
ATOM 2242 O O . SER A 1 295 ? 4.145 -4.867 18.044 1.00 71.75 295 SER A O 1
ATOM 2244 N N . MET A 1 296 ? 5.703 -5.442 19.541 1.00 77.25 296 MET A N 1
ATOM 2245 C CA . MET A 1 296 ? 6.558 -6.151 18.583 1.00 77.25 296 MET A CA 1
ATOM 2246 C C . MET A 1 296 ? 5.858 -7.378 17.973 1.00 77.25 296 MET A C 1
ATOM 2248 O O . MET A 1 296 ? 6.106 -7.707 16.815 1.00 77.25 296 MET A O 1
ATOM 2252 N N . GLN A 1 297 ? 4.942 -8.030 18.700 1.00 81.12 297 GLN A N 1
ATOM 2253 C CA . GLN A 1 297 ? 4.129 -9.128 18.152 1.00 81.12 297 GLN A CA 1
ATOM 2254 C C . GLN A 1 297 ? 3.156 -8.628 17.072 1.00 81.12 297 GLN A C 1
ATOM 2256 O O . GLN A 1 297 ? 3.067 -9.216 15.990 1.00 81.12 297 GLN A O 1
ATOM 2261 N N . ALA A 1 298 ? 2.489 -7.496 17.318 1.00 83.31 298 ALA A N 1
ATOM 2262 C CA . ALA A 1 298 ? 1.675 -6.835 16.303 1.00 83.31 298 ALA A CA 1
ATOM 2263 C C . ALA A 1 298 ? 2.552 -6.358 15.129 1.00 83.31 298 ALA A C 1
ATOM 2265 O O . ALA A 1 298 ? 2.278 -6.697 13.979 1.00 83.31 298 ALA A O 1
ATOM 2266 N N . TRP A 1 299 ? 3.667 -5.669 15.390 1.00 83.31 299 TRP A N 1
ATOM 2267 C CA . TRP A 1 299 ? 4.594 -5.214 14.349 1.00 83.31 299 TRP A CA 1
ATOM 2268 C C . TRP A 1 299 ? 5.112 -6.342 13.453 1.00 83.31 299 TRP A C 1
ATOM 2270 O O . TRP A 1 299 ? 5.143 -6.176 12.236 1.00 83.31 299 TRP A O 1
ATOM 2280 N N . ASN A 1 300 ? 5.451 -7.504 14.013 1.00 88.50 300 ASN A N 1
ATOM 2281 C CA . ASN A 1 300 ? 5.880 -8.673 13.241 1.00 88.50 300 ASN A CA 1
ATOM 2282 C C . ASN A 1 300 ? 4.745 -9.307 12.414 1.00 88.50 300 ASN A C 1
ATOM 2284 O O . ASN A 1 300 ? 5.029 -9.992 11.434 1.00 88.50 300 ASN A O 1
ATOM 2288 N N . THR A 1 301 ? 3.476 -9.056 12.754 1.00 89.94 301 THR A N 1
ATOM 2289 C CA . THR A 1 301 ? 2.325 -9.464 11.927 1.00 89.94 301 THR A CA 1
ATOM 2290 C C . THR A 1 301 ? 2.233 -8.628 10.648 1.00 89.94 301 THR A C 1
ATOM 2292 O O . THR A 1 301 ? 1.940 -9.174 9.583 1.00 89.94 301 THR A O 1
ATOM 2295 N N . LEU A 1 302 ? 2.505 -7.320 10.752 1.00 87.38 302 LEU A N 1
ATOM 2296 C CA . LEU A 1 302 ? 2.417 -6.360 9.644 1.00 87.38 302 LEU A CA 1
ATOM 2297 C C . LEU A 1 302 ? 3.698 -6.304 8.793 1.00 87.38 302 LEU A C 1
ATOM 2299 O O . LEU A 1 302 ? 3.641 -6.187 7.569 1.00 87.38 302 LEU A O 1
ATOM 2303 N N . TRP A 1 303 ? 4.854 -6.438 9.446 1.00 90.56 303 TRP A N 1
ATOM 2304 C CA . TRP A 1 303 ? 6.188 -6.443 8.843 1.00 90.56 303 TRP A CA 1
ATOM 2305 C C . TRP A 1 303 ? 6.972 -7.734 9.155 1.00 90.56 303 TRP A C 1
ATOM 2307 O O . TRP A 1 303 ? 8.060 -7.671 9.746 1.00 90.56 303 TRP A O 1
ATOM 2317 N N . PRO A 1 304 ? 6.466 -8.917 8.743 1.00 92.06 304 PRO A N 1
ATOM 2318 C CA . PRO A 1 304 ? 7.246 -10.152 8.773 1.00 92.06 304 PRO A CA 1
ATOM 2319 C C . PRO A 1 304 ? 8.452 -10.054 7.815 1.00 92.06 304 PRO A C 1
ATOM 2321 O O . PRO A 1 304 ? 8.460 -9.185 6.932 1.00 92.06 304 PRO A O 1
ATOM 2324 N N . PRO A 1 305 ? 9.457 -10.949 7.931 1.00 92.88 305 PRO A N 1
ATOM 2325 C CA . PRO A 1 305 ? 10.648 -10.945 7.071 1.00 92.88 305 PRO A CA 1
ATOM 2326 C C . PRO A 1 305 ? 10.322 -10.870 5.573 1.00 92.88 305 PRO A C 1
ATOM 2328 O O . PRO A 1 305 ? 10.953 -10.117 4.839 1.00 92.88 305 PRO A O 1
ATOM 2331 N N . GLU A 1 306 ? 9.259 -11.552 5.144 1.00 93.81 306 GLU A N 1
ATOM 2332 C CA . GLU A 1 306 ? 8.775 -11.537 3.762 1.00 93.81 306 GLU A CA 1
ATOM 2333 C C . GLU A 1 306 ? 8.389 -10.136 3.264 1.00 93.81 306 GLU A C 1
ATOM 2335 O O . GLU A 1 306 ? 8.892 -9.671 2.241 1.00 93.81 306 GLU A O 1
ATOM 2340 N N . ARG A 1 307 ? 7.564 -9.406 4.032 1.00 91.88 307 ARG A N 1
ATOM 2341 C CA . ARG A 1 307 ? 7.176 -8.028 3.689 1.00 91.88 307 ARG A CA 1
ATOM 2342 C C . ARG A 1 307 ? 8.373 -7.075 3.748 1.00 91.88 307 ARG A C 1
ATOM 2344 O O . ARG A 1 307 ? 8.423 -6.120 2.975 1.00 91.88 307 ARG A O 1
ATOM 2351 N N . LYS A 1 308 ? 9.348 -7.330 4.631 1.00 93.00 308 LYS A N 1
ATOM 2352 C CA . LYS A 1 308 ? 10.603 -6.561 4.708 1.00 93.00 308 LYS A CA 1
ATOM 2353 C C . LYS A 1 308 ? 11.465 -6.769 3.453 1.00 93.00 308 LYS A C 1
ATOM 2355 O O . LYS A 1 308 ? 11.905 -5.776 2.879 1.00 93.00 308 LYS A O 1
ATOM 2360 N N . ARG A 1 309 ? 11.627 -8.012 2.975 1.00 95.19 309 ARG A N 1
ATOM 2361 C CA . ARG A 1 309 ? 12.321 -8.345 1.712 1.00 95.19 309 ARG A CA 1
ATOM 2362 C C . ARG A 1 309 ? 11.660 -7.700 0.495 1.00 95.19 309 ARG A C 1
ATOM 2364 O O . ARG A 1 309 ? 12.334 -6.988 -0.247 1.00 95.19 309 ARG A O 1
ATOM 2371 N N . GLN A 1 310 ? 10.344 -7.871 0.337 1.00 93.94 310 GLN A N 1
ATOM 2372 C CA . GLN A 1 310 ? 9.566 -7.219 -0.726 1.00 93.94 310 GLN A CA 1
ATOM 2373 C C . GLN A 1 310 ? 9.775 -5.695 -0.713 1.00 93.94 310 GLN A C 1
ATOM 2375 O O . GLN A 1 310 ? 10.152 -5.101 -1.719 1.00 93.94 310 GLN A O 1
ATOM 2380 N N . ARG A 1 311 ? 9.617 -5.046 0.450 1.00 91.75 311 ARG A N 1
ATOM 2381 C CA . ARG A 1 311 ? 9.789 -3.590 0.574 1.00 91.75 311 ARG A CA 1
ATOM 2382 C C . ARG A 1 311 ? 11.220 -3.129 0.266 1.00 91.75 311 ARG A C 1
ATOM 2384 O O . ARG A 1 311 ? 11.385 -2.083 -0.355 1.00 91.75 311 ARG A O 1
ATOM 2391 N N . ALA A 1 312 ? 12.242 -3.876 0.686 1.00 93.75 312 ALA A N 1
ATOM 2392 C CA . ALA A 1 312 ? 13.637 -3.552 0.380 1.00 93.75 312 ALA A CA 1
ATOM 2393 C C . ALA A 1 312 ? 13.924 -3.628 -1.131 1.00 93.75 312 ALA A C 1
ATOM 2395 O O . ALA A 1 312 ? 14.615 -2.763 -1.662 1.00 93.75 312 ALA A O 1
ATOM 2396 N N . PHE A 1 313 ? 13.325 -4.598 -1.827 1.00 95.31 313 PHE A N 1
ATOM 2397 C CA . PHE A 1 313 ? 13.384 -4.704 -3.285 1.00 95.31 313 PHE A CA 1
ATOM 2398 C C . PHE A 1 313 ? 12.717 -3.510 -3.985 1.00 95.31 313 PHE A C 1
ATOM 2400 O O . PHE A 1 313 ? 13.309 -2.898 -4.872 1.00 95.31 313 PHE A O 1
ATOM 2407 N N . PHE A 1 314 ? 11.512 -3.121 -3.555 1.00 93.25 314 PHE A N 1
ATOM 2408 C CA . PHE A 1 314 ? 10.820 -1.967 -4.136 1.00 93.25 314 PHE A CA 1
ATOM 2409 C C . PHE A 1 314 ? 11.534 -0.635 -3.858 1.00 93.25 314 PHE A C 1
ATOM 2411 O O . PHE A 1 314 ? 11.505 0.244 -4.713 1.00 93.25 314 PHE A O 1
ATOM 2418 N N . LEU A 1 315 ? 12.216 -0.485 -2.712 1.00 92.12 315 LEU A N 1
ATOM 2419 C CA . LEU A 1 315 ? 13.099 0.664 -2.471 1.00 92.12 315 LEU A CA 1
ATOM 2420 C C . LEU A 1 315 ? 14.300 0.689 -3.418 1.00 92.12 315 LEU A C 1
ATOM 2422 O O . LEU A 1 315 ? 14.617 1.748 -3.949 1.00 92.12 315 LEU A O 1
ATOM 2426 N N . PHE A 1 316 ? 14.953 -0.455 -3.634 1.00 94.12 316 PHE A N 1
ATOM 2427 C CA . PHE A 1 316 ? 16.073 -0.561 -4.569 1.00 94.12 316 PHE A CA 1
ATOM 2428 C C . PHE A 1 316 ? 15.654 -0.169 -5.993 1.00 94.12 316 PHE A C 1
ATOM 2430 O O . PHE A 1 316 ? 16.329 0.638 -6.631 1.00 94.12 316 PHE A O 1
ATOM 2437 N N . GLY A 1 317 ? 14.504 -0.675 -6.457 1.00 92.06 317 GLY A N 1
ATOM 2438 C CA . GLY A 1 317 ? 13.926 -0.321 -7.756 1.00 92.06 317 GLY A CA 1
ATOM 2439 C C . GLY A 1 317 ? 13.522 1.154 -7.868 1.00 92.06 317 GLY A C 1
ATOM 2440 O O . GLY A 1 317 ? 13.816 1.782 -8.879 1.00 92.06 317 GLY A O 1
ATOM 2441 N N . LEU A 1 318 ? 12.916 1.734 -6.825 1.00 90.62 318 LEU A N 1
ATOM 2442 C CA . LEU A 1 318 ? 12.597 3.167 -6.778 1.00 90.62 318 LEU A CA 1
ATOM 2443 C C . LEU A 1 318 ? 13.867 4.027 -6.884 1.00 90.62 318 LEU A C 1
ATOM 2445 O O . LEU A 1 318 ? 13.939 4.916 -7.727 1.00 90.62 318 LEU A O 1
ATOM 2449 N N . ALA A 1 319 ? 14.882 3.735 -6.064 1.00 91.69 319 ALA A N 1
ATOM 2450 C CA . ALA A 1 319 ? 16.147 4.469 -6.057 1.00 91.69 319 ALA A CA 1
ATOM 2451 C C . ALA A 1 319 ? 16.928 4.334 -7.378 1.00 91.69 319 ALA A C 1
ATOM 2453 O O . ALA A 1 319 ? 17.682 5.240 -7.724 1.00 91.69 319 ALA A O 1
ATOM 2454 N N . LEU A 1 320 ? 16.736 3.233 -8.116 1.00 92.19 320 LEU A N 1
ATOM 2455 C CA . LEU A 1 320 ? 17.284 3.044 -9.461 1.00 92.19 320 LEU A CA 1
ATOM 2456 C C . LEU A 1 320 ? 16.568 3.931 -10.488 1.00 92.19 320 LEU A C 1
ATOM 2458 O O . LEU A 1 320 ? 17.221 4.660 -11.226 1.00 92.19 320 LEU A O 1
ATOM 2462 N N . ILE A 1 321 ? 15.233 3.864 -10.542 1.00 90.88 321 ILE A N 1
ATOM 2463 C CA . ILE A 1 321 ? 14.432 4.572 -11.555 1.00 90.88 321 ILE A CA 1
ATOM 2464 C C . ILE A 1 321 ? 14.610 6.091 -11.429 1.00 90.88 321 ILE A C 1
ATOM 2466 O O . ILE A 1 321 ? 14.697 6.776 -12.441 1.00 90.88 321 ILE A O 1
ATOM 2470 N N . LEU A 1 322 ? 14.754 6.610 -10.204 1.00 90.12 322 LEU A N 1
ATOM 2471 C CA . LEU A 1 322 ? 15.020 8.031 -9.941 1.00 90.12 322 LEU A CA 1
ATOM 2472 C C . LEU A 1 322 ? 16.399 8.529 -10.431 1.00 90.12 322 LEU A C 1
ATOM 2474 O O . LEU A 1 322 ? 16.639 9.732 -10.405 1.00 90.12 322 LEU A O 1
ATOM 2478 N N . GLN A 1 323 ? 17.304 7.641 -10.862 1.00 90.38 323 GLN A N 1
ATOM 2479 C CA . GLN A 1 323 ? 18.593 8.009 -11.471 1.00 90.38 323 GLN A CA 1
ATOM 2480 C C . GLN A 1 323 ? 18.555 8.035 -13.004 1.00 90.38 323 GLN A C 1
ATOM 2482 O O . GLN A 1 323 ? 19.543 8.429 -13.625 1.00 90.38 323 GLN A O 1
ATOM 2487 N N . PHE A 1 324 ? 17.467 7.575 -13.624 1.00 92.06 324 PHE A N 1
ATOM 2488 C CA . PHE A 1 324 ? 17.351 7.524 -15.076 1.00 92.06 324 PHE A CA 1
ATOM 2489 C C . PHE A 1 324 ? 16.805 8.832 -15.650 1.00 92.06 324 PHE A C 1
ATOM 2491 O O . PHE A 1 324 ? 15.921 9.472 -15.082 1.00 92.06 324 PHE A O 1
ATOM 2498 N N . ASP A 1 325 ? 17.329 9.197 -16.815 1.00 91.44 325 ASP A N 1
ATOM 2499 C CA . ASP A 1 325 ? 16.737 10.193 -17.698 1.00 91.44 325 ASP A CA 1
ATOM 2500 C C . ASP A 1 325 ? 15.570 9.586 -18.501 1.00 91.44 325 ASP A C 1
ATOM 2502 O O . ASP A 1 325 ? 15.176 8.433 -18.310 1.00 91.44 325 ASP A O 1
ATOM 2506 N N . ILE A 1 326 ? 14.991 10.370 -19.413 1.00 90.69 326 ILE A N 1
ATOM 2507 C CA . ILE A 1 326 ? 13.824 9.961 -20.208 1.00 90.69 326 ILE A CA 1
ATOM 2508 C C . ILE A 1 326 ? 14.125 8.693 -21.031 1.00 90.69 326 ILE A C 1
ATOM 2510 O O . ILE A 1 326 ? 13.298 7.780 -21.078 1.00 90.69 326 ILE A O 1
ATOM 2514 N N . GLU A 1 327 ? 15.311 8.593 -21.638 1.00 90.50 327 GLU A N 1
ATOM 2515 C CA . GLU A 1 327 ? 15.717 7.428 -22.437 1.00 90.50 327 GLU A CA 1
ATOM 2516 C C . GLU A 1 327 ? 15.955 6.185 -21.566 1.00 90.50 327 GLU A C 1
ATOM 2518 O O . GLU A 1 327 ? 15.518 5.082 -21.917 1.00 90.50 327 GLU A O 1
ATOM 2523 N N . GLY A 1 328 ? 16.574 6.350 -20.393 1.00 92.25 328 GLY A N 1
ATOM 2524 C CA . GLY A 1 328 ? 16.751 5.289 -19.406 1.00 92.25 328 GLY A CA 1
ATOM 2525 C C . GLY A 1 328 ? 15.422 4.771 -18.847 1.00 92.25 328 GLY A C 1
ATOM 2526 O O . GLY A 1 328 ? 15.227 3.556 -18.762 1.00 92.25 328 GLY A O 1
ATOM 2527 N N . ILE A 1 329 ? 14.474 5.664 -18.536 1.00 91.88 329 ILE A N 1
ATOM 2528 C CA . ILE A 1 329 ? 13.122 5.316 -18.067 1.00 91.88 329 ILE A CA 1
ATOM 2529 C C . ILE A 1 329 ? 12.364 4.535 -19.147 1.00 91.88 329 ILE A C 1
ATOM 2531 O O . ILE A 1 329 ? 11.835 3.457 -18.858 1.00 91.88 329 ILE A O 1
ATOM 2535 N N . ARG A 1 330 ? 12.360 5.016 -20.399 1.00 91.50 330 ARG A N 1
ATOM 2536 C CA . ARG A 1 330 ? 11.772 4.294 -21.543 1.00 91.50 330 ARG A CA 1
ATOM 2537 C C . ARG A 1 330 ? 12.383 2.906 -21.691 1.00 91.50 330 ARG A C 1
ATOM 2539 O O . ARG A 1 330 ? 11.663 1.909 -21.697 1.00 91.50 330 ARG A O 1
ATOM 2546 N N . THR A 1 331 ? 13.712 2.821 -21.721 1.00 93.75 331 THR A N 1
ATOM 2547 C CA . THR A 1 331 ? 14.451 1.554 -21.842 1.00 93.75 331 THR A CA 1
ATOM 2548 C C . THR A 1 331 ? 14.105 0.580 -20.712 1.00 93.75 331 THR A C 1
ATOM 2550 O O . THR A 1 331 ? 13.898 -0.614 -20.959 1.00 93.75 331 THR A O 1
ATOM 2553 N N . PHE A 1 332 ? 13.992 1.074 -19.476 1.00 94.94 332 PHE A N 1
ATOM 2554 C CA . PHE A 1 332 ? 13.570 0.281 -18.326 1.00 94.94 332 PHE A CA 1
ATOM 2555 C C . PHE A 1 332 ? 12.148 -0.262 -18.501 1.00 94.94 332 PHE A C 1
ATOM 2557 O O . PHE A 1 332 ? 11.950 -1.470 -18.366 1.00 94.94 332 PHE A O 1
ATOM 2564 N N . PHE A 1 333 ? 11.168 0.577 -18.853 1.00 94.06 333 PHE A N 1
ATOM 2565 C CA . PHE A 1 333 ? 9.778 0.131 -18.974 1.00 94.06 333 PHE A CA 1
ATOM 2566 C C . PHE A 1 333 ? 9.516 -0.743 -20.212 1.00 94.06 333 PHE A C 1
ATOM 2568 O O . PHE A 1 333 ? 8.796 -1.736 -20.099 1.00 94.06 333 PHE A O 1
ATOM 2575 N N . HIS A 1 334 ? 10.174 -0.500 -21.351 1.00 93.25 334 HIS A N 1
ATOM 2576 C CA . HIS A 1 334 ? 10.158 -1.446 -22.477 1.00 93.25 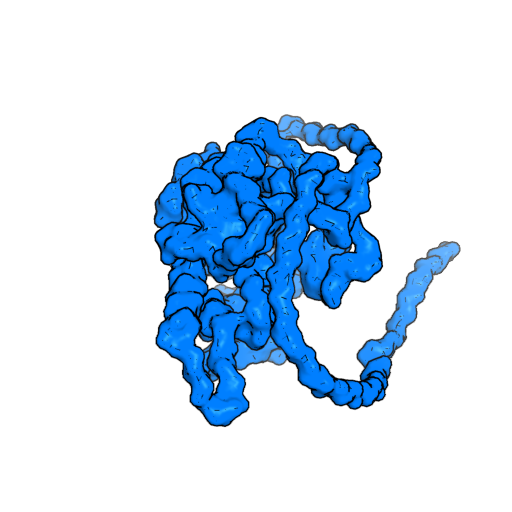334 HIS A CA 1
ATOM 2577 C C . HIS A 1 334 ? 10.725 -2.814 -22.074 1.00 93.25 334 HIS A C 1
ATOM 2579 O O . HIS A 1 334 ? 10.218 -3.849 -22.502 1.00 93.25 334 HIS A O 1
ATOM 2585 N N . THR A 1 335 ? 11.758 -2.845 -21.226 1.00 95.31 335 THR A N 1
ATOM 2586 C CA . THR A 1 335 ? 12.306 -4.098 -20.682 1.00 95.31 335 THR A CA 1
ATOM 2587 C C . THR A 1 335 ? 11.315 -4.759 -19.711 1.00 95.31 335 THR A C 1
ATOM 2589 O O . THR A 1 335 ? 11.063 -5.958 -19.813 1.00 95.31 335 THR A O 1
ATOM 2592 N N . PHE A 1 336 ? 10.695 -3.975 -18.824 1.00 95.44 336 PHE A N 1
ATOM 2593 C CA . PHE A 1 336 ? 9.707 -4.407 -17.828 1.00 95.44 336 PHE A CA 1
ATOM 2594 C C . PHE A 1 336 ? 8.491 -5.102 -18.457 1.00 95.44 336 PHE A C 1
ATOM 2596 O O . PHE A 1 336 ? 8.149 -6.221 -18.076 1.00 95.44 336 PHE A O 1
ATOM 2603 N N . PHE A 1 337 ? 7.864 -4.485 -19.463 1.00 94.31 337 PHE A N 1
ATOM 2604 C CA . PHE A 1 337 ? 6.663 -5.037 -20.102 1.00 94.31 337 PHE A CA 1
ATOM 2605 C C . PHE A 1 337 ? 6.944 -6.200 -21.069 1.00 94.31 337 PHE A C 1
ATOM 2607 O O . PHE A 1 337 ? 6.017 -6.916 -21.446 1.00 94.31 337 PHE A O 1
ATOM 2614 N N . ARG A 1 338 ? 8.214 -6.457 -21.419 1.00 94.25 338 ARG A N 1
ATOM 2615 C CA . ARG A 1 338 ? 8.636 -7.670 -22.149 1.00 94.25 338 ARG A CA 1
ATOM 2616 C C . ARG A 1 338 ? 8.712 -8.923 -21.271 1.00 94.25 338 ARG A C 1
ATOM 2618 O O . ARG A 1 338 ? 8.878 -10.019 -21.807 1.00 94.25 338 ARG A O 1
ATOM 2625 N N . LEU A 1 339 ? 8.605 -8.792 -19.947 1.00 96.12 339 LEU A N 1
ATOM 2626 C CA . LEU A 1 339 ? 8.481 -9.940 -19.048 1.00 96.12 339 LEU A CA 1
ATOM 2627 C C . LEU A 1 339 ? 7.127 -10.663 -19.232 1.00 96.12 339 LEU A C 1
ATOM 2629 O O . LEU A 1 339 ? 6.152 -10.061 -19.691 1.00 96.12 339 LEU A O 1
ATOM 2633 N N . PRO A 1 340 ? 7.015 -11.939 -18.816 1.00 95.50 340 PRO A N 1
ATOM 2634 C CA . PRO A 1 340 ? 5.735 -12.642 -18.745 1.00 95.50 340 PRO A CA 1
ATOM 2635 C C . PRO A 1 340 ? 4.675 -11.861 -17.953 1.00 95.50 340 PRO A C 1
ATOM 2637 O O . PRO A 1 340 ? 4.958 -11.357 -16.868 1.00 95.50 340 PRO A O 1
ATOM 2640 N N . ARG A 1 341 ? 3.432 -11.823 -18.457 1.00 93.00 341 ARG A N 1
ATOM 2641 C CA . ARG A 1 341 ? 2.324 -11.005 -17.914 1.00 93.00 341 ARG A CA 1
ATOM 2642 C C . ARG A 1 341 ? 2.146 -11.100 -16.397 1.00 93.00 341 ARG A C 1
ATOM 2644 O O . ARG A 1 341 ? 1.984 -10.083 -15.731 1.00 93.00 341 ARG A O 1
ATOM 2651 N N . TRP A 1 342 ? 2.219 -12.313 -15.851 1.00 94.00 342 TRP A N 1
ATOM 2652 C CA . TRP A 1 342 ? 2.053 -12.563 -14.418 1.00 94.00 342 TRP A CA 1
ATOM 2653 C C . TRP A 1 342 ? 3.102 -11.849 -13.549 1.00 94.00 342 TRP A C 1
ATOM 2655 O O . TRP A 1 342 ? 2.789 -11.451 -12.430 1.00 94.00 342 TRP A O 1
ATOM 2665 N N . MET A 1 343 ? 4.320 -11.636 -14.066 1.00 95.56 343 MET A N 1
ATOM 2666 C CA . MET A 1 343 ? 5.396 -10.959 -13.343 1.00 95.56 343 MET A CA 1
ATOM 2667 C C . MET A 1 343 ? 5.084 -9.476 -13.148 1.00 95.56 343 MET A C 1
ATOM 2669 O O . MET A 1 343 ? 5.082 -8.991 -12.020 1.00 95.56 343 MET A O 1
ATOM 2673 N N . TRP A 1 344 ? 4.783 -8.742 -14.223 1.00 91.94 344 TRP A N 1
ATOM 2674 C CA . TRP A 1 344 ? 4.506 -7.309 -14.104 1.00 91.94 344 TRP A CA 1
ATOM 2675 C C . TRP A 1 344 ? 3.106 -7.008 -13.555 1.00 91.94 344 TRP A C 1
ATOM 2677 O O . TRP A 1 344 ? 2.974 -6.046 -12.802 1.00 91.94 344 TRP A O 1
ATOM 2687 N N . TRP A 1 345 ? 2.090 -7.851 -13.796 1.00 91.19 345 TRP A N 1
ATOM 2688 C CA . TRP A 1 345 ? 0.825 -7.774 -13.042 1.00 91.19 345 TRP A CA 1
ATOM 2689 C C . TRP A 1 345 ? 1.066 -7.929 -11.541 1.00 91.19 345 TRP A C 1
ATOM 2691 O O . TRP A 1 345 ? 0.609 -7.095 -10.760 1.00 91.19 345 TRP A O 1
ATOM 2701 N N . GLY A 1 346 ? 1.825 -8.950 -11.134 1.00 91.94 346 GLY A N 1
ATOM 2702 C CA . GLY A 1 346 ? 2.110 -9.178 -9.723 1.00 91.94 346 GLY A CA 1
ATOM 2703 C C . GLY A 1 346 ? 2.973 -8.084 -9.095 1.00 91.94 346 GLY A C 1
ATOM 2704 O O . GLY A 1 346 ? 2.798 -7.765 -7.920 1.00 91.94 346 GLY A O 1
ATOM 2705 N N . PHE A 1 347 ? 3.884 -7.478 -9.862 1.00 91.81 347 PHE A N 1
ATOM 2706 C CA . PHE A 1 347 ? 4.671 -6.330 -9.413 1.00 91.81 347 PHE A CA 1
ATOM 2707 C C . PHE A 1 347 ? 3.764 -5.115 -9.166 1.00 91.81 347 PHE A C 1
ATOM 2709 O O . PHE A 1 347 ? 3.781 -4.540 -8.079 1.00 91.81 347 PHE A O 1
ATOM 2716 N N . LEU A 1 348 ? 2.915 -4.761 -10.139 1.00 87.00 348 LEU A N 1
ATOM 2717 C CA . LEU A 1 348 ? 2.000 -3.617 -10.045 1.00 87.00 348 LEU A CA 1
ATOM 2718 C C . LEU A 1 348 ? 0.888 -3.814 -8.994 1.00 87.00 348 LEU A C 1
ATOM 2720 O O . LEU A 1 348 ? 0.436 -2.836 -8.404 1.00 87.00 348 LEU A O 1
ATOM 2724 N N . GLY A 1 349 ? 0.470 -5.058 -8.734 1.00 86.12 349 GLY A N 1
ATOM 2725 C CA . GLY A 1 349 ? -0.465 -5.428 -7.658 1.00 86.12 349 GLY A CA 1
ATOM 2726 C C . GLY A 1 349 ? 0.189 -5.707 -6.294 1.00 86.12 349 GLY A C 1
ATOM 2727 O O . GLY A 1 349 ? -0.508 -5.980 -5.322 1.00 86.12 349 GLY A O 1
ATOM 2728 N N . SER A 1 350 ? 1.524 -5.654 -6.178 1.00 86.94 350 SER A N 1
ATOM 2729 C CA . SER A 1 350 ? 2.269 -6.044 -4.960 1.00 86.94 350 SER A CA 1
ATOM 2730 C C . SER A 1 350 ? 2.024 -7.493 -4.474 1.00 86.94 350 SER A C 1
ATOM 2732 O O . SER A 1 350 ? 2.122 -7.771 -3.272 1.00 86.94 350 SER A O 1
ATOM 2734 N N . THR A 1 351 ? 1.707 -8.423 -5.383 1.00 89.31 351 THR A N 1
ATOM 2735 C CA . THR A 1 351 ? 1.373 -9.826 -5.062 1.00 89.31 351 THR A CA 1
ATOM 2736 C C . THR A 1 351 ? 2.551 -10.799 -5.188 1.00 89.31 351 THR A C 1
ATOM 2738 O O . THR A 1 351 ? 2.503 -11.864 -4.576 1.00 89.31 351 THR A O 1
ATOM 2741 N N . LEU A 1 352 ? 3.626 -10.439 -5.906 1.00 94.56 352 LEU A N 1
ATOM 2742 C CA . LEU A 1 352 ? 4.838 -11.269 -6.025 1.00 94.56 352 LEU A CA 1
ATOM 2743 C C . LEU A 1 352 ? 5.498 -11.535 -4.664 1.00 94.56 352 LEU A C 1
ATOM 2745 O O . LEU A 1 352 ? 5.722 -10.601 -3.888 1.00 94.56 352 LEU A O 1
ATOM 2749 N N . SER A 1 353 ? 5.894 -12.781 -4.389 1.00 96.50 353 SER A N 1
ATOM 2750 C CA . SER A 1 353 ? 6.757 -13.094 -3.244 1.00 96.50 353 SER A CA 1
ATOM 2751 C C . SER A 1 353 ? 8.166 -12.516 -3.429 1.00 96.50 353 SER A C 1
ATOM 2753 O O . SER A 1 353 ? 8.575 -12.131 -4.522 1.00 96.50 353 SER A O 1
ATOM 2755 N N . SER A 1 354 ? 8.954 -12.472 -2.360 1.00 96.44 354 SER A N 1
ATOM 2756 C CA . SER A 1 354 ? 10.366 -12.093 -2.423 1.00 96.44 354 SER A CA 1
ATOM 2757 C C . SER A 1 354 ? 11.189 -13.042 -3.308 1.00 96.44 354 SER A C 1
ATOM 2759 O O . SER A 1 354 ? 12.100 -12.589 -3.998 1.00 96.44 354 SER A O 1
ATOM 2761 N N . ALA A 1 355 ? 10.827 -14.328 -3.385 1.00 96.62 355 ALA A N 1
ATOM 2762 C CA . ALA A 1 355 ? 11.426 -15.264 -4.338 1.00 96.62 355 ALA A CA 1
ATOM 2763 C C . ALA A 1 355 ? 11.059 -14.910 -5.792 1.00 96.62 355 ALA A C 1
ATOM 2765 O O . ALA A 1 355 ? 11.937 -14.868 -6.656 1.00 96.62 355 ALA A O 1
ATOM 2766 N N . ASP A 1 356 ? 9.793 -14.566 -6.051 1.00 97.81 356 ASP A N 1
ATOM 2767 C CA . ASP A 1 356 ? 9.346 -14.121 -7.376 1.00 97.81 356 ASP A CA 1
ATOM 2768 C C . ASP A 1 356 ? 9.988 -12.788 -7.781 1.00 97.81 356 ASP A C 1
ATOM 2770 O O . ASP A 1 356 ? 10.273 -12.587 -8.955 1.00 97.81 356 ASP A O 1
ATOM 2774 N N . LEU A 1 357 ? 10.271 -11.889 -6.829 1.00 97.12 357 LEU A N 1
ATOM 2775 C CA . LEU A 1 357 ? 10.989 -10.633 -7.081 1.00 97.12 357 LEU A CA 1
ATOM 2776 C C . LEU A 1 357 ? 12.471 -10.863 -7.427 1.00 97.12 357 LEU A C 1
ATOM 2778 O O . LEU A 1 357 ? 13.013 -10.182 -8.298 1.00 97.12 357 LEU A O 1
ATOM 2782 N N . VAL A 1 358 ? 13.128 -11.858 -6.820 1.00 96.69 358 VAL A N 1
ATOM 2783 C CA . VAL A 1 358 ? 14.478 -12.284 -7.239 1.00 96.69 358 VAL A CA 1
ATOM 2784 C C . VAL A 1 358 ? 14.444 -12.873 -8.651 1.00 96.69 358 VAL A C 1
ATOM 2786 O O . VAL A 1 358 ? 15.291 -12.530 -9.478 1.00 96.69 358 VAL A O 1
ATOM 2789 N N . LEU A 1 359 ? 13.441 -13.699 -8.960 1.00 97.69 359 LEU A N 1
ATOM 2790 C CA . LEU A 1 359 ? 13.251 -14.254 -10.300 1.00 97.69 359 LEU A CA 1
ATOM 2791 C C . LEU A 1 359 ? 12.975 -13.145 -11.330 1.00 97.69 359 LEU A C 1
ATOM 2793 O O . LEU A 1 359 ? 13.612 -13.104 -12.379 1.00 97.69 359 LEU A O 1
ATOM 2797 N N . PHE A 1 360 ? 12.097 -12.200 -10.997 1.00 97.19 360 PHE A N 1
ATOM 2798 C CA . PHE A 1 360 ? 11.806 -10.990 -11.765 1.00 97.19 360 PHE A CA 1
ATOM 2799 C C . PHE A 1 360 ? 13.087 -10.200 -12.077 1.00 97.19 360 PHE A C 1
ATOM 2801 O O . PHE A 1 360 ? 13.338 -9.877 -13.237 1.00 97.19 360 PHE A O 1
ATOM 2808 N N . ALA A 1 361 ? 13.935 -9.933 -11.073 1.00 95.81 361 ALA A N 1
ATOM 2809 C CA . ALA A 1 361 ? 15.200 -9.221 -11.272 1.00 95.81 361 ALA A CA 1
ATOM 2810 C C . ALA A 1 361 ? 16.161 -9.984 -12.191 1.00 95.81 361 ALA A C 1
ATOM 2812 O O . ALA A 1 361 ? 16.812 -9.376 -13.041 1.00 95.81 361 ALA A O 1
ATOM 2813 N N . PHE A 1 362 ? 16.228 -11.310 -12.050 1.00 96.94 362 PHE A N 1
ATOM 2814 C CA . PHE A 1 362 ? 17.035 -12.154 -12.924 1.00 96.94 362 PHE A CA 1
ATOM 2815 C C . PHE A 1 362 ? 16.557 -12.079 -14.381 1.00 96.94 362 PHE A C 1
ATOM 2817 O O . PHE A 1 362 ? 17.362 -11.800 -15.269 1.00 96.94 362 PHE A O 1
ATOM 2824 N N . TYR A 1 363 ? 15.254 -12.244 -14.638 1.00 97.38 363 TYR A N 1
ATOM 2825 C CA . TYR A 1 363 ? 14.709 -12.127 -15.993 1.00 97.38 363 TYR A CA 1
ATOM 2826 C C . TYR A 1 363 ? 14.900 -10.720 -16.573 1.00 97.38 363 TYR A C 1
ATOM 2828 O O . TYR A 1 363 ? 15.368 -10.617 -17.707 1.00 97.38 363 TYR A O 1
ATOM 2836 N N . MET A 1 364 ? 14.641 -9.654 -15.798 1.00 96.12 364 MET A N 1
ATOM 2837 C CA . MET A 1 364 ? 14.941 -8.268 -16.194 1.00 96.12 364 MET A CA 1
ATOM 2838 C C . MET A 1 364 ? 16.389 -8.130 -16.654 1.00 96.12 364 MET A C 1
ATOM 2840 O O . MET A 1 364 ? 16.645 -7.640 -17.749 1.00 96.12 364 MET A O 1
ATOM 2844 N N . PHE A 1 365 ? 17.343 -8.602 -15.849 1.00 96.94 365 PHE A N 1
ATOM 2845 C CA . PHE A 1 365 ? 18.765 -8.504 -16.160 1.00 96.94 365 PHE A CA 1
ATOM 2846 C C . PHE A 1 365 ? 19.163 -9.307 -17.411 1.00 96.94 365 PHE A C 1
ATOM 2848 O O . PHE A 1 365 ? 19.984 -8.848 -18.207 1.00 96.94 365 PHE A O 1
ATOM 2855 N N . VAL A 1 366 ? 18.569 -10.487 -17.620 1.00 97.31 366 VAL A N 1
ATOM 2856 C CA . VAL A 1 366 ? 18.830 -11.338 -18.794 1.00 97.31 366 VAL A CA 1
ATOM 2857 C C . VAL A 1 366 ? 18.347 -10.690 -20.095 1.00 97.31 366 VAL A C 1
ATOM 2859 O O . VAL A 1 366 ? 19.056 -10.789 -21.102 1.00 97.31 366 VAL A O 1
ATOM 2862 N N . ILE A 1 367 ? 17.191 -10.014 -20.093 1.00 97.12 367 ILE A N 1
ATOM 2863 C CA . ILE A 1 367 ? 16.606 -9.405 -21.305 1.00 97.12 367 ILE A CA 1
ATOM 2864 C C . ILE A 1 367 ? 16.963 -7.921 -21.503 1.00 97.12 367 ILE A C 1
ATOM 2866 O O . ILE A 1 367 ? 16.837 -7.419 -22.619 1.00 97.12 367 ILE A O 1
ATOM 2870 N N . ALA A 1 368 ? 17.444 -7.230 -20.464 1.00 96.94 368 ALA A N 1
ATOM 2871 C CA . ALA A 1 368 ? 17.848 -5.823 -20.515 1.00 96.94 368 ALA A CA 1
ATOM 2872 C C . ALA A 1 368 ? 18.948 -5.544 -21.562 1.00 96.94 368 ALA A C 1
ATOM 2874 O O . ALA A 1 368 ? 19.844 -6.378 -21.750 1.00 96.94 368 ALA A O 1
ATOM 2875 N N . PRO A 1 369 ? 18.971 -4.355 -22.192 1.00 96.88 369 PRO A N 1
ATOM 2876 C CA . PRO A 1 369 ? 20.127 -3.869 -22.948 1.00 96.88 369 PRO A CA 1
ATOM 2877 C C . PRO A 1 369 ? 21.397 -3.758 -22.089 1.00 96.88 369 PRO A C 1
ATOM 2879 O O . PRO A 1 369 ? 21.333 -3.742 -20.857 1.00 96.88 369 PRO A O 1
ATOM 2882 N N . LYS A 1 370 ? 22.569 -3.683 -22.735 1.00 96.62 370 LYS A N 1
ATOM 2883 C CA . LYS A 1 370 ? 23.875 -3.655 -22.046 1.00 96.62 370 LYS A CA 1
ATOM 2884 C C . LYS A 1 370 ? 23.981 -2.500 -21.050 1.00 96.62 370 LYS A C 1
ATOM 2886 O O . LYS A 1 370 ? 24.425 -2.719 -19.926 1.00 96.62 370 LYS A O 1
ATOM 2891 N N . ASP A 1 371 ? 23.528 -1.314 -21.435 1.00 93.94 371 ASP A N 1
ATOM 2892 C CA . ASP A 1 371 ? 23.660 -0.104 -20.620 1.00 93.94 371 ASP A CA 1
ATOM 2893 C C . ASP A 1 371 ? 22.788 -0.194 -19.362 1.00 93.94 371 ASP A C 1
ATOM 2895 O O . ASP A 1 371 ? 23.282 -0.003 -18.251 1.00 93.94 371 ASP A O 1
ATOM 2899 N N . LEU A 1 372 ? 21.543 -0.667 -19.501 1.00 94.75 372 LEU A N 1
ATOM 2900 C CA . LEU A 1 372 ? 20.661 -0.946 -18.364 1.00 94.75 372 LEU A CA 1
ATOM 2901 C C . LEU A 1 372 ? 21.249 -2.014 -17.416 1.00 94.75 372 LEU A C 1
ATOM 2903 O O . LEU A 1 372 ? 21.161 -1.859 -16.198 1.00 94.75 372 LEU A O 1
ATOM 2907 N N . ARG A 1 373 ? 21.910 -3.064 -17.932 1.00 97.06 373 ARG A N 1
ATOM 2908 C CA . ARG A 1 373 ? 22.636 -4.039 -17.086 1.00 97.06 373 ARG A CA 1
ATOM 2909 C C . ARG A 1 373 ? 23.791 -3.397 -16.322 1.00 97.06 373 ARG A C 1
ATOM 2911 O O . ARG A 1 373 ? 23.973 -3.702 -15.144 1.00 97.06 373 ARG A O 1
ATOM 2918 N N . MET A 1 374 ? 24.558 -2.518 -16.965 1.00 95.00 374 MET A N 1
ATOM 2919 C CA . MET A 1 374 ? 25.660 -1.804 -16.316 1.00 95.00 374 MET A CA 1
ATOM 2920 C C . MET A 1 374 ? 25.150 -0.856 -15.226 1.00 95.00 374 MET A C 1
ATOM 2922 O O . MET A 1 374 ? 25.723 -0.834 -14.137 1.00 95.00 374 MET A O 1
ATOM 2926 N N . CYS A 1 375 ? 24.043 -0.149 -15.464 1.00 93.94 375 CYS A N 1
ATOM 2927 C CA . CYS A 1 375 ? 23.368 0.656 -14.446 1.00 93.94 375 CYS A CA 1
ATOM 2928 C C . CYS A 1 375 ? 22.879 -0.196 -13.265 1.00 93.94 375 CYS A C 1
ATOM 2930 O O . CYS A 1 375 ? 23.159 0.149 -12.119 1.00 93.94 375 CYS A O 1
ATOM 2932 N N . LEU A 1 376 ? 22.230 -1.338 -13.526 1.00 94.19 376 LEU A N 1
ATOM 2933 C CA . LEU A 1 376 ? 21.779 -2.281 -12.492 1.00 94.19 376 LEU A CA 1
ATOM 2934 C C . LEU A 1 376 ? 22.936 -2.788 -11.615 1.00 94.19 376 LEU A C 1
ATOM 2936 O O . LEU A 1 376 ? 22.825 -2.767 -10.390 1.00 94.19 376 LEU A O 1
ATOM 2940 N N . ILE A 1 377 ? 24.054 -3.207 -12.224 1.00 95.94 377 ILE A N 1
ATOM 2941 C CA . ILE A 1 377 ? 25.255 -3.653 -11.494 1.00 95.94 377 ILE A CA 1
ATOM 2942 C C . ILE A 1 377 ? 25.842 -2.507 -10.671 1.00 95.94 377 ILE A C 1
ATOM 2944 O O . ILE A 1 377 ? 26.164 -2.697 -9.499 1.00 95.94 377 ILE A O 1
ATOM 2948 N N . ARG A 1 378 ? 25.981 -1.317 -11.269 1.00 95.62 378 ARG A N 1
ATOM 2949 C CA . ARG A 1 378 ? 26.544 -0.145 -10.593 1.00 95.62 378 ARG A CA 1
ATOM 2950 C C . ARG A 1 378 ? 25.716 0.212 -9.364 1.00 95.62 378 ARG A C 1
ATOM 2952 O O . ARG A 1 378 ? 26.271 0.256 -8.274 1.00 95.62 378 ARG A O 1
ATOM 2959 N N . HIS A 1 379 ? 24.403 0.362 -9.530 1.00 95.62 379 HIS A N 1
ATOM 2960 C CA . HIS A 1 379 ? 23.461 0.679 -8.455 1.00 95.62 379 HIS A CA 1
ATOM 2961 C C . HIS A 1 379 ? 23.490 -0.365 -7.331 1.00 95.62 379 HIS A C 1
ATOM 2963 O O . HIS A 1 379 ? 23.586 -0.005 -6.162 1.00 95.62 379 HIS A O 1
ATOM 2969 N N . LEU A 1 380 ? 23.523 -1.662 -7.665 1.00 95.50 380 LEU A N 1
ATOM 2970 C CA . LEU A 1 380 ? 23.631 -2.745 -6.677 1.00 95.50 380 LEU A CA 1
ATOM 2971 C C . LEU A 1 380 ? 24.901 -2.663 -5.810 1.00 95.50 380 LEU A C 1
ATOM 2973 O O . LEU A 1 380 ? 24.867 -3.073 -4.648 1.00 95.50 380 LEU A O 1
ATOM 2977 N N . LEU A 1 381 ? 26.002 -2.150 -6.366 1.00 95.31 381 LEU A N 1
ATOM 2978 C CA . LEU A 1 381 ? 27.301 -2.054 -5.695 1.00 95.31 381 LEU A CA 1
ATOM 2979 C C . LEU A 1 381 ? 27.541 -0.709 -4.994 1.00 95.31 381 LEU A C 1
ATOM 2981 O O . LEU A 1 381 ? 28.209 -0.692 -3.962 1.00 95.31 381 LEU A O 1
ATOM 2985 N N . SER A 1 382 ? 27.049 0.407 -5.545 1.00 94.19 382 SER A N 1
ATOM 2986 C CA . SER A 1 382 ? 27.338 1.755 -5.036 1.00 94.19 382 SER A CA 1
ATOM 2987 C C . SER A 1 382 ?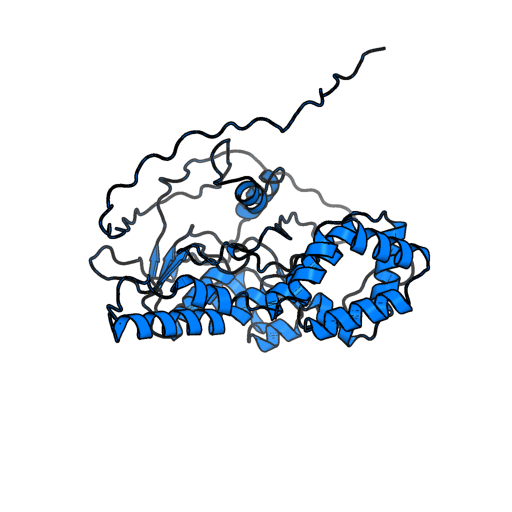 26.231 2.367 -4.183 1.00 94.19 382 SER A C 1
ATOM 2989 O O . SER A 1 382 ? 26.531 3.217 -3.347 1.00 94.19 382 SER A O 1
ATOM 2991 N N . ASP A 1 383 ? 24.969 1.984 -4.384 1.00 95.38 383 ASP A N 1
ATOM 2992 C CA . ASP A 1 383 ? 23.851 2.600 -3.672 1.00 95.38 383 ASP A CA 1
ATOM 2993 C C . ASP A 1 383 ? 23.552 1.889 -2.333 1.00 95.38 383 ASP A C 1
ATOM 2995 O O . ASP A 1 383 ? 23.510 0.651 -2.271 1.00 95.38 383 ASP A O 1
ATOM 2999 N N . PRO A 1 384 ? 23.293 2.631 -1.235 1.00 93.94 384 PRO A N 1
ATOM 3000 C CA . PRO A 1 384 ? 22.960 2.041 0.060 1.00 93.94 384 PRO A CA 1
ATOM 3001 C C . PRO A 1 384 ? 21.766 1.073 0.029 1.00 93.94 384 PRO A C 1
ATOM 3003 O O . PRO A 1 384 ? 21.753 0.101 0.796 1.00 93.94 384 PRO A O 1
ATOM 3006 N N . THR A 1 385 ? 20.785 1.282 -0.857 1.00 93.56 385 THR A N 1
ATOM 3007 C CA . THR A 1 385 ? 19.633 0.383 -1.028 1.00 93.56 385 THR A CA 1
ATOM 3008 C C . THR A 1 385 ? 20.038 -0.991 -1.558 1.00 93.56 385 THR A C 1
ATOM 3010 O O . THR A 1 385 ? 19.447 -1.978 -1.123 1.00 93.56 385 THR A O 1
ATOM 3013 N N . GLY A 1 386 ? 21.088 -1.097 -2.383 1.00 94.44 386 GLY A N 1
ATOM 3014 C CA . GLY A 1 386 ? 21.631 -2.378 -2.849 1.00 94.44 386 GLY A CA 1
ATOM 3015 C C . GLY A 1 386 ? 22.150 -3.226 -1.687 1.00 94.44 386 GLY A C 1
ATOM 3016 O O . GLY A 1 386 ? 21.701 -4.356 -1.473 1.00 94.44 386 GLY A O 1
ATOM 3017 N N . SER A 1 387 ? 23.007 -2.639 -0.843 1.00 94.00 387 SER A N 1
ATOM 3018 C CA . SER A 1 387 ? 23.517 -3.305 0.367 1.00 94.00 387 SER A CA 1
ATOM 3019 C C . SER A 1 387 ? 22.402 -3.660 1.368 1.00 94.00 387 SER A C 1
ATOM 3021 O O . SER A 1 387 ? 22.421 -4.731 1.983 1.00 94.00 387 SER A O 1
ATOM 3023 N N . THR A 1 388 ? 21.392 -2.791 1.491 1.00 93.31 388 THR A N 1
ATOM 3024 C CA . THR A 1 388 ? 20.233 -2.982 2.374 1.00 93.31 388 THR A CA 1
ATOM 3025 C C . THR A 1 388 ? 19.342 -4.117 1.879 1.00 93.31 388 THR A C 1
ATOM 3027 O O . THR A 1 388 ? 18.923 -4.958 2.676 1.00 93.31 388 THR A O 1
ATOM 3030 N N . MET A 1 389 ? 19.089 -4.185 0.570 1.00 95.12 389 MET A N 1
ATOM 3031 C CA . MET A 1 389 ? 18.343 -5.263 -0.069 1.00 95.12 389 MET A CA 1
ATOM 3032 C C . MET A 1 389 ? 19.052 -6.599 0.151 1.00 95.12 389 MET A C 1
ATOM 3034 O O . MET A 1 389 ? 18.452 -7.494 0.742 1.00 95.12 389 MET A O 1
ATOM 3038 N N . ILE A 1 390 ? 20.336 -6.714 -0.212 1.00 95.12 390 ILE A N 1
ATOM 3039 C CA . ILE A 1 390 ? 21.116 -7.951 -0.032 1.00 95.12 390 ILE A CA 1
ATOM 3040 C C . ILE A 1 390 ? 21.067 -8.417 1.430 1.00 95.12 390 ILE A C 1
ATOM 3042 O O . ILE A 1 390 ? 20.713 -9.564 1.701 1.00 95.12 390 ILE A O 1
ATOM 3046 N N . ARG A 1 391 ? 21.333 -7.524 2.394 1.00 95.31 391 ARG A N 1
ATOM 3047 C CA . ARG A 1 391 ? 21.273 -7.861 3.827 1.00 95.31 391 ARG A CA 1
ATOM 3048 C C . ARG A 1 391 ? 19.884 -8.340 4.255 1.00 95.31 391 ARG A C 1
ATOM 3050 O O . ARG A 1 391 ? 19.783 -9.313 4.996 1.00 95.31 391 ARG A O 1
ATOM 3057 N N . THR A 1 392 ? 18.821 -7.686 3.788 1.00 93.81 392 THR A N 1
ATOM 3058 C CA . THR A 1 392 ? 17.435 -8.047 4.134 1.00 93.81 392 THR A CA 1
ATOM 3059 C C . THR A 1 392 ? 17.032 -9.401 3.544 1.00 93.81 392 THR A C 1
ATOM 3061 O O . THR A 1 392 ? 16.302 -10.147 4.189 1.00 93.81 392 THR A O 1
ATOM 3064 N N . TYR A 1 393 ? 17.528 -9.751 2.353 1.00 94.56 393 TYR A N 1
ATOM 3065 C CA . TYR A 1 393 ? 17.295 -11.061 1.734 1.00 94.56 393 TYR A CA 1
ATOM 3066 C C . TYR A 1 393 ? 18.090 -12.196 2.392 1.00 94.56 393 TYR A C 1
ATOM 3068 O O . TYR A 1 393 ? 17.576 -13.306 2.486 1.00 94.56 393 TYR A O 1
ATOM 3076 N N . LEU A 1 394 ? 19.299 -11.918 2.889 1.00 93.12 394 LEU A N 1
ATOM 3077 C CA . LEU A 1 394 ? 20.136 -12.890 3.607 1.00 93.12 394 LEU A CA 1
ATOM 3078 C C . LEU A 1 394 ? 19.782 -13.044 5.099 1.00 93.12 394 LEU A C 1
ATOM 3080 O O . LEU A 1 394 ? 20.310 -13.934 5.761 1.00 93.12 394 LEU A O 1
ATOM 3084 N N . THR A 1 395 ? 18.912 -12.189 5.644 1.00 85.81 395 THR A N 1
ATOM 3085 C CA . THR A 1 395 ? 18.425 -12.318 7.026 1.00 85.81 395 THR A CA 1
ATOM 3086 C C . THR A 1 395 ? 17.275 -13.329 7.062 1.00 85.81 395 THR A C 1
ATOM 3088 O O . THR A 1 395 ? 16.213 -13.080 6.483 1.00 85.81 395 THR A O 1
ATOM 3091 N N . ILE A 1 396 ? 17.515 -14.461 7.731 1.00 54.34 396 ILE A N 1
ATOM 3092 C CA . ILE A 1 396 ? 16.558 -15.561 7.944 1.00 54.34 396 ILE A CA 1
ATOM 3093 C C . ILE A 1 396 ? 15.590 -15.202 9.078 1.00 54.34 396 ILE A C 1
ATOM 3095 O O . ILE A 1 396 ? 16.087 -14.866 10.176 1.00 54.34 396 ILE A O 1
#

pLDDT: mean 73.35, std 24.37, range [21.75, 97.81]